Protein AF-0000000069868377 (afdb_homodimer)

Secondary structure (DSSP, 8-state):
-PEEEEEEEPPPPTT--PPPEEEEEE----EE-HHHHHHHHHTTSSS-HHHHHHHHHHHHHHHHHHHHTT-EEEETTTEEEEEEEEESS-EETT-TTGGGSEEEEEEEEEE-HHHHHHH-S--EEE-SS--SPP---HHHHHHHHHHHHTT-S-B-HHHHHHHHT--HHHHHHHHHHHHHTTSEEE-S-SSS--EEEPTTSTT--TTS----/-PEEEEEEEPPPPTT--PPPEEEEEE----EE-HHHHHHHHHTTSSS-HHHHHHHHHHHHHHHHHHHHTT-EEEETTTEEEEEEEEESS-EETT-TTGGGSEEEEEEEEEE-HHHHHHH-S--EEE-SS--SPP---HHHHHHHHHHHHTT-S-B-HHHHHHHHT--HHHHHHHHHHHHHTTSEEE-S-SSS--EEEPTTSTT--TTS----

Sequence (424 aa):
MAILFDWYENPVSPDQPKKKRFHPRIAYNGQVDTDEMRSKIQSRCTLNEVDVTAVLDALSQVMGEELGEGRQVHLDGIGYFYPTLTATEEIAADTPRRNMKIKLKAIRFRSDQKLKNSIGLIKVKQLKKNFHSSKLSEVEIDMLLKEYFSTHQMMQRRDFQSLCGMVRSTAMIHIRRICQEGKLQNLGLRNQPIYVPVPGFYGTSRDQPTLRMAILFDWYENPVSPDQPKKKRFHPRIAYNGQVDTDEMRSKIQSRCTLNEVDVTAVLDALSQVMGEELGEGRQVHLDGIGYFYPTLTATEEIAADTPRRNMKIKLKAIRFRSDQKLKNSIGLIKVKQLKKNFHSSKLSEVEIDMLLKEYFSTHQMMQRRDFQSLCGMVRSTAMIHIRRICQEGKLQNLGLRNQPIYVPVPGFYGTSRDQPTLR

pLDDT: mean 88.61, std 11.17, range [39.28, 98.19]

Nearest PDB structures (foldseek):
  5aj0-assembly1_BZ  TM=6.072E-01  e=3.349E-03  Homo sapiens
  4rs8-assembly1_B  TM=7.725E-01  e=2.741E-02  Sulfolobus sp. NOB8H2
  4v5o-assembly2_B8  TM=6.201E-01  e=6.886E-03  Tetrahymena thermophila
  5k5q-assembly1_B  TM=7.210E-01  e=3.702E-02  Sulfolobus sp. NOB8H2
  5k5o-assembly1_D  TM=6.885E-01  e=5.637E-02  Sulfolobus sp. NOB8H2

InterPro domains:
  IPR010992 Integration host factor (IHF)-like DNA-binding domain superfamily [G3DSA:4.10.520.10] (33-119)
  IPR010992 Integration host factor (IHF)-like DNA-binding domain superfamily [SSF47729] (33-119)
  IPR041607 HU domain fused to wHTH, Ig, or Glycine-rich motif [PF18291] (1-120)

Foldseek 3Di:
DAWEKAKDWDDDDPVDPDDTDIDIDTDDPDDDDPQNVLVVVVVVDVDDSVVSVVVVVVVVVVCVVQQVVQHWDADPLFWIKHWDKDFQDDDDPPDPPSVVRMDTDDIDTDGDPNNVCVCPDGHHDYDPDCQAFDDDDPVRLQVLLLVVCVPPFKDFLVRSCVSRVHDSVVSVVSVVVCVVVVQWDWPDDPVTTIIGGADPGSPHDVPPPPPD/DAWEKAKDWDDDDPVDPDDTDIDIDTDDPDDDDPQNVLVVVVVVDVDDSVVSVVVVVVVVVVVVVQQVVQHWDADPLFWIKHWDKDFQDDDDPPDPPSVVRMDTDDIDTDGDPNNVCVCPDGHHDYDPDCQAFDDDDLVRLQVLLLVVCVPPFKDFLVRSCVSRVHDSVVSVVSVVVCVVVVQWDWPDDPVGTIIGGADPGSPHDVPPPPPD

Structure (mmCIF, N/CA/C/O backbone):
data_AF-0000000069868377-model_v1
#
loop_
_entity.id
_entity.type
_entity.pdbx_description
1 polymer 'Histone-like bacterial DNA-binding protein'
#
loop_
_atom_site.group_PDB
_atom_site.id
_atom_site.type_symbol
_atom_site.label_atom_id
_atom_site.label_alt_id
_atom_site.label_comp_id
_atom_site.label_asym_id
_atom_site.label_entity_id
_atom_site.label_seq_id
_atom_site.pdbx_PDB_ins_code
_atom_site.Cartn_x
_atom_site.Cartn_y
_atom_site.Cartn_z
_atom_site.occupancy
_atom_site.B_iso_or_equiv
_atom_site.auth_seq_id
_atom_site.auth_comp_id
_atom_site.auth_asym_id
_atom_site.auth_atom_id
_atom_site.pdbx_PDB_model_num
ATOM 1 N N . MET A 1 1 ? 11.344 -5.781 -22.859 1 67.62 1 MET A N 1
ATOM 2 C CA . MET A 1 1 ? 10.508 -6.895 -22.406 1 67.62 1 MET A CA 1
ATOM 3 C C . MET A 1 1 ? 9.172 -6.387 -21.875 1 67.62 1 MET A C 1
ATOM 5 O O . MET A 1 1 ? 9.07 -5.242 -21.438 1 67.62 1 MET A O 1
ATOM 9 N N . ALA A 1 2 ? 8.102 -7.082 -22.203 1 82.06 2 ALA A N 1
ATOM 10 C CA . ALA A 1 2 ? 6.734 -6.656 -21.906 1 82.06 2 ALA A CA 1
ATOM 11 C C . ALA A 1 2 ? 6.293 -7.168 -20.531 1 82.06 2 ALA A C 1
ATOM 13 O O . ALA A 1 2 ? 6.754 -8.219 -20.078 1 82.06 2 ALA A O 1
ATOM 14 N N . ILE A 1 3 ? 5.625 -6.395 -19.828 1 87.44 3 ILE A N 1
ATOM 15 C CA . ILE A 1 3 ? 5.008 -6.809 -18.578 1 87.44 3 ILE A CA 1
ATOM 16 C C . ILE A 1 3 ? 3.811 -7.715 -18.859 1 87.44 3 ILE A C 1
ATOM 18 O O . ILE A 1 3 ? 2.932 -7.363 -19.641 1 87.44 3 ILE A O 1
ATOM 22 N N . LEU A 1 4 ? 3.846 -8.859 -18.281 1 88.62 4 LEU A N 1
ATOM 23 C CA . LEU A 1 4 ? 2.764 -9.82 -18.453 1 88.62 4 LEU A CA 1
ATOM 24 C C . LEU A 1 4 ? 1.606 -9.523 -17.516 1 88.62 4 LEU A C 1
ATOM 26 O O . LEU A 1 4 ? 1.824 -9.164 -16.344 1 88.62 4 LEU A O 1
ATOM 30 N N . PHE A 1 5 ? 0.422 -9.68 -18.094 1 90.69 5 PHE A N 1
ATOM 31 C CA . PHE A 1 5 ? -0.737 -9.398 -17.266 1 90.69 5 PHE A CA 1
ATOM 32 C C . PHE A 1 5 ? -1.946 -10.203 -17.734 1 90.69 5 PHE A C 1
ATOM 34 O O . PHE A 1 5 ? -1.924 -10.797 -18.812 1 90.69 5 PHE A O 1
ATOM 41 N N . ASP A 1 6 ? -2.992 -10.305 -16.828 1 89.88 6 ASP A N 1
ATOM 42 C CA . ASP A 1 6 ? -4.289 -10.852 -17.219 1 89.88 6 ASP A CA 1
ATOM 43 C C . ASP A 1 6 ? -5.43 -10.031 -16.625 1 89.88 6 ASP A C 1
ATOM 45 O O . ASP A 1 6 ? -5.23 -9.266 -15.672 1 89.88 6 ASP A O 1
ATOM 49 N N . TRP A 1 7 ? -6.59 -10.18 -17.312 1 88.75 7 TRP A N 1
ATOM 50 C CA . TRP A 1 7 ? -7.773 -9.461 -16.859 1 88.75 7 TRP A CA 1
ATOM 51 C C . TRP A 1 7 ? -8.523 -10.273 -15.797 1 88.75 7 TRP A C 1
ATOM 53 O O . TRP A 1 7 ? -8.703 -11.484 -15.945 1 88.75 7 TRP A O 1
ATOM 63 N N . TYR A 1 8 ? -8.945 -9.586 -14.734 1 89.38 8 TYR A N 1
ATOM 64 C CA . TYR A 1 8 ? -9.719 -10.203 -13.664 1 89.38 8 TYR A CA 1
ATOM 65 C C . TYR A 1 8 ? -11.016 -9.453 -13.422 1 89.38 8 TYR A C 1
ATOM 67 O O . TYR A 1 8 ? -11.055 -8.219 -13.516 1 89.38 8 TYR A O 1
ATOM 75 N N . GLU A 1 9 ? -12.031 -10.203 -13.148 1 86.5 9 GLU A N 1
ATOM 76 C CA . GLU A 1 9 ? -13.328 -9.594 -12.891 1 86.5 9 GLU A CA 1
ATOM 77 C C . GLU A 1 9 ? -13.344 -8.875 -11.547 1 86.5 9 GLU A C 1
ATOM 79 O O . GLU A 1 9 ? -12.836 -9.391 -10.547 1 86.5 9 GLU A O 1
ATOM 84 N N . ASN A 1 10 ? -13.977 -7.645 -11.547 1 87.44 10 ASN A N 1
ATOM 85 C CA . ASN A 1 10 ? -14.109 -6.906 -10.297 1 87.44 10 ASN A CA 1
ATOM 86 C C . ASN A 1 10 ? -15.141 -7.543 -9.375 1 87.44 10 ASN A C 1
ATOM 88 O O . ASN A 1 10 ? -16.141 -8.102 -9.844 1 87.44 10 ASN A O 1
ATOM 92 N N . PRO A 1 11 ? -14.844 -7.422 -8.078 1 81.75 11 PRO A N 1
ATOM 93 C CA . PRO A 1 11 ? -15.852 -7.941 -7.152 1 81.75 11 PRO A CA 1
ATOM 94 C C . PRO A 1 11 ? -17.156 -7.148 -7.203 1 81.75 11 PRO A C 1
ATOM 96 O O . PRO A 1 11 ? -17.141 -5.926 -7.359 1 81.75 11 PRO A O 1
ATOM 99 N N . VAL A 1 12 ? -18.281 -7.766 -7.41 1 72.06 12 VAL A N 1
ATOM 100 C CA . VAL A 1 12 ? -19.578 -7.121 -7.504 1 72.06 12 VAL A CA 1
ATOM 101 C C . VAL A 1 12 ? -20.25 -7.094 -6.129 1 72.06 12 VAL A C 1
ATOM 103 O O . VAL A 1 12 ? -20.156 -8.062 -5.367 1 72.06 12 VAL A O 1
ATOM 106 N N . SER A 1 13 ? -20.516 -5.836 -5.801 1 67.75 13 SER A N 1
ATOM 107 C CA . SER A 1 13 ? -21.312 -5.762 -4.582 1 67.75 13 SER A CA 1
ATOM 108 C C . SER A 1 13 ? -22.672 -6.426 -4.77 1 67.75 13 SER A C 1
ATOM 110 O O . SER A 1 13 ? -23.281 -6.328 -5.844 1 67.75 13 SER A O 1
ATOM 112 N N . PRO A 1 14 ? -23.062 -7.285 -3.83 1 63.31 14 PRO A N 1
ATOM 113 C CA . PRO A 1 14 ? -24.359 -7.977 -3.936 1 63.31 14 PRO A CA 1
ATOM 114 C C . PRO A 1 14 ? -25.516 -7.027 -4.254 1 63.31 14 PRO A C 1
ATOM 116 O O . PRO A 1 14 ? -26.484 -7.426 -4.895 1 63.31 14 PRO A O 1
ATOM 119 N N . ASP A 1 15 ? -25.422 -5.844 -3.871 1 62.06 15 ASP A N 1
ATOM 120 C CA . ASP A 1 15 ? -26.578 -4.945 -3.949 1 62.06 15 ASP A CA 1
ATOM 121 C C . ASP A 1 15 ? -26.641 -4.262 -5.312 1 62.06 15 ASP A C 1
ATOM 123 O O . ASP A 1 15 ? -27.656 -3.648 -5.652 1 62.06 15 ASP A O 1
ATOM 127 N N . GLN A 1 16 ? -25.594 -4.18 -6.062 1 61.12 16 GLN A N 1
ATOM 128 C CA . GLN A 1 16 ? -25.688 -3.539 -7.367 1 61.12 16 GLN A CA 1
ATOM 129 C C . GLN A 1 16 ? -25.141 -4.449 -8.469 1 61.12 16 GLN A C 1
ATOM 131 O O . GLN A 1 16 ? -23.938 -4.465 -8.727 1 61.12 16 GLN A O 1
ATOM 136 N N . PRO A 1 17 ? -26.016 -5.273 -8.859 1 59.5 17 PRO A N 1
ATOM 137 C CA . PRO A 1 17 ? -25.578 -6.152 -9.945 1 59.5 17 PRO A CA 1
ATOM 138 C C . PRO A 1 17 ? -25.062 -5.383 -11.164 1 59.5 17 PRO A C 1
ATOM 140 O O . PRO A 1 17 ? -25.859 -4.984 -12.023 1 59.5 17 PRO A O 1
ATOM 143 N N . LYS A 1 18 ? -24.234 -4.52 -11.031 1 62.25 18 LYS A N 1
ATOM 144 C CA . LYS A 1 18 ? -23.703 -3.844 -12.219 1 62.25 18 LYS A CA 1
ATOM 145 C C . LYS A 1 18 ? -23 -4.828 -13.148 1 62.25 18 LYS A C 1
ATOM 147 O O . LYS A 1 18 ? -22.703 -5.953 -12.75 1 62.25 18 LYS A O 1
ATOM 152 N N . LYS A 1 19 ? -22.938 -4.371 -14.445 1 71.38 19 LYS A N 1
ATOM 153 C CA . LYS A 1 19 ? -22.203 -5.066 -15.492 1 71.38 19 LYS A CA 1
ATOM 154 C C . LYS A 1 19 ? -20.781 -5.414 -15.031 1 71.38 19 LYS A C 1
ATOM 156 O O . LYS A 1 19 ? -20.188 -4.672 -14.25 1 71.38 19 LYS A O 1
ATOM 161 N N . LYS A 1 20 ? -20.438 -6.738 -15.344 1 84.25 20 LYS A N 1
ATOM 162 C CA . LYS A 1 20 ? -19.094 -7.23 -15.016 1 84.25 20 LYS A CA 1
ATOM 163 C C . LYS A 1 20 ? -18.016 -6.273 -15.516 1 84.25 20 LYS A C 1
ATOM 165 O O . LYS A 1 20 ? -18.062 -5.82 -16.656 1 84.25 20 LYS A O 1
ATOM 170 N N . ARG A 1 21 ? -17.234 -5.77 -14.594 1 90.69 21 ARG A N 1
ATOM 171 C CA . ARG A 1 21 ? -16.094 -4.945 -14.93 1 90.69 21 ARG A CA 1
ATOM 172 C C . ARG A 1 21 ? -14.781 -5.68 -14.641 1 90.69 21 ARG A C 1
ATOM 174 O O . ARG A 1 21 ? -14.766 -6.641 -13.859 1 90.69 21 ARG A O 1
ATOM 181 N N . PHE A 1 22 ? -13.742 -5.242 -15.375 1 91.12 22 PHE A N 1
ATOM 182 C CA . PHE A 1 22 ? -12.492 -5.992 -15.297 1 91.12 22 PHE A CA 1
ATOM 183 C C . PHE A 1 22 ? -11.336 -5.074 -14.938 1 91.12 22 PHE A C 1
ATOM 185 O O . PHE A 1 22 ? -11.344 -3.891 -15.289 1 91.12 22 PHE A O 1
ATOM 192 N N . HIS A 1 23 ? -10.367 -5.621 -14.219 1 93.75 23 HIS A N 1
ATOM 193 C CA . HIS A 1 23 ? -9.117 -4.926 -13.938 1 93.75 23 HIS A CA 1
ATOM 194 C C . HIS A 1 23 ? -7.91 -5.793 -14.297 1 93.75 23 HIS A C 1
ATOM 196 O O . HIS A 1 23 ? -7.98 -7.023 -14.219 1 93.75 23 HIS A O 1
ATOM 202 N N . PRO A 1 24 ? -6.82 -5.168 -14.773 1 92.12 24 PRO A N 1
ATOM 203 C CA . PRO A 1 24 ? -5.617 -5.934 -15.102 1 92.12 24 PRO A CA 1
ATOM 204 C C . PRO A 1 24 ? -4.777 -6.277 -13.875 1 92.12 24 PRO A C 1
ATOM 206 O O . PRO A 1 24 ? -4.645 -5.453 -12.969 1 92.12 24 PRO A O 1
ATOM 209 N N . ARG A 1 25 ? -4.336 -7.484 -13.875 1 91.12 25 ARG A N 1
ATOM 210 C CA . ARG A 1 25 ? -3.402 -7.918 -12.844 1 91.12 25 ARG A CA 1
ATOM 211 C C . ARG A 1 25 ? -2.1 -8.422 -13.453 1 91.12 25 ARG A C 1
ATOM 213 O O . ARG A 1 25 ? -2.117 -9.18 -14.43 1 91.12 25 ARG A O 1
ATOM 220 N N . ILE A 1 26 ? -1.05 -7.996 -12.828 1 88.12 26 ILE A N 1
ATOM 221 C CA . ILE A 1 26 ? 0.268 -8.344 -13.344 1 88.12 26 ILE A CA 1
ATOM 222 C C . ILE A 1 26 ? 0.569 -9.812 -13.047 1 88.12 26 ILE A C 1
ATOM 224 O O . ILE A 1 26 ? 0.249 -10.305 -11.961 1 88.12 26 ILE A O 1
ATOM 228 N N . ALA A 1 27 ? 1.048 -10.5 -14.016 1 86.19 27 ALA A N 1
ATOM 229 C CA . ALA A 1 27 ? 1.726 -11.789 -13.836 1 86.19 27 ALA A CA 1
ATOM 230 C C . ALA A 1 27 ? 3.24 -11.609 -13.828 1 86.19 27 ALA A C 1
ATOM 232 O O . ALA A 1 27 ? 3.871 -11.523 -14.883 1 86.19 27 ALA A O 1
ATOM 233 N N . TYR A 1 28 ? 3.855 -11.609 -12.664 1 82.31 28 TYR A N 1
ATOM 234 C CA . TYR A 1 28 ? 5.258 -11.242 -12.523 1 82.31 28 TYR A CA 1
ATOM 235 C C . TYR A 1 28 ? 6.148 -12.141 -13.375 1 82.31 28 TYR A C 1
ATOM 237 O O . TYR A 1 28 ? 5.914 -13.344 -13.461 1 82.31 28 TYR A O 1
ATOM 245 N N . ASN A 1 29 ? 7.039 -11.453 -14.102 1 80.56 29 ASN A N 1
ATOM 246 C CA . ASN A 1 29 ? 8.023 -12.109 -14.953 1 80.56 29 ASN A CA 1
ATOM 247 C C . ASN A 1 29 ? 9.188 -12.664 -14.141 1 80.56 29 ASN A C 1
ATOM 249 O O . ASN A 1 29 ? 10.344 -12.547 -14.547 1 80.56 29 ASN A O 1
ATOM 253 N N . GLY A 1 30 ? 8.93 -13.031 -12.945 1 87.25 30 GLY A N 1
ATOM 254 C CA . GLY A 1 30 ? 9.984 -13.539 -12.078 1 87.25 30 GLY A CA 1
ATOM 255 C C . GLY A 1 30 ? 10.352 -12.578 -10.961 1 87.25 30 GLY A C 1
ATOM 256 O O . GLY A 1 30 ? 9.602 -11.648 -10.664 1 87.25 30 GLY A O 1
ATOM 257 N N . GLN A 1 31 ? 11.414 -12.945 -10.312 1 92.81 31 GLN A N 1
ATOM 258 C CA . GLN A 1 31 ? 11.875 -12.172 -9.164 1 92.81 31 GLN A CA 1
ATOM 259 C C . GLN A 1 31 ? 13.398 -12.023 -9.18 1 92.81 31 GLN A C 1
ATOM 261 O O . GLN A 1 31 ? 14.109 -12.961 -9.539 1 92.81 31 GLN A O 1
ATOM 266 N N . VAL A 1 32 ? 13.836 -10.867 -8.898 1 95.12 32 VAL A N 1
ATOM 267 C CA . VAL A 1 32 ? 15.258 -10.625 -8.664 1 95.12 32 VAL A CA 1
ATOM 268 C C . VAL A 1 32 ? 15.516 -10.523 -7.16 1 95.12 32 VAL A C 1
ATOM 270 O O . VAL A 1 32 ? 14.883 -9.734 -6.465 1 95.12 32 VAL A O 1
ATOM 273 N N . ASP A 1 33 ? 16.484 -11.336 -6.738 1 95.94 33 ASP A N 1
ATOM 274 C CA . ASP A 1 33 ? 16.734 -11.367 -5.301 1 95.94 33 ASP A CA 1
ATOM 275 C C . ASP A 1 33 ? 17.906 -10.469 -4.93 1 95.94 33 ASP A C 1
ATOM 277 O O . ASP A 1 33 ? 18.516 -9.844 -5.801 1 95.94 33 ASP A O 1
ATOM 281 N N . THR A 1 34 ? 18.203 -10.43 -3.672 1 95.38 34 THR A N 1
ATOM 282 C CA . THR A 1 34 ? 19.203 -9.523 -3.135 1 95.38 34 THR A CA 1
ATOM 283 C C . THR A 1 34 ? 20.578 -9.812 -3.746 1 95.38 34 THR A C 1
ATOM 285 O O . THR A 1 34 ? 21.344 -8.891 -4.027 1 95.38 34 THR A O 1
ATOM 288 N N . ASP A 1 35 ? 20.922 -11.094 -3.91 1 94.75 35 ASP A N 1
ATOM 289 C CA . ASP A 1 35 ? 22.219 -11.453 -4.48 1 94.75 35 ASP A CA 1
ATOM 290 C C . ASP A 1 35 ? 22.359 -10.914 -5.902 1 94.75 35 ASP A C 1
ATOM 292 O O . ASP A 1 35 ? 23.391 -10.359 -6.262 1 94.75 35 ASP A O 1
ATOM 296 N N . GLU A 1 36 ? 21.328 -11.148 -6.648 1 95.69 36 GLU A N 1
ATOM 297 C CA . GLU A 1 36 ? 21.328 -10.625 -8.008 1 95.69 36 GLU A CA 1
ATOM 298 C C . GLU A 1 36 ? 21.375 -9.102 -8.016 1 95.69 36 GLU A C 1
ATOM 300 O O . GLU A 1 36 ? 22.094 -8.5 -8.836 1 95.69 36 GLU A O 1
ATOM 305 N N . MET A 1 37 ? 20.672 -8.523 -7.117 1 96.06 37 MET A N 1
ATOM 306 C CA . MET A 1 37 ? 20.656 -7.07 -7.004 1 96.06 37 MET A CA 1
ATOM 307 C C . MET A 1 37 ? 22.047 -6.539 -6.664 1 96.06 37 MET A C 1
ATOM 309 O O . MET A 1 37 ? 22.5 -5.551 -7.246 1 96.06 37 MET A O 1
ATOM 313 N N . ARG A 1 38 ? 22.641 -7.18 -5.77 1 95.5 38 ARG A N 1
ATOM 314 C CA . ARG A 1 38 ? 23.984 -6.773 -5.363 1 95.5 38 ARG A CA 1
ATOM 315 C C . ARG A 1 38 ? 24.938 -6.754 -6.555 1 95.5 38 ARG A C 1
ATOM 317 O O . ARG A 1 38 ? 25.734 -5.832 -6.707 1 95.5 38 ARG A O 1
ATOM 324 N N . SER A 1 39 ? 24.859 -7.828 -7.359 1 95.81 39 SER A N 1
ATOM 325 C CA . SER A 1 39 ? 25.703 -7.938 -8.539 1 95.81 39 SER A CA 1
ATOM 326 C C . SER A 1 39 ? 25.438 -6.809 -9.523 1 95.81 39 SER A C 1
ATOM 328 O O . SER A 1 39 ? 26.359 -6.211 -10.07 1 95.81 39 SER A O 1
ATOM 330 N N . LYS A 1 40 ? 24.25 -6.508 -9.711 1 96.38 40 LYS A N 1
ATOM 331 C CA . LYS A 1 40 ? 23.859 -5.461 -10.648 1 96.38 40 LYS A CA 1
ATOM 332 C C . LYS A 1 40 ? 24.266 -4.086 -10.141 1 96.38 40 LYS A C 1
ATOM 334 O O . LYS A 1 40 ? 24.703 -3.23 -10.914 1 96.38 40 LYS A O 1
ATOM 339 N N . ILE A 1 41 ? 24.094 -3.891 -8.867 1 96.25 41 ILE A N 1
ATOM 340 C CA . ILE A 1 41 ? 24.484 -2.625 -8.25 1 96.25 41 ILE A CA 1
ATOM 341 C C . ILE A 1 41 ? 26 -2.451 -8.359 1 96.25 41 ILE A C 1
ATOM 343 O O . ILE A 1 41 ? 26.484 -1.37 -8.703 1 96.25 41 ILE A O 1
ATOM 347 N N . GLN A 1 42 ? 26.734 -3.523 -8.047 1 94.56 42 GLN A N 1
ATOM 348 C CA . GLN A 1 42 ? 28.188 -3.5 -8.117 1 94.56 42 GLN A CA 1
ATOM 349 C C . GLN A 1 42 ? 28.656 -3.088 -9.508 1 94.56 42 GLN A C 1
ATOM 351 O O . GLN A 1 42 ? 29.656 -2.381 -9.641 1 94.56 42 GLN A O 1
ATOM 356 N N . SER A 1 43 ? 27.969 -3.508 -10.539 1 94 43 SER A N 1
ATOM 357 C CA . SER A 1 43 ? 28.344 -3.209 -11.922 1 94 43 SER A CA 1
ATOM 358 C C . SER A 1 43 ? 28.188 -1.724 -12.227 1 94 43 SER A C 1
ATOM 360 O O . SER A 1 43 ? 28.703 -1.229 -13.227 1 94 43 SER A O 1
ATOM 362 N N . ARG A 1 44 ? 27.547 -0.994 -11.336 1 93.12 44 ARG A N 1
ATOM 363 C CA . ARG A 1 44 ? 27.25 0.411 -11.594 1 93.12 44 ARG A CA 1
ATOM 364 C C . ARG A 1 44 ? 28.062 1.32 -10.672 1 93.12 44 ARG A C 1
ATOM 366 O O . ARG A 1 44 ? 27.891 2.541 -10.688 1 93.12 44 ARG A O 1
ATOM 373 N N . CYS A 1 45 ? 28.766 0.763 -9.852 1 90.56 45 CYS A N 1
ATOM 374 C CA . CYS A 1 45 ? 29.641 1.557 -8.984 1 90.56 45 CYS A CA 1
ATOM 375 C C . CYS A 1 45 ? 30.984 0.884 -8.805 1 90.56 45 CYS A C 1
ATOM 377 O O . CYS A 1 45 ? 31.25 -0.157 -9.406 1 90.56 45 CYS A O 1
ATOM 379 N N . THR A 1 46 ? 31.922 1.53 -7.988 1 90.75 46 THR A N 1
ATOM 380 C CA . THR A 1 46 ? 33.281 1.062 -7.883 1 90.75 46 THR A CA 1
ATOM 381 C C . THR A 1 46 ? 33.469 0.169 -6.656 1 90.75 46 THR A C 1
ATOM 383 O O . THR A 1 46 ? 34.562 -0.305 -6.383 1 90.75 46 THR A O 1
ATOM 386 N N . LEU A 1 47 ? 32.438 -0.141 -6.023 1 93.12 47 LEU A N 1
ATOM 387 C CA . LEU A 1 47 ? 32.5 -0.919 -4.793 1 93.12 47 LEU A CA 1
ATOM 388 C C . LEU A 1 47 ? 32.375 -2.41 -5.082 1 93.12 47 LEU A C 1
ATOM 390 O O . LEU A 1 47 ? 31.812 -2.801 -6.113 1 93.12 47 LEU A O 1
ATOM 394 N N . ASN A 1 48 ? 32.938 -3.232 -4.227 1 92.69 48 ASN A N 1
ATOM 395 C CA . ASN A 1 48 ? 32.781 -4.672 -4.387 1 92.69 48 ASN A CA 1
ATOM 396 C C . ASN A 1 48 ? 31.453 -5.156 -3.793 1 92.69 48 ASN A C 1
ATOM 398 O O . ASN A 1 48 ? 30.719 -4.379 -3.184 1 92.69 48 ASN A O 1
ATOM 402 N N . GLU A 1 49 ? 31.141 -6.406 -3.977 1 92.94 49 GLU A N 1
ATOM 403 C CA . GLU A 1 49 ? 29.859 -6.965 -3.572 1 92.94 49 GLU A CA 1
ATOM 404 C C . GLU A 1 49 ? 29.703 -6.953 -2.055 1 92.94 49 GLU A C 1
ATOM 406 O O . GLU A 1 49 ? 28.594 -6.766 -1.54 1 92.94 49 GLU A O 1
ATOM 411 N N . VAL A 1 50 ? 30.797 -7.176 -1.358 1 92.94 50 VAL A N 1
ATOM 412 C CA . VAL A 1 50 ? 30.781 -7.188 0.101 1 92.94 50 VAL A CA 1
ATOM 413 C C . VAL A 1 50 ? 30.406 -5.801 0.624 1 92.94 50 VAL A C 1
ATOM 415 O O . VAL A 1 50 ? 29.609 -5.68 1.564 1 92.94 50 VAL A O 1
ATOM 418 N N . ASP A 1 51 ? 30.953 -4.789 -0.011 1 94.56 51 ASP A N 1
ATOM 419 C CA . ASP A 1 51 ? 30.641 -3.412 0.366 1 94.56 51 ASP A CA 1
ATOM 420 C C . ASP A 1 51 ? 29.172 -3.084 0.118 1 94.56 51 ASP A C 1
ATOM 422 O O . ASP A 1 51 ? 28.531 -2.459 0.957 1 94.56 51 ASP A O 1
ATOM 426 N N . VAL A 1 52 ? 28.672 -3.482 -1.056 1 96 52 VAL A N 1
ATOM 427 C CA . VAL A 1 52 ? 27.266 -3.246 -1.4 1 96 52 VAL A CA 1
ATOM 428 C C . VAL A 1 52 ? 26.359 -3.924 -0.374 1 96 52 VAL A C 1
ATOM 430 O O . VAL A 1 52 ? 25.406 -3.32 0.106 1 96 52 VAL A O 1
ATOM 433 N N . THR A 1 53 ? 26.719 -5.078 0.03 1 94.88 53 THR A N 1
ATOM 434 C CA . THR A 1 53 ? 25.953 -5.828 1.015 1 94.88 53 THR A CA 1
ATOM 435 C C . THR A 1 53 ? 25.938 -5.105 2.357 1 94.88 53 THR A C 1
ATOM 437 O O . THR A 1 53 ? 24.891 -5.031 3.018 1 94.88 53 THR A O 1
ATOM 440 N N . ALA A 1 54 ? 27.031 -4.648 2.734 1 95.56 54 ALA A N 1
ATOM 441 C CA . ALA A 1 54 ? 27.141 -3.932 4.004 1 95.56 54 ALA A CA 1
ATOM 442 C C . ALA A 1 54 ? 26.219 -2.715 4.027 1 95.56 54 ALA A C 1
ATOM 444 O O . ALA A 1 54 ? 25.578 -2.432 5.043 1 95.56 54 ALA A O 1
ATOM 445 N N . VAL A 1 55 ? 26.188 -2.027 2.924 1 96.31 55 VAL A N 1
ATOM 446 C CA . VAL A 1 55 ? 25.359 -0.834 2.83 1 96.31 55 VAL A CA 1
ATOM 447 C C . VAL A 1 55 ? 23.875 -1.228 2.906 1 96.31 55 VAL A C 1
ATOM 449 O O . VAL A 1 55 ? 23.109 -0.603 3.631 1 96.31 55 VAL A O 1
ATOM 452 N N . LEU A 1 56 ? 23.438 -2.24 2.186 1 96.25 56 LEU A N 1
ATOM 453 C CA . LEU A 1 56 ? 22.047 -2.678 2.162 1 96.25 56 LEU A CA 1
ATOM 454 C C . LEU A 1 56 ? 21.609 -3.193 3.531 1 96.25 56 LEU A C 1
ATOM 456 O O . LEU A 1 56 ? 20.484 -2.943 3.967 1 96.25 56 LEU A O 1
ATOM 460 N N . ASP A 1 57 ? 22.5 -3.895 4.195 1 95.31 57 ASP A N 1
ATOM 461 C CA . ASP A 1 57 ? 22.219 -4.371 5.547 1 95.31 57 ASP A CA 1
ATOM 462 C C . ASP A 1 57 ? 22.047 -3.205 6.516 1 95.31 57 ASP A C 1
ATOM 464 O O . ASP A 1 57 ? 21.125 -3.199 7.332 1 95.31 57 ASP A O 1
ATOM 468 N N . ALA A 1 58 ? 22.984 -2.275 6.453 1 96.62 58 ALA A N 1
ATOM 469 C CA . ALA A 1 58 ? 22.891 -1.087 7.297 1 96.62 58 ALA A CA 1
ATOM 470 C C . ALA A 1 58 ? 21.625 -0.306 7.016 1 96.62 58 ALA A C 1
ATOM 472 O O . ALA A 1 58 ? 20.984 0.224 7.934 1 96.62 58 ALA A O 1
ATOM 473 N N . LEU A 1 59 ? 21.297 -0.195 5.75 1 96.75 59 LEU A N 1
ATOM 474 C CA . LEU A 1 59 ? 20.047 0.471 5.359 1 96.75 59 LEU A CA 1
ATOM 475 C C . LEU A 1 59 ? 18.859 -0.164 6.055 1 96.75 59 LEU A C 1
ATOM 477 O O . LEU A 1 59 ? 18.016 0.541 6.613 1 96.75 59 LEU A O 1
ATOM 481 N N . SER A 1 60 ? 18.75 -1.46 5.988 1 96.56 60 SER A N 1
ATOM 482 C CA . SER A 1 60 ? 17.656 -2.191 6.621 1 96.56 60 SER A CA 1
ATOM 483 C C . SER A 1 60 ? 17.578 -1.87 8.109 1 96.56 60 SER A C 1
ATOM 485 O O . SER A 1 60 ? 16.484 -1.618 8.633 1 96.56 60 SER A O 1
ATOM 487 N N . GLN A 1 61 ? 18.688 -1.873 8.773 1 95.44 61 GLN A N 1
ATOM 488 C CA . GLN A 1 61 ? 18.75 -1.614 10.211 1 95.44 61 GLN A CA 1
ATOM 489 C C . GLN A 1 61 ? 18.281 -0.195 10.531 1 95.44 61 GLN A C 1
ATOM 491 O O . GLN A 1 61 ? 17.453 0.007 11.406 1 95.44 61 GLN A O 1
ATOM 496 N N . VAL A 1 62 ? 18.828 0.752 9.82 1 96.25 62 VAL A N 1
ATOM 497 C CA . VAL A 1 62 ? 18.5 2.152 10.062 1 96.25 62 VAL A CA 1
ATOM 498 C C . VAL A 1 62 ? 17.031 2.396 9.781 1 96.25 62 VAL A C 1
ATOM 500 O O . VAL A 1 62 ? 16.359 3.119 10.523 1 96.25 62 VAL A O 1
ATOM 503 N N . MET A 1 63 ? 16.5 1.825 8.711 1 96.19 63 MET A N 1
ATOM 504 C CA . MET A 1 63 ? 15.07 1.945 8.391 1 96.19 63 MET A CA 1
ATOM 505 C C . MET A 1 63 ? 14.219 1.437 9.547 1 96.19 63 MET A C 1
ATOM 507 O O . MET A 1 63 ? 13.25 2.094 9.945 1 96.19 63 MET A O 1
ATOM 511 N N . GLY A 1 64 ? 14.586 0.279 10.039 1 94.25 64 GLY A N 1
ATOM 512 C CA . GLY A 1 64 ? 13.844 -0.279 11.164 1 94.25 64 GLY A CA 1
ATOM 513 C C . GLY A 1 64 ? 13.805 0.638 12.367 1 94.25 64 GLY A C 1
ATOM 514 O O . GLY A 1 64 ? 12.75 0.807 12.992 1 94.25 64 GLY A O 1
ATOM 515 N N . GLU A 1 65 ? 14.93 1.197 12.648 1 93.06 65 GLU A N 1
ATOM 516 C CA . GLU A 1 65 ? 15.047 2.088 13.797 1 93.06 65 GLU A CA 1
ATOM 517 C C . GLU A 1 65 ? 14.18 3.332 13.625 1 93.06 65 GLU A C 1
ATOM 519 O O . GLU A 1 65 ? 13.43 3.707 14.531 1 93.06 65 GLU A O 1
ATOM 524 N N . GLU A 1 66 ? 14.305 3.965 12.453 1 93.94 66 GLU A N 1
ATOM 525 C CA . GLU A 1 66 ? 13.594 5.219 12.211 1 93.94 66 GLU A CA 1
ATOM 526 C C . GLU A 1 66 ? 12.086 4.988 12.125 1 93.94 66 GLU A C 1
ATOM 528 O O . GLU A 1 66 ? 11.305 5.746 12.703 1 93.94 66 GLU A O 1
ATOM 533 N N . LEU A 1 67 ? 11.672 3.98 11.414 1 94.44 67 LEU A N 1
ATOM 534 C CA . LEU A 1 67 ? 10.258 3.66 11.289 1 94.44 67 LEU A CA 1
ATOM 535 C C . LEU A 1 67 ? 9.664 3.281 12.641 1 94.44 67 LEU A C 1
ATOM 537 O O . LEU A 1 67 ? 8.508 3.596 12.93 1 94.44 67 LEU A O 1
ATOM 541 N N . GLY A 1 68 ? 10.445 2.629 13.453 1 91 68 GLY A N 1
ATOM 542 C CA . GLY A 1 68 ? 10.008 2.258 14.789 1 91 68 GLY A CA 1
ATOM 543 C C . GLY A 1 68 ? 9.727 3.453 15.68 1 91 68 GLY A C 1
ATOM 544 O O . GLY A 1 68 ? 8.969 3.348 16.641 1 91 68 GLY A O 1
ATOM 545 N N . GLU A 1 69 ? 10.359 4.531 15.336 1 89.5 69 GLU A N 1
ATOM 546 C CA . GLU A 1 69 ? 10.164 5.762 16.094 1 89.5 69 GLU A CA 1
ATOM 547 C C . GLU A 1 69 ? 9.016 6.586 15.523 1 89.5 69 GLU A C 1
ATOM 549 O O . GLU A 1 69 ? 8.805 7.734 15.922 1 89.5 69 GLU A O 1
ATOM 554 N N . GLY A 1 70 ? 8.367 6.012 14.523 1 91.12 70 GLY A N 1
ATOM 555 C CA . GLY A 1 70 ? 7.211 6.688 13.961 1 91.12 70 GLY A CA 1
ATOM 556 C C . GLY A 1 70 ? 7.578 7.723 12.914 1 91.12 70 GLY A C 1
ATOM 557 O O . GLY A 1 70 ? 6.758 8.57 12.562 1 91.12 70 GLY A O 1
ATOM 558 N N . ARG A 1 71 ? 8.844 7.68 12.461 1 93.19 71 ARG A N 1
ATOM 559 C CA . ARG A 1 71 ? 9.289 8.633 11.445 1 93.19 71 ARG A CA 1
ATOM 560 C C . ARG A 1 71 ? 9.102 8.062 10.039 1 93.19 71 ARG A C 1
ATOM 562 O O . ARG A 1 71 ? 9.109 6.844 9.852 1 93.19 71 ARG A O 1
ATOM 569 N N . GLN A 1 72 ? 8.938 8.961 9.109 1 96.56 72 GLN A N 1
ATOM 570 C CA . GLN A 1 72 ? 8.984 8.586 7.699 1 96.56 72 GLN A CA 1
ATOM 571 C C . GLN A 1 72 ? 10.414 8.586 7.176 1 96.56 72 GLN A C 1
ATOM 573 O O . GLN A 1 72 ? 11.219 9.438 7.562 1 96.56 72 GLN A O 1
ATOM 578 N N . VAL A 1 73 ? 10.688 7.652 6.309 1 97.56 73 VAL A N 1
ATOM 579 C CA . VAL A 1 73 ? 12.016 7.559 5.703 1 97.56 73 VAL A CA 1
ATOM 580 C C . VAL A 1 73 ? 11.914 7.848 4.207 1 97.56 73 VAL A C 1
ATOM 582 O O . VAL A 1 73 ? 11.078 7.266 3.508 1 97.56 73 VAL A O 1
ATOM 585 N N . HIS A 1 74 ? 12.711 8.75 3.803 1 98.06 74 HIS A N 1
ATOM 586 C CA . HIS A 1 74 ? 12.734 9.062 2.377 1 98.06 74 HIS A CA 1
ATOM 587 C C . HIS A 1 74 ? 14.086 8.719 1.758 1 98.06 74 HIS A C 1
ATOM 589 O O . HIS A 1 74 ? 15.125 9.148 2.254 1 98.06 74 HIS A O 1
ATOM 595 N N . LEU A 1 75 ? 14.086 7.961 0.746 1 97.62 75 LEU A N 1
ATOM 596 C CA . LEU A 1 75 ? 15.25 7.688 -0.091 1 97.62 75 LEU A CA 1
ATOM 597 C C . LEU A 1 75 ? 15.078 8.305 -1.476 1 97.62 75 LEU A C 1
ATOM 599 O O . LEU A 1 75 ? 14.234 7.859 -2.26 1 97.62 75 LEU A O 1
ATOM 603 N N . ASP A 1 76 ? 15.922 9.211 -1.719 1 96.31 76 ASP A N 1
ATOM 604 C CA . ASP A 1 76 ? 15.805 9.945 -2.973 1 96.31 76 ASP A CA 1
ATOM 605 C C . ASP A 1 76 ? 15.938 9.016 -4.176 1 96.31 76 ASP A C 1
ATOM 607 O O . ASP A 1 76 ? 16.875 8.219 -4.254 1 96.31 76 ASP A O 1
ATOM 611 N N . GLY A 1 77 ? 14.969 9.164 -5.051 1 96.19 77 GLY A N 1
ATOM 612 C CA . GLY A 1 77 ? 14.969 8.344 -6.25 1 96.19 77 GLY A CA 1
ATOM 613 C C . GLY A 1 77 ? 14.219 7.035 -6.082 1 96.19 77 GLY A C 1
ATOM 614 O O . GLY A 1 77 ? 13.969 6.324 -7.055 1 96.19 77 GLY A O 1
ATOM 615 N N . ILE A 1 78 ? 13.938 6.699 -4.902 1 97.31 78 ILE A N 1
ATOM 616 C CA . ILE A 1 78 ? 13.234 5.453 -4.609 1 97.31 78 ILE A CA 1
ATOM 617 C C . ILE A 1 78 ? 11.844 5.766 -4.078 1 97.31 78 ILE A C 1
ATOM 619 O O . ILE A 1 78 ? 10.844 5.523 -4.758 1 97.31 78 ILE A O 1
ATOM 623 N N . GLY A 1 79 ? 11.828 6.422 -2.869 1 98.06 79 GLY A N 1
ATOM 624 C CA . GLY A 1 79 ? 10.508 6.762 -2.377 1 98.06 79 GLY A CA 1
ATOM 625 C C . GLY A 1 79 ? 10.445 6.914 -0.868 1 98.06 79 GLY A C 1
ATOM 626 O O . GLY A 1 79 ? 11.477 7.105 -0.22 1 98.06 79 GLY A O 1
ATOM 627 N N . TYR A 1 80 ? 9.227 6.918 -0.383 1 98 80 TYR A N 1
ATOM 628 C CA . TYR A 1 80 ? 8.945 7.125 1.033 1 98 80 TYR A CA 1
ATOM 629 C C . TYR A 1 80 ? 8.477 5.832 1.689 1 98 80 TYR A C 1
ATOM 631 O O . TYR A 1 80 ? 7.652 5.105 1.127 1 98 80 TYR A O 1
ATOM 639 N N . PHE A 1 81 ? 9.008 5.578 2.867 1 98 81 PHE A N 1
ATOM 640 C CA . PHE A 1 81 ? 8.57 4.488 3.73 1 98 81 PHE A CA 1
ATOM 641 C C . PHE A 1 81 ? 7.977 5.027 5.023 1 98 81 PHE A C 1
ATOM 643 O O . PHE A 1 81 ? 8.531 5.949 5.629 1 98 81 PHE A O 1
ATOM 650 N N . TYR A 1 82 ? 6.914 4.445 5.418 1 96.25 82 TYR A N 1
ATOM 651 C CA . TYR A 1 82 ? 6.297 4.914 6.652 1 96.25 82 TYR A CA 1
ATOM 652 C C . TYR A 1 82 ? 5.426 3.828 7.273 1 96.25 82 TYR A C 1
ATOM 654 O O . TYR A 1 82 ? 4.848 3.004 6.562 1 96.25 82 TYR A O 1
ATOM 662 N N . PRO A 1 83 ? 5.375 3.777 8.57 1 94 83 PRO A N 1
ATOM 663 C CA . PRO A 1 83 ? 4.547 2.775 9.25 1 94 83 PRO A CA 1
ATOM 664 C C . PRO A 1 83 ? 3.072 3.168 9.305 1 94 83 PRO A C 1
ATOM 666 O O . PRO A 1 83 ? 2.742 4.355 9.227 1 94 83 PRO A O 1
ATOM 669 N N . THR A 1 84 ? 2.215 2.197 9.352 1 94.81 84 THR A N 1
ATOM 670 C CA . THR A 1 84 ? 0.785 2.406 9.562 1 94.81 84 THR A CA 1
ATOM 671 C C . THR A 1 84 ? 0.284 1.581 10.742 1 94.81 84 THR A C 1
ATOM 673 O O . THR A 1 84 ? 0.853 0.535 11.062 1 94.81 84 THR A O 1
ATOM 676 N N . LEU A 1 85 ? -0.773 2.045 11.367 1 93.12 85 LEU A N 1
ATOM 677 C CA . LEU A 1 85 ? -1.308 1.416 12.57 1 93.12 85 LEU A CA 1
ATOM 678 C C . LEU A 1 85 ? -2.691 0.834 12.312 1 93.12 85 LEU A C 1
ATOM 680 O O . LEU A 1 85 ? -3.357 1.211 11.344 1 93.12 85 LEU A O 1
ATOM 684 N N . THR A 1 86 ? -2.984 -0.066 13.102 1 93.94 86 THR A N 1
ATOM 685 C CA . THR A 1 86 ? -4.332 -0.628 13.094 1 93.94 86 THR A CA 1
ATOM 686 C C . THR A 1 86 ? -4.766 -1.016 14.5 1 93.94 86 THR A C 1
ATOM 688 O O . THR A 1 86 ? -3.928 -1.175 15.391 1 93.94 86 THR A O 1
ATOM 691 N N . ALA A 1 87 ? -6.094 -1.005 14.672 1 94.19 87 ALA A N 1
ATOM 692 C CA . ALA A 1 87 ? -6.633 -1.451 15.953 1 94.19 87 ALA A CA 1
ATOM 693 C C . ALA A 1 87 ? -6.727 -2.973 16.016 1 94.19 87 ALA A C 1
ATOM 695 O O . ALA A 1 87 ? -7.004 -3.621 15 1 94.19 87 ALA A O 1
ATOM 696 N N . THR A 1 88 ? -6.48 -3.576 17.094 1 92.06 88 THR A N 1
ATOM 697 C CA . THR A 1 88 ? -6.52 -5.023 17.266 1 92.06 88 THR A CA 1
ATOM 698 C C . THR A 1 88 ? -7.957 -5.531 17.266 1 92.06 88 THR A C 1
ATOM 700 O O . THR A 1 88 ? -8.195 -6.73 17.109 1 92.06 88 THR A O 1
ATOM 703 N N . GLU A 1 89 ? -8.914 -4.676 17.469 1 93 89 GLU A N 1
ATOM 704 C CA . GLU A 1 89 ? -10.344 -4.961 17.453 1 93 89 GLU A CA 1
ATOM 705 C C . GLU A 1 89 ? -11.141 -3.75 16.953 1 93 89 GLU A C 1
ATOM 707 O O . GLU A 1 89 ? -10.57 -2.684 16.719 1 93 89 GLU A O 1
ATOM 712 N N . GLU A 1 90 ? -12.359 -4.023 16.781 1 92.12 90 GLU A N 1
ATOM 713 C CA . GLU A 1 90 ? -13.219 -2.896 16.406 1 92.12 90 GLU A CA 1
ATOM 714 C C . GLU A 1 90 ? -13.352 -1.913 17.562 1 92.12 90 GLU A C 1
ATOM 716 O O . GLU A 1 90 ? -13.602 -2.316 18.703 1 92.12 90 GLU A O 1
ATOM 721 N N . ILE A 1 91 ? -13.172 -0.704 17.312 1 92.88 91 ILE A N 1
ATOM 722 C CA . ILE A 1 91 ? -13.164 0.317 18.344 1 92.88 91 ILE A CA 1
ATOM 723 C C . ILE A 1 91 ? -14.414 1.193 18.219 1 92.88 91 ILE A C 1
ATOM 725 O O . ILE A 1 91 ? -14.664 1.768 17.156 1 92.88 91 ILE A O 1
ATOM 729 N N . ALA A 1 92 ? -15.133 1.243 19.203 1 89.81 92 ALA A N 1
ATOM 730 C CA . ALA A 1 92 ? -16.266 2.154 19.312 1 89.81 92 ALA A CA 1
ATOM 731 C C . ALA A 1 92 ? -15.93 3.357 20.188 1 89.81 92 ALA A C 1
ATOM 733 O O . ALA A 1 92 ? -14.836 3.424 20.766 1 89.81 92 ALA A O 1
ATOM 734 N N . ALA A 1 93 ? -16.828 4.336 20.219 1 85.5 93 ALA A N 1
ATOM 735 C CA . ALA A 1 93 ? -16.609 5.559 20.984 1 85.5 93 ALA A CA 1
ATOM 736 C C . ALA A 1 93 ? -16.422 5.242 22.469 1 85.5 93 ALA A C 1
ATOM 738 O O . ALA A 1 93 ? -15.688 5.934 23.172 1 85.5 93 ALA A O 1
ATOM 739 N N . ASP A 1 94 ? -16.984 4.137 22.891 1 87.5 94 ASP A N 1
ATOM 740 C CA . ASP A 1 94 ? -17 3.83 24.328 1 87.5 94 ASP A CA 1
ATOM 741 C C . ASP A 1 94 ? -16.047 2.676 24.641 1 87.5 94 ASP A C 1
ATOM 743 O O . ASP A 1 94 ? -16.094 2.119 25.734 1 87.5 94 ASP A O 1
ATOM 747 N N . THR A 1 95 ? -15.242 2.303 23.734 1 90.69 95 THR A N 1
ATOM 748 C CA . THR A 1 95 ? -14.289 1.233 24.016 1 90.69 95 THR A CA 1
ATOM 749 C C . THR A 1 95 ? -13.273 1.673 25.062 1 90.69 95 THR A C 1
ATOM 751 O O . THR A 1 95 ? -12.617 2.701 24.906 1 90.69 95 THR A O 1
ATOM 754 N N . PRO A 1 96 ? -13.18 0.935 26.156 1 90 96 PRO A N 1
ATOM 755 C CA . PRO A 1 96 ? -12.219 1.314 27.188 1 90 96 PRO A CA 1
ATOM 756 C C . PRO A 1 96 ? -10.773 1.039 26.781 1 90 96 PRO A C 1
ATOM 758 O O . PRO A 1 96 ? -10.5 0.06 26.094 1 90 96 PRO A O 1
ATOM 761 N N . ARG A 1 97 ? -9.82 1.751 27.297 1 90.06 97 ARG A N 1
ATOM 762 C CA . ARG A 1 97 ? -8.391 1.601 27.078 1 90.06 97 ARG A CA 1
ATOM 763 C C . ARG A 1 97 ? -8.078 1.346 25.609 1 90.06 97 ARG A C 1
ATOM 765 O O . ARG A 1 97 ? -7.332 0.424 25.281 1 90.06 97 ARG A O 1
ATOM 772 N N . ARG A 1 98 ? -8.727 2.127 24.703 1 90.12 98 ARG A N 1
ATOM 773 C CA . ARG A 1 98 ? -8.586 1.921 23.266 1 90.12 98 ARG A CA 1
ATOM 774 C C . ARG A 1 98 ? -7.148 2.16 22.812 1 90.12 98 ARG A C 1
ATOM 776 O O . ARG A 1 98 ? -6.688 1.562 21.844 1 90.12 98 ARG A O 1
ATOM 783 N N . ASN A 1 99 ? -6.41 2.912 23.625 1 88.56 99 ASN A N 1
ATOM 784 C CA . ASN A 1 99 ? -5.039 3.238 23.25 1 88.56 99 ASN A CA 1
ATOM 785 C C . ASN A 1 99 ? -4.113 2.037 23.406 1 88.56 99 ASN A C 1
ATOM 787 O O . ASN A 1 99 ? -2.996 2.037 22.891 1 88.56 99 ASN A O 1
ATOM 791 N N . MET A 1 100 ? -4.52 1.026 24.125 1 88.75 100 MET A N 1
ATOM 792 C CA . MET A 1 100 ? -3.732 -0.189 24.312 1 88.75 100 MET A CA 1
ATOM 793 C C . MET A 1 100 ? -4.059 -1.221 23.234 1 88.75 100 MET A C 1
ATOM 795 O O . MET A 1 100 ? -3.443 -2.287 23.188 1 88.75 100 MET A O 1
ATOM 799 N N . LYS A 1 101 ? -4.945 -0.868 22.422 1 92.38 101 LYS A N 1
ATOM 800 C CA . LYS A 1 101 ? -5.43 -1.816 21.422 1 92.38 101 LYS A CA 1
ATOM 801 C C . LYS A 1 101 ? -4.965 -1.425 20.016 1 92.38 101 LYS A C 1
ATOM 803 O O . LYS A 1 101 ? -5.738 -1.495 19.062 1 92.38 101 LYS A O 1
ATOM 808 N N . ILE A 1 102 ? -3.83 -0.917 19.984 1 92.19 102 ILE A N 1
ATOM 809 C CA . ILE A 1 102 ? -3.242 -0.488 18.719 1 92.19 102 ILE A CA 1
ATOM 810 C C . ILE A 1 102 ? -1.997 -1.319 18.422 1 92.19 102 ILE A C 1
ATOM 812 O O . ILE A 1 102 ? -1.203 -1.604 19.328 1 92.19 102 ILE A O 1
ATOM 816 N N . LYS A 1 103 ? -1.812 -1.706 17.203 1 91.31 103 LYS A N 1
ATOM 817 C CA . LYS A 1 103 ? -0.625 -2.432 16.766 1 91.31 103 LYS A CA 1
ATOM 818 C C . LYS A 1 103 ? -0.156 -1.945 15.398 1 91.31 103 LYS A C 1
ATOM 820 O O . LYS A 1 103 ? -0.868 -1.198 14.719 1 91.31 103 LYS A O 1
ATOM 825 N N . LEU A 1 104 ? 1.01 -2.303 15.109 1 91.88 104 LEU A N 1
ATOM 826 C CA . LEU A 1 104 ? 1.54 -1.994 13.781 1 91.88 104 LEU A CA 1
ATOM 827 C C . LEU A 1 104 ? 0.804 -2.783 12.703 1 91.88 104 LEU A C 1
ATOM 829 O O . LEU A 1 104 ? 0.704 -4.008 12.789 1 91.88 104 LEU A O 1
ATOM 833 N N . LYS A 1 105 ? 0.248 -2.078 11.789 1 93.19 105 LYS A N 1
ATOM 834 C CA . LYS A 1 105 ? -0.43 -2.746 10.68 1 93.19 105 LYS A CA 1
ATOM 835 C C . LYS A 1 105 ? 0.564 -3.178 9.609 1 93.19 105 LYS A C 1
ATOM 837 O O . LYS A 1 105 ? 0.609 -4.352 9.234 1 93.19 105 LYS A O 1
ATOM 842 N N . ALA A 1 106 ? 1.272 -2.254 9.125 1 95.38 106 ALA A N 1
ATOM 843 C CA . ALA A 1 106 ? 2.176 -2.498 8 1 95.38 106 ALA A CA 1
ATOM 844 C C . ALA A 1 106 ? 3.154 -1.341 7.824 1 95.38 106 ALA A C 1
ATOM 846 O O . ALA A 1 106 ? 3.002 -0.289 8.453 1 95.38 106 ALA A O 1
ATOM 847 N N . ILE A 1 107 ? 4.215 -1.626 7.094 1 96 107 ILE A N 1
ATOM 848 C CA . ILE A 1 107 ? 5.066 -0.578 6.539 1 96 107 ILE A CA 1
ATOM 849 C C . ILE A 1 107 ? 4.656 -0.281 5.102 1 96 107 ILE A C 1
ATOM 851 O O . ILE A 1 107 ? 4.602 -1.187 4.266 1 96 107 ILE A O 1
ATOM 855 N N . ARG A 1 108 ? 4.34 0.944 4.895 1 97.12 108 ARG A N 1
ATOM 856 C CA . ARG A 1 108 ? 3.877 1.334 3.568 1 97.12 108 ARG A CA 1
ATOM 857 C C . ARG A 1 108 ? 4.98 2.045 2.791 1 97.12 108 ARG A C 1
ATOM 859 O O . ARG A 1 108 ? 5.949 2.527 3.381 1 97.12 108 ARG A O 1
ATOM 866 N N . PHE A 1 109 ? 4.773 2.047 1.538 1 98.19 109 PHE A N 1
ATOM 867 C CA . PHE A 1 109 ? 5.746 2.623 0.617 1 98.19 109 PHE A CA 1
ATOM 868 C C . PHE A 1 109 ? 5.047 3.449 -0.458 1 98.19 109 PHE A C 1
ATOM 870 O O . PHE A 1 109 ? 4.02 3.037 -0.996 1 98.19 109 PHE A O 1
ATOM 877 N N . ARG A 1 110 ? 5.621 4.605 -0.674 1 97.75 110 ARG A N 1
ATOM 878 C CA . ARG A 1 110 ? 5.23 5.453 -1.799 1 97.75 110 ARG A CA 1
ATOM 879 C C . ARG A 1 110 ? 6.441 5.812 -2.656 1 97.75 110 ARG A C 1
ATOM 881 O O . ARG A 1 110 ? 7.359 6.488 -2.189 1 97.75 110 ARG A O 1
ATOM 888 N N . SER A 1 111 ? 6.406 5.477 -3.912 1 97.38 111 SER A N 1
ATOM 889 C CA . SER A 1 111 ? 7.547 5.684 -4.797 1 97.38 111 SER A CA 1
ATOM 890 C C . SER A 1 111 ? 7.707 7.156 -5.16 1 97.38 111 SER A C 1
ATOM 892 O O . SER A 1 111 ? 6.723 7.887 -5.262 1 97.38 111 SER A O 1
ATOM 894 N N . ASP A 1 112 ? 8.93 7.512 -5.371 1 96.69 112 ASP A N 1
ATOM 895 C CA . ASP A 1 112 ? 9.195 8.805 -5.988 1 96.69 112 ASP A CA 1
ATOM 896 C C . ASP A 1 112 ? 8.727 8.836 -7.441 1 96.69 112 ASP A C 1
ATOM 898 O O . ASP A 1 112 ? 8.656 7.793 -8.094 1 96.69 112 ASP A O 1
ATOM 902 N N . GLN A 1 113 ? 8.484 10.023 -7.875 1 94.88 113 GLN A N 1
ATOM 903 C CA . GLN A 1 113 ? 8.133 10.18 -9.281 1 94.88 113 GLN A CA 1
ATOM 904 C C . GLN A 1 113 ? 9.266 9.727 -10.195 1 94.88 113 GLN A C 1
ATOM 906 O O . GLN A 1 113 ? 9.023 9.18 -11.273 1 94.88 113 GLN A O 1
ATOM 911 N N . LYS A 1 114 ? 10.445 9.969 -9.742 1 92.62 114 LYS A N 1
ATOM 912 C CA . LYS A 1 114 ? 11.617 9.586 -10.516 1 92.62 114 LYS A CA 1
ATOM 913 C C . LYS A 1 114 ? 11.633 8.086 -10.789 1 92.62 114 LYS A C 1
ATOM 915 O O . LYS A 1 114 ? 11.883 7.656 -11.922 1 92.62 114 LYS A O 1
ATOM 920 N N . LEU A 1 115 ? 11.406 7.293 -9.812 1 94.19 115 LEU A N 1
ATOM 921 C CA . LEU A 1 115 ? 11.375 5.844 -9.969 1 94.19 115 LEU A CA 1
ATOM 922 C C . LEU A 1 115 ? 10.227 5.418 -10.883 1 94.19 115 LEU A C 1
ATOM 924 O O . LEU A 1 115 ? 10.414 4.582 -11.766 1 94.19 115 LEU A O 1
ATOM 928 N N . LYS A 1 116 ? 9.078 5.992 -10.648 1 92.88 116 LYS A N 1
ATOM 929 C CA . LYS A 1 116 ? 7.922 5.688 -11.484 1 92.88 116 LYS A CA 1
ATOM 930 C C . LYS A 1 116 ? 8.195 6.02 -12.945 1 92.88 116 LYS A C 1
ATOM 932 O O . LYS A 1 116 ? 7.855 5.238 -13.844 1 92.88 116 LYS A O 1
ATOM 937 N N . ASN A 1 117 ? 8.836 7.141 -13.164 1 90.25 117 ASN A N 1
ATOM 938 C CA . ASN A 1 117 ? 9.148 7.582 -14.523 1 90.25 117 ASN A CA 1
ATOM 939 C C . ASN A 1 117 ? 10.18 6.672 -15.188 1 90.25 117 ASN A C 1
ATOM 941 O O . ASN A 1 117 ? 10.188 6.527 -16.406 1 90.25 117 ASN A O 1
ATOM 945 N N . SER A 1 118 ? 11.031 6.188 -14.398 1 87.88 118 SER A N 1
ATOM 946 C CA . SER A 1 118 ? 12.055 5.297 -14.945 1 87.88 118 SER A CA 1
ATOM 947 C C . SER A 1 118 ? 11.422 4.047 -15.547 1 87.88 118 SER A C 1
ATOM 949 O O . SER A 1 118 ? 12 3.424 -16.438 1 87.88 118 SER A O 1
ATOM 951 N N . ILE A 1 119 ? 10.375 3.621 -15.016 1 85.5 119 ILE A N 1
ATOM 952 C CA . ILE A 1 119 ? 9.648 2.492 -15.586 1 85.5 119 ILE A CA 1
ATOM 953 C C . ILE A 1 119 ? 8.961 2.922 -16.875 1 85.5 119 ILE A C 1
ATOM 955 O O . ILE A 1 119 ? 8.953 2.176 -17.859 1 85.5 119 ILE A O 1
ATOM 959 N N . GLY A 1 120 ? 8.609 4.262 -16.969 1 73.12 120 GLY A N 1
ATOM 960 C CA . GLY A 1 120 ? 8.062 4.859 -18.188 1 73.12 120 GLY A CA 1
ATOM 961 C C . GLY A 1 120 ? 6.785 4.188 -18.656 1 73.12 120 GLY A C 1
ATOM 962 O O . GLY A 1 120 ? 6 3.695 -17.844 1 73.12 120 GLY A O 1
ATOM 963 N N . LEU A 1 121 ? 6.645 4.32 -20.016 1 71.56 121 LEU A N 1
ATOM 964 C CA . LEU A 1 121 ? 5.516 3.664 -20.672 1 71.56 121 LEU A CA 1
ATOM 965 C C . LEU A 1 121 ? 5.707 2.15 -20.703 1 71.56 121 LEU A C 1
ATOM 967 O O . LEU A 1 121 ? 6.734 1.66 -21.172 1 71.56 121 LEU A O 1
ATOM 971 N N . ILE A 1 122 ? 4.844 1.59 -19.969 1 77.5 122 ILE A N 1
ATOM 972 C CA . ILE A 1 122 ? 5.004 0.145 -19.844 1 77.5 122 ILE A CA 1
ATOM 973 C C . ILE A 1 122 ? 4.445 -0.547 -21.078 1 77.5 122 ILE A C 1
ATOM 975 O O . ILE A 1 122 ? 3.479 -0.071 -21.688 1 77.5 122 ILE A O 1
ATOM 979 N N . LYS A 1 123 ? 5.207 -1.497 -21.594 1 82.62 123 LYS A N 1
ATOM 980 C CA . LYS A 1 123 ? 4.688 -2.432 -22.594 1 82.62 123 LYS A CA 1
ATOM 981 C C . LYS A 1 123 ? 4.086 -3.664 -21.938 1 82.62 123 LYS A C 1
ATOM 983 O O . LYS A 1 123 ? 4.695 -4.258 -21.031 1 82.62 123 LYS A O 1
ATOM 988 N N . VAL A 1 124 ? 2.865 -3.906 -22.359 1 85.06 124 VAL A N 1
ATOM 989 C CA . VAL A 1 124 ? 2.182 -5.004 -21.672 1 85.06 124 VAL A CA 1
ATOM 990 C C . VAL A 1 124 ? 1.818 -6.086 -22.688 1 85.06 124 VAL A C 1
ATOM 992 O O . VAL A 1 124 ? 1.592 -5.793 -23.875 1 85.06 124 VAL A O 1
ATOM 995 N N . LYS A 1 125 ? 1.858 -7.301 -22.281 1 86.5 125 LYS A N 1
ATOM 996 C CA . LYS A 1 125 ? 1.438 -8.469 -23.047 1 86.5 125 LYS A CA 1
ATOM 997 C C . LYS A 1 125 ? 0.531 -9.375 -22.219 1 86.5 125 LYS A C 1
ATOM 999 O O . LYS A 1 125 ? 0.893 -9.781 -21.125 1 86.5 125 LYS A O 1
ATOM 1004 N N . GLN A 1 126 ? -0.685 -9.617 -22.781 1 86.25 126 GLN A N 1
ATOM 1005 C CA . GLN A 1 126 ? -1.626 -10.469 -22.047 1 86.25 126 GLN A CA 1
ATOM 1006 C C . GLN A 1 126 ? -1.19 -11.93 -22.094 1 86.25 126 GLN A C 1
ATOM 1008 O O . GLN A 1 126 ? -0.747 -12.422 -23.125 1 86.25 126 GLN A O 1
ATOM 1013 N N . LEU A 1 127 ? -1.325 -12.547 -20.938 1 80.5 127 LEU A N 1
ATOM 1014 C CA . LEU A 1 127 ? -0.978 -13.961 -20.844 1 80.5 127 LEU A CA 1
ATOM 1015 C C . LEU A 1 127 ? -1.952 -14.812 -21.656 1 80.5 127 LEU A C 1
ATOM 1017 O O . LEU A 1 127 ? -3.15 -14.523 -21.688 1 80.5 127 LEU A O 1
ATOM 1021 N N . LYS A 1 128 ? -1.464 -15.438 -22.766 1 61.69 128 LYS A N 1
ATOM 1022 C CA . LYS A 1 128 ? -2.301 -16.312 -23.578 1 61.69 128 LYS A CA 1
ATOM 1023 C C . LYS A 1 128 ? -2.982 -17.375 -22.719 1 61.69 128 LYS A C 1
ATOM 1025 O O . LYS A 1 128 ? -4.137 -17.734 -22.969 1 61.69 128 LYS A O 1
ATOM 1030 N N . LYS A 1 129 ? -2.34 -18.266 -22 1 57 129 LYS A N 1
ATOM 1031 C CA . LYS A 1 129 ? -2.9 -19.453 -21.391 1 57 129 LYS A CA 1
ATOM 1032 C C . LYS A 1 129 ? -3.582 -19.125 -20.062 1 57 129 LYS A C 1
ATOM 1034 O O . LYS A 1 129 ? -3.062 -18.344 -19.266 1 57 129 LYS A O 1
ATOM 1039 N N . ASN A 1 130 ? -4.91 -19.25 -20.016 1 53.88 130 ASN A N 1
ATOM 1040 C CA . ASN A 1 130 ? -5.887 -19.031 -18.953 1 53.88 130 ASN A CA 1
ATOM 1041 C C . ASN A 1 130 ? -5.414 -19.641 -17.625 1 53.88 130 ASN A C 1
ATOM 1043 O O . ASN A 1 130 ? -5.434 -20.859 -17.453 1 53.88 130 ASN A O 1
ATOM 1047 N N . PHE A 1 131 ? -4.461 -19.031 -17.047 1 61.81 131 PHE A N 1
ATOM 1048 C CA . PHE A 1 131 ? -4.031 -19.578 -15.758 1 61.81 131 PHE A CA 1
ATOM 1049 C C . PHE A 1 131 ? -5.125 -19.422 -14.711 1 61.81 131 PHE A C 1
ATOM 1051 O O . PHE A 1 131 ? -4.852 -19.453 -13.508 1 61.81 131 PHE A O 1
ATOM 1058 N N . HIS A 1 132 ? -6.352 -19.172 -15.242 1 72 132 HIS A N 1
ATOM 1059 C CA . HIS A 1 132 ? -7.383 -18.969 -14.227 1 72 132 HIS A CA 1
ATOM 1060 C C . HIS A 1 132 ? -8.25 -20.203 -14.062 1 72 132 HIS A C 1
ATOM 1062 O O . HIS A 1 132 ? -8.484 -20.938 -15.031 1 72 132 HIS A O 1
ATOM 1068 N N . SER A 1 133 ? -8.484 -20.422 -12.883 1 80.62 133 SER A N 1
ATOM 1069 C CA . SER A 1 133 ? -9.406 -21.516 -12.594 1 80.62 133 SER A CA 1
ATOM 1070 C C . SER A 1 133 ? -10.812 -21.188 -13.094 1 80.62 133 SER A C 1
ATOM 1072 O O . SER A 1 133 ? -11.258 -20.047 -13.016 1 80.62 133 SER A O 1
ATOM 1074 N N . SER A 1 134 ? -11.477 -22.219 -13.688 1 78.94 134 SER A N 1
ATOM 1075 C CA . SER A 1 134 ? -12.883 -22.094 -14.055 1 78.94 134 SER A CA 1
ATOM 1076 C C . SER A 1 134 ? -13.758 -21.812 -12.836 1 78.94 134 SER A C 1
ATOM 1078 O O . SER A 1 134 ? -13.477 -22.297 -11.742 1 78.94 134 SER A O 1
ATOM 1080 N N . LYS A 1 135 ? -14.688 -21.031 -13.047 1 81.81 135 LYS A N 1
ATOM 1081 C CA . LYS A 1 135 ? -15.633 -20.734 -11.969 1 81.81 135 LYS A CA 1
ATOM 1082 C C . LYS A 1 135 ? -16.812 -21.703 -11.984 1 81.81 135 LYS A C 1
ATOM 1084 O O . LYS A 1 135 ? -17.891 -21.359 -12.484 1 81.81 135 LYS A O 1
ATOM 1089 N N . LEU A 1 136 ? -16.625 -22.859 -11.445 1 90.62 136 LEU A N 1
ATOM 1090 C CA . LEU A 1 136 ? -17.672 -23.859 -11.414 1 90.62 136 LEU A CA 1
ATOM 1091 C C . LEU A 1 136 ? -18.375 -23.875 -10.062 1 90.62 136 LEU A C 1
ATOM 1093 O O . LEU A 1 136 ? -17.75 -23.688 -9.023 1 90.62 136 LEU A O 1
ATOM 1097 N N . SER A 1 137 ? -19.672 -24.031 -10.125 1 91.94 137 SER A N 1
ATOM 1098 C CA . SER A 1 137 ? -20.422 -24.203 -8.883 1 91.94 137 SER A CA 1
ATOM 1099 C C . SER A 1 137 ? -20.172 -25.578 -8.273 1 91.94 137 SER A C 1
ATOM 1101 O O . SER A 1 137 ? -19.672 -26.484 -8.938 1 91.94 137 SER A O 1
ATOM 1103 N N . GLU A 1 138 ? -20.562 -25.672 -6.992 1 93.5 138 GLU A N 1
ATOM 1104 C CA . GLU A 1 138 ? -20.391 -26.953 -6.305 1 93.5 138 GLU A CA 1
ATOM 1105 C C . GLU A 1 138 ? -21.188 -28.062 -6.988 1 93.5 138 GLU A C 1
ATOM 1107 O O . GLU A 1 138 ? -20.719 -29.188 -7.086 1 93.5 138 GLU A O 1
ATOM 1112 N N . VAL A 1 139 ? -22.344 -27.656 -7.473 1 94 139 VAL A N 1
ATOM 1113 C CA . VAL A 1 139 ? -23.203 -28.625 -8.133 1 94 139 VAL A CA 1
ATOM 1114 C C . VAL A 1 139 ? -22.562 -29.078 -9.445 1 94 139 VAL A C 1
ATOM 1116 O O . VAL A 1 139 ? -22.594 -30.266 -9.781 1 94 139 VAL A O 1
ATOM 1119 N N . GLU A 1 140 ? -22.016 -28.156 -10.148 1 95.12 140 GLU A N 1
ATOM 1120 C CA . GLU A 1 140 ? -21.359 -28.469 -11.414 1 95.12 140 GLU A CA 1
ATOM 1121 C C . GLU A 1 140 ? -20.172 -29.391 -11.188 1 95.12 140 GLU A C 1
ATOM 1123 O O . GLU A 1 140 ? -19.953 -30.328 -11.969 1 95.12 140 GLU A O 1
ATOM 1128 N N . ILE A 1 141 ? -19.422 -29.125 -10.195 1 96.19 141 ILE A N 1
ATOM 1129 C CA . ILE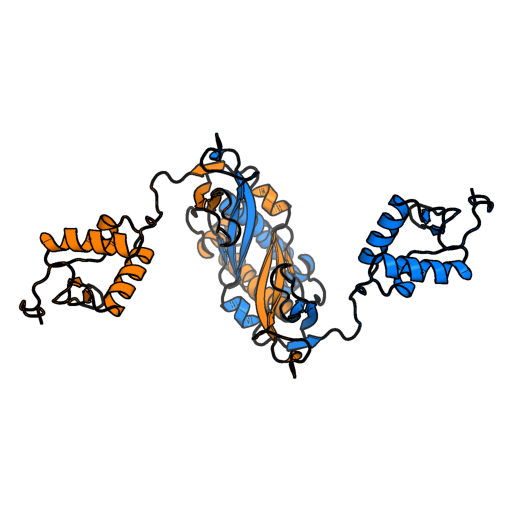 A 1 141 ? -18.266 -29.953 -9.867 1 96.19 141 ILE A CA 1
ATOM 1130 C C . ILE A 1 141 ? -18.719 -31.375 -9.547 1 96.19 141 ILE A C 1
ATOM 1132 O O . ILE A 1 141 ? -18.125 -32.344 -10.023 1 96.19 141 ILE A O 1
ATOM 1136 N N . ASP A 1 142 ? -19.781 -31.484 -8.805 1 94.94 142 ASP A N 1
ATOM 1137 C CA . ASP A 1 142 ? -20.312 -32.781 -8.438 1 94.94 142 ASP A CA 1
ATOM 1138 C C . ASP A 1 142 ? -20.75 -33.562 -9.68 1 94.94 142 ASP A C 1
ATOM 1140 O O . ASP A 1 142 ? -20.531 -34.781 -9.758 1 94.94 142 ASP A O 1
ATOM 1144 N N . MET A 1 143 ? -21.344 -32.875 -10.578 1 94.69 143 MET A N 1
ATOM 1145 C CA . MET A 1 143 ? -21.797 -33.531 -11.805 1 94.69 143 MET A CA 1
ATOM 1146 C C . MET A 1 143 ? -20.609 -34.031 -12.609 1 94.69 143 MET A C 1
ATOM 1148 O O . MET A 1 143 ? -20.672 -35.156 -13.156 1 94.69 143 MET A O 1
ATOM 1152 N N . LEU A 1 144 ? -19.594 -33.25 -12.648 1 95.69 144 LEU A N 1
ATOM 1153 C CA . LEU A 1 144 ? -18.391 -33.656 -13.359 1 95.69 144 LEU A CA 1
ATOM 1154 C C . LEU A 1 144 ? -17.75 -34.875 -12.703 1 95.69 144 LEU A C 1
ATOM 1156 O O . LEU A 1 144 ? -17.312 -35.781 -13.391 1 95.69 144 LEU A O 1
ATOM 1160 N N . LEU A 1 145 ? -17.719 -34.875 -11.461 1 96 145 LEU A N 1
ATOM 1161 C CA . LEU A 1 145 ? -17.141 -36 -10.727 1 96 145 LEU A CA 1
ATOM 1162 C C . LEU A 1 145 ? -17.953 -37.281 -10.93 1 96 145 LEU A C 1
ATOM 1164 O O . LEU A 1 145 ? -17.375 -38.375 -11.078 1 96 145 LEU A O 1
ATOM 1168 N N . LYS A 1 146 ? -19.234 -37.062 -10.914 1 94.69 146 LYS A N 1
ATOM 1169 C CA . LYS A 1 146 ? -20.109 -38.219 -11.148 1 94.69 146 LYS A CA 1
ATOM 1170 C C . LYS A 1 146 ? -19.812 -38.875 -12.508 1 94.69 146 LYS A C 1
ATOM 1172 O O . LYS A 1 146 ? -19.734 -40.094 -12.617 1 94.69 146 LYS A O 1
ATOM 1177 N N . GLU A 1 147 ? -19.656 -38 -13.453 1 93.94 147 GLU A N 1
ATOM 1178 C CA . GLU A 1 147 ? -19.328 -38.5 -14.789 1 93.94 147 GLU A CA 1
ATOM 1179 C C . GLU A 1 147 ? -17.938 -39.125 -14.805 1 93.94 147 GLU A C 1
ATOM 1181 O O . GLU A 1 147 ? -17.75 -40.188 -15.391 1 93.94 147 GLU A O 1
ATOM 1186 N N . TYR A 1 148 ? -17 -38.594 -14.188 1 95.56 148 TYR A N 1
ATOM 1187 C CA . TYR A 1 148 ? -15.617 -39.062 -14.172 1 95.56 148 TYR A CA 1
ATOM 1188 C C . TYR A 1 148 ? -15.539 -40.438 -13.516 1 95.56 148 TYR A C 1
ATOM 1190 O O . TYR A 1 148 ? -14.906 -41.375 -14.047 1 95.56 148 TYR A O 1
ATOM 1198 N N . PHE A 1 149 ? -16.203 -40.562 -12.414 1 94.31 149 PHE A N 1
ATOM 1199 C CA . PHE A 1 149 ? -16.078 -41.812 -11.633 1 94.31 149 PHE A CA 1
ATOM 1200 C C . PHE A 1 149 ? -16.938 -42.906 -12.219 1 94.31 149 PHE A C 1
ATOM 1202 O O . PHE A 1 149 ? -16.875 -44.062 -11.766 1 94.31 149 PHE A O 1
ATOM 1209 N N . SER A 1 150 ? -17.719 -42.625 -13.18 1 92.12 150 SER A N 1
ATOM 1210 C CA . SER A 1 150 ? -18.438 -43.656 -13.906 1 92.12 150 SER A CA 1
ATOM 1211 C C . SER A 1 150 ? -17.5 -44.531 -14.734 1 92.12 150 SER A C 1
ATOM 1213 O O . SER A 1 150 ? -17.797 -45.688 -15.047 1 92.12 150 SER A O 1
ATOM 1215 N N . THR A 1 151 ? -16.297 -43.938 -15.047 1 93 151 THR A N 1
ATOM 1216 C CA . THR A 1 151 ? -15.359 -44.656 -15.883 1 93 151 THR A CA 1
ATOM 1217 C C . THR A 1 151 ? -14.008 -44.812 -15.18 1 93 151 THR A C 1
ATOM 1219 O O . THR A 1 151 ? -13.125 -45.531 -15.656 1 93 151 THR A O 1
ATOM 1222 N N . HIS A 1 152 ? -13.852 -44.156 -14.07 1 93 152 HIS A N 1
ATOM 1223 C CA . HIS A 1 152 ? -12.594 -44.188 -13.336 1 93 152 HIS A CA 1
ATOM 1224 C C . HIS A 1 152 ? -12.82 -44.594 -11.883 1 93 152 HIS A C 1
ATOM 1226 O O . HIS A 1 152 ? -13.82 -44.25 -11.273 1 93 152 HIS A O 1
ATOM 1232 N N . GLN A 1 153 ? -11.945 -45.281 -11.297 1 89.94 153 GLN A N 1
ATOM 1233 C CA . GLN A 1 153 ? -12.086 -45.781 -9.93 1 89.94 153 GLN A CA 1
ATOM 1234 C C . GLN A 1 153 ? -11.398 -44.844 -8.938 1 89.94 153 GLN A C 1
ATOM 1236 O O . GLN A 1 153 ? -11.719 -44.844 -7.746 1 89.94 153 GLN A O 1
ATOM 1241 N N . MET A 1 154 ? -10.406 -44.188 -9.453 1 93.94 154 MET A N 1
ATOM 1242 C CA . MET A 1 154 ? -9.633 -43.312 -8.578 1 93.94 154 MET A CA 1
ATOM 1243 C C . MET A 1 154 ? -9.289 -42 -9.289 1 93.94 154 MET A C 1
ATOM 1245 O O . MET A 1 154 ? -9.367 -41.906 -10.516 1 93.94 154 MET A O 1
ATOM 1249 N N . MET A 1 155 ? -8.945 -40.969 -8.477 1 95.38 155 MET A N 1
ATOM 1250 C CA . MET A 1 155 ? -8.664 -39.625 -9.008 1 95.38 155 MET A CA 1
ATOM 1251 C C . MET A 1 155 ? -7.484 -39 -8.289 1 95.38 155 MET A C 1
ATOM 1253 O O . MET A 1 155 ? -7.359 -39.094 -7.066 1 95.38 155 MET A O 1
ATOM 1257 N N . GLN A 1 156 ? -6.621 -38.469 -9.031 1 95 156 GLN A N 1
ATOM 1258 C CA . GLN A 1 156 ? -5.562 -37.656 -8.453 1 95 156 GLN A CA 1
ATOM 1259 C C . GLN A 1 156 ? -5.848 -36.156 -8.648 1 95 156 GLN A C 1
ATOM 1261 O O . GLN A 1 156 ? -6.754 -35.781 -9.398 1 95 156 GLN A O 1
ATOM 1266 N N . ARG A 1 157 ? -5.074 -35.375 -7.945 1 94.19 157 ARG A N 1
ATOM 1267 C CA . ARG A 1 157 ? -5.27 -33.938 -8.031 1 94.19 157 ARG A CA 1
ATOM 1268 C C . ARG A 1 157 ? -5.211 -33.469 -9.477 1 94.19 157 ARG A C 1
ATOM 1270 O O . ARG A 1 157 ? -6.02 -32.625 -9.898 1 94.19 157 ARG A O 1
ATOM 1277 N N . ARG A 1 158 ? -4.238 -34 -10.242 1 93 158 ARG A N 1
ATOM 1278 C CA . ARG A 1 158 ? -4.066 -33.594 -11.633 1 93 158 ARG A CA 1
ATOM 1279 C C . ARG A 1 158 ? -5.316 -33.906 -12.445 1 93 158 ARG A C 1
ATOM 1281 O O . ARG A 1 158 ? -5.68 -33.156 -13.352 1 93 158 ARG A O 1
ATOM 1288 N N . ASP A 1 159 ? -5.906 -35 -12.133 1 94.44 159 ASP A N 1
ATOM 1289 C CA . ASP A 1 159 ? -7.141 -35.375 -12.805 1 94.44 159 ASP A CA 1
ATOM 1290 C C . ASP A 1 159 ? -8.242 -34.344 -12.539 1 94.44 159 ASP A C 1
ATOM 1292 O O . ASP A 1 159 ? -8.953 -33.938 -13.461 1 94.44 159 ASP A O 1
ATOM 1296 N N . PHE A 1 160 ? -8.352 -34 -11.32 1 95.81 160 PHE A N 1
ATOM 1297 C CA . PHE A 1 160 ? -9.344 -33 -10.93 1 95.81 160 PHE A CA 1
ATOM 1298 C C . PHE A 1 160 ? -9.102 -31.688 -11.664 1 95.81 160 PHE A C 1
ATOM 1300 O O . PHE A 1 160 ? -10.039 -31.078 -12.156 1 95.81 160 PHE A O 1
ATOM 1307 N N . GLN A 1 161 ? -7.863 -31.281 -11.672 1 93.88 161 GLN A N 1
ATOM 1308 C CA . GLN A 1 161 ? -7.48 -30.047 -12.352 1 93.88 161 GLN A CA 1
ATOM 1309 C C . GLN A 1 161 ? -7.926 -30.062 -13.812 1 93.88 161 GLN A C 1
ATOM 1311 O O . GLN A 1 161 ? -8.5 -29.094 -14.305 1 93.88 161 GLN A O 1
ATOM 1316 N N . SER A 1 162 ? -7.641 -31.125 -14.461 1 93.06 162 SER A N 1
ATOM 1317 C CA . SER A 1 162 ? -8.008 -31.281 -15.867 1 93.06 162 SER A CA 1
ATOM 1318 C C . SER A 1 162 ? -9.523 -31.328 -16.047 1 93.06 162 SER A C 1
ATOM 1320 O O . SER A 1 162 ? -10.07 -30.719 -16.953 1 93.06 162 SER A O 1
ATOM 1322 N N . LEU A 1 163 ? -10.141 -31.984 -15.156 1 93.38 163 LEU A N 1
ATOM 1323 C CA . LEU A 1 163 ? -11.578 -32.219 -15.219 1 93.38 163 LEU A CA 1
ATOM 1324 C C . LEU A 1 163 ? -12.344 -30.906 -15.047 1 93.38 163 LEU A C 1
ATOM 1326 O O . LEU A 1 163 ? -13.289 -30.625 -15.789 1 93.38 163 LEU A O 1
ATOM 1330 N N . CYS A 1 164 ? -11.922 -30.156 -14.102 1 93.56 164 CYS A N 1
ATOM 1331 C CA . CYS A 1 164 ? -12.656 -28.953 -13.719 1 93.56 164 CYS A CA 1
ATOM 1332 C C . CYS A 1 164 ? -12.008 -27.703 -14.305 1 93.56 164 CYS A C 1
ATOM 1334 O O . CYS A 1 164 ? -12.539 -26.594 -14.172 1 93.56 164 CYS A O 1
ATOM 1336 N N . GLY A 1 165 ? -10.828 -27.844 -14.922 1 89.69 165 GLY A N 1
ATOM 1337 C CA . GLY A 1 165 ? -10.125 -26.703 -15.477 1 89.69 165 GLY A CA 1
ATOM 1338 C C . GLY A 1 165 ? -9.641 -25.734 -14.414 1 89.69 165 GLY A C 1
ATOM 1339 O O . GLY A 1 165 ? -9.867 -24.531 -14.508 1 89.69 165 GLY A O 1
ATOM 1340 N N . MET A 1 166 ? -9.016 -26.297 -13.414 1 90.12 166 MET A N 1
ATOM 1341 C CA . MET A 1 166 ? -8.609 -25.469 -12.281 1 90.12 166 MET A CA 1
ATOM 1342 C C . MET A 1 166 ? -7.105 -25.578 -12.039 1 90.12 166 MET A C 1
ATOM 1344 O O . MET A 1 166 ? -6.5 -26.609 -12.367 1 90.12 166 MET A O 1
ATOM 1348 N N . VAL A 1 167 ? -6.578 -24.453 -11.531 1 86.31 167 VAL A N 1
ATOM 1349 C CA . VAL A 1 167 ? -5.18 -24.5 -11.109 1 86.31 167 VAL A CA 1
ATOM 1350 C C . VAL A 1 167 ? -5.043 -25.328 -9.836 1 86.31 167 VAL A C 1
ATOM 1352 O O . VAL A 1 167 ? -6.047 -25.688 -9.211 1 86.31 167 VAL A O 1
ATOM 1355 N N . ARG A 1 168 ? -3.803 -25.625 -9.461 1 88.25 168 ARG A N 1
ATOM 1356 C CA . ARG A 1 168 ? -3.49 -26.547 -8.367 1 88.25 168 ARG A CA 1
ATOM 1357 C C . ARG A 1 168 ? -4.125 -26.078 -7.062 1 88.25 168 ARG A C 1
ATOM 1359 O O . ARG A 1 168 ? -4.781 -26.859 -6.371 1 88.25 168 ARG A O 1
ATOM 1366 N N . SER A 1 169 ? -3.98 -24.891 -6.707 1 90.25 169 SER A N 1
ATOM 1367 C CA . SER A 1 169 ? -4.441 -24.391 -5.418 1 90.25 169 SER A CA 1
ATOM 1368 C C . SER A 1 169 ? -5.965 -24.422 -5.32 1 90.25 169 SER A C 1
ATOM 1370 O O . SER A 1 169 ? -6.512 -24.844 -4.297 1 90.25 169 SER A O 1
ATOM 1372 N N . THR A 1 170 ? -6.613 -24.016 -6.402 1 91.94 170 THR A N 1
ATOM 1373 C CA . THR A 1 170 ? -8.07 -24.031 -6.406 1 91.94 170 THR A CA 1
ATOM 1374 C C . THR A 1 170 ? -8.609 -25.453 -6.344 1 91.94 170 THR A C 1
ATOM 1376 O O . THR A 1 170 ? -9.586 -25.734 -5.648 1 91.94 170 THR A O 1
ATOM 1379 N N . ALA A 1 171 ? -8.008 -26.328 -7.125 1 94.5 171 ALA A N 1
ATOM 1380 C CA . ALA A 1 171 ? -8.391 -27.734 -7.105 1 94.5 171 ALA A CA 1
ATOM 1381 C C . ALA A 1 171 ? -8.32 -28.312 -5.695 1 94.5 171 ALA A C 1
ATOM 1383 O O . ALA A 1 171 ? -9.242 -28.984 -5.242 1 94.5 171 ALA A O 1
ATOM 1384 N N . MET A 1 172 ? -7.266 -27.969 -5.031 1 94 172 MET A N 1
ATOM 1385 C CA . MET A 1 172 ? -7.051 -28.516 -3.695 1 94 172 MET A CA 1
ATOM 1386 C C . MET A 1 172 ? -8.102 -27.984 -2.719 1 94 172 MET A C 1
ATOM 1388 O O . MET A 1 172 ? -8.539 -28.719 -1.828 1 94 172 MET A O 1
ATOM 1392 N N . ILE A 1 173 ? -8.477 -26.797 -2.896 1 95 173 ILE A N 1
ATOM 1393 C CA . ILE A 1 173 ? -9.516 -26.234 -2.051 1 95 173 ILE A CA 1
ATOM 1394 C C . ILE A 1 173 ? -10.812 -27.031 -2.215 1 95 173 ILE A C 1
ATOM 1396 O O . ILE A 1 173 ? -11.445 -27.406 -1.229 1 95 173 ILE A O 1
ATOM 1400 N N . HIS A 1 174 ? -11.164 -27.297 -3.4 1 96.12 174 HIS A N 1
ATOM 1401 C CA . HIS A 1 174 ? -12.383 -28.031 -3.68 1 96.12 174 HIS A CA 1
ATOM 1402 C C . HIS A 1 174 ? -12.273 -29.484 -3.221 1 96.12 174 HIS A C 1
ATOM 1404 O O . HIS A 1 174 ? -13.211 -30.031 -2.641 1 96.12 174 HIS A O 1
ATOM 1410 N N . ILE A 1 175 ? -11.164 -30.109 -3.475 1 96.12 175 ILE A N 1
ATOM 1411 C CA . ILE A 1 175 ? -10.969 -31.484 -3.07 1 96.12 175 ILE A CA 1
ATOM 1412 C C . ILE A 1 175 ? -11.094 -31.609 -1.554 1 96.12 175 ILE A C 1
ATOM 1414 O O . ILE A 1 175 ? -11.773 -32.5 -1.05 1 96.12 175 ILE A O 1
ATOM 1418 N N . ARG A 1 176 ? -10.445 -30.75 -0.867 1 95.19 176 ARG A N 1
ATOM 1419 C CA . ARG A 1 176 ? -10.523 -30.766 0.591 1 95.19 176 ARG A CA 1
ATOM 1420 C C . ARG A 1 176 ? -11.961 -30.578 1.068 1 95.19 176 ARG A C 1
ATOM 1422 O O . ARG A 1 176 ? -12.398 -31.266 2 1 95.19 176 ARG A O 1
ATOM 1429 N N . ARG A 1 177 ? -12.594 -29.641 0.494 1 95.88 177 ARG A N 1
ATOM 1430 C CA . ARG A 1 177 ? -13.992 -29.422 0.837 1 95.88 177 ARG A CA 1
ATOM 1431 C C . ARG A 1 177 ? -14.82 -30.688 0.649 1 95.88 177 ARG A C 1
ATOM 1433 O O . ARG A 1 177 ? -15.578 -31.078 1.535 1 95.88 177 ARG A O 1
ATOM 1440 N N . ILE A 1 178 ? -14.75 -31.359 -0.5 1 96 178 ILE A N 1
ATOM 1441 C CA . ILE A 1 178 ? -15.508 -32.562 -0.849 1 96 178 ILE A CA 1
ATOM 1442 C C . ILE A 1 178 ? -15.156 -33.688 0.106 1 96 178 ILE A C 1
ATOM 1444 O O . ILE A 1 178 ? -16.031 -34.469 0.507 1 96 178 ILE A O 1
ATOM 1448 N N . CYS A 1 179 ? -13.922 -33.719 0.504 1 94.69 179 CYS A N 1
ATOM 1449 C CA . CYS A 1 179 ? -13.492 -34.719 1.488 1 94.69 179 CYS A CA 1
ATOM 1450 C C . CYS A 1 179 ? -14.117 -34.438 2.85 1 94.69 179 CYS A C 1
ATOM 1452 O O . CYS A 1 179 ? -14.57 -35.344 3.533 1 94.69 179 CYS A O 1
ATOM 1454 N N . GLN A 1 180 ? -14.117 -33.219 3.205 1 95 180 GLN A N 1
ATOM 1455 C CA . GLN A 1 180 ? -14.711 -32.812 4.477 1 95 180 GLN A CA 1
ATOM 1456 C C . GLN A 1 180 ? -16.203 -33.125 4.504 1 95 180 GLN A C 1
ATOM 1458 O O . GLN A 1 180 ? -16.766 -33.469 5.547 1 95 180 GLN A O 1
ATOM 1463 N N . GLU A 1 181 ? -16.859 -32.969 3.346 1 94.31 181 GLU A N 1
ATOM 1464 C CA . GLU A 1 181 ? -18.281 -33.281 3.207 1 94.31 181 GLU A CA 1
ATOM 1465 C C . GLU A 1 181 ? -18.531 -34.781 3.195 1 94.31 181 GLU A C 1
ATOM 1467 O O . GLU A 1 181 ? -19.688 -35.219 3.225 1 94.31 181 GLU A O 1
ATOM 1472 N N . GLY A 1 182 ? -17.516 -35.594 3.1 1 93.19 182 GLY A N 1
ATOM 1473 C CA . GLY A 1 182 ? -17.609 -37.031 3.166 1 93.19 182 GLY A CA 1
ATOM 1474 C C . GLY A 1 182 ? -17.938 -37.688 1.829 1 93.19 182 GLY A C 1
ATOM 1475 O O . GLY A 1 182 ? -18.375 -38.812 1.774 1 93.19 182 GLY A O 1
ATOM 1476 N N . LYS A 1 183 ? -17.766 -37 0.761 1 94.38 183 LYS A N 1
ATOM 1477 C CA . LYS A 1 183 ? -18.094 -37.5 -0.562 1 94.38 183 LYS A CA 1
ATOM 1478 C C . LYS A 1 183 ? -16.906 -38.188 -1.207 1 94.38 183 LYS A C 1
ATOM 1480 O O . LYS A 1 183 ? -17.062 -39.062 -2.055 1 94.38 183 LYS A O 1
ATOM 1485 N N . LEU A 1 184 ? -15.695 -37.719 -0.865 1 94.25 184 LEU A N 1
ATOM 1486 C CA . LEU A 1 184 ? -14.43 -38.281 -1.337 1 94.25 184 LEU A CA 1
ATOM 1487 C C . LEU A 1 184 ? -13.539 -38.656 -0.164 1 94.25 184 LEU A C 1
ATOM 1489 O O . LEU A 1 184 ? -13.648 -38.094 0.922 1 94.25 184 LEU A O 1
ATOM 1493 N N . GLN A 1 185 ? -12.797 -39.656 -0.322 1 93.81 185 GLN A N 1
ATOM 1494 C CA . GLN A 1 185 ? -11.828 -40.062 0.691 1 93.81 185 GLN A CA 1
ATOM 1495 C C . GLN A 1 185 ? -10.453 -40.281 0.08 1 93.81 185 GLN A C 1
ATOM 1497 O O . GLN A 1 185 ? -10.328 -40.812 -1.026 1 93.81 185 GLN A O 1
ATOM 1502 N N . ASN A 1 186 ? -9.422 -39.875 0.752 1 93.06 186 ASN A N 1
ATOM 1503 C CA . ASN A 1 186 ? -8.047 -40.062 0.313 1 93.06 186 ASN A CA 1
ATOM 1504 C C . ASN A 1 186 ? -7.5 -41.406 0.745 1 93.06 186 ASN A C 1
ATOM 1506 O O . ASN A 1 186 ? -7.422 -41.688 1.94 1 93.06 186 ASN A O 1
ATOM 1510 N N . LEU A 1 187 ? -7.105 -42.25 -0.177 1 90.25 187 LEU A N 1
ATOM 1511 C CA . LEU A 1 187 ? -6.559 -43.562 0.132 1 90.25 187 LEU A CA 1
ATOM 1512 C C . LEU A 1 187 ? -5.051 -43.594 -0.074 1 90.25 187 LEU A C 1
ATOM 1514 O O . LEU A 1 187 ? -4.395 -44.594 0.217 1 90.25 187 LEU A O 1
ATOM 1518 N N . GLY A 1 188 ? -4.555 -42.5 -0.575 1 87.31 188 GLY A N 1
ATOM 1519 C CA . GLY A 1 188 ? -3.133 -42.438 -0.873 1 87.31 188 GLY A CA 1
ATOM 1520 C C . GLY A 1 188 ? -2.305 -41.906 0.273 1 87.31 188 GLY A C 1
ATOM 1521 O O . GLY A 1 188 ? -2.789 -41.781 1.402 1 87.31 188 GLY A O 1
ATOM 1522 N N . LEU A 1 189 ? -1.054 -41.781 -0.001 1 86.75 189 LEU A N 1
ATOM 1523 C CA . LEU A 1 189 ? -0.11 -41.219 0.958 1 86.75 189 LEU A CA 1
ATOM 1524 C C . LEU A 1 189 ? -0.235 -39.688 1.015 1 86.75 189 LEU A C 1
ATOM 1526 O O . LEU A 1 189 ? -0.861 -39.094 0.144 1 86.75 189 LEU A O 1
ATOM 1530 N N . ARG A 1 190 ? 0.289 -39.125 2.068 1 84.19 190 ARG A N 1
ATOM 1531 C CA . ARG A 1 190 ? 0.23 -37.688 2.268 1 84.19 190 ARG A CA 1
ATOM 1532 C C . ARG A 1 190 ? 0.834 -36.938 1.08 1 84.19 190 ARG A C 1
ATOM 1534 O O . ARG A 1 190 ? 0.292 -35.938 0.631 1 84.19 190 ARG A O 1
ATOM 1541 N N . ASN A 1 191 ? 1.922 -37.5 0.525 1 85 191 ASN A N 1
ATOM 1542 C CA . ASN A 1 191 ? 2.627 -36.844 -0.566 1 85 191 ASN A CA 1
ATOM 1543 C C . ASN A 1 191 ? 2.141 -37.344 -1.927 1 85 191 ASN A C 1
ATOM 1545 O O . ASN A 1 191 ? 2.568 -36.844 -2.965 1 85 191 ASN A O 1
ATOM 1549 N N . GLN A 1 192 ? 1.35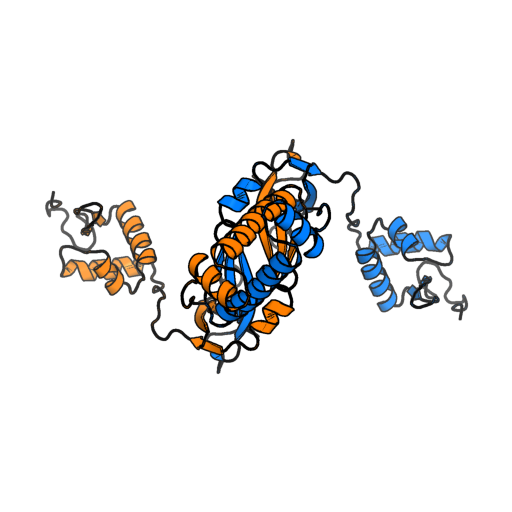4 -38.406 -1.902 1 87.38 192 GLN A N 1
ATOM 1550 C CA . GLN A 1 192 ? 0.763 -38.938 -3.127 1 87.38 192 GLN A CA 1
ATOM 1551 C C . GLN A 1 192 ? -0.708 -39.281 -2.92 1 87.38 192 GLN A C 1
ATOM 1553 O O . GLN A 1 192 ? -1.075 -40.469 -2.908 1 87.38 192 GLN A O 1
ATOM 1558 N N . PRO A 1 193 ? -1.515 -38.25 -2.756 1 92.44 193 PRO A N 1
ATOM 1559 C CA . PRO A 1 193 ? -2.924 -38.531 -2.455 1 92.44 193 PRO A CA 1
ATOM 1560 C C . PRO A 1 193 ? -3.66 -39.188 -3.617 1 92.44 193 PRO A C 1
ATOM 1562 O O . PRO A 1 193 ? -3.379 -38.875 -4.781 1 92.44 193 PRO A O 1
ATOM 1565 N N . ILE A 1 194 ? -4.465 -40.156 -3.332 1 93.69 194 ILE A N 1
ATOM 1566 C CA . ILE A 1 194 ? -5.363 -40.844 -4.262 1 93.69 194 ILE A CA 1
ATOM 1567 C C . ILE A 1 194 ? -6.793 -40.781 -3.73 1 93.69 194 ILE A C 1
ATOM 1569 O O . ILE A 1 194 ? -7.074 -41.281 -2.637 1 93.69 194 ILE A O 1
ATOM 1573 N N . TYR A 1 195 ? -7.652 -40.188 -4.555 1 95.19 195 TYR A N 1
ATOM 1574 C CA . TYR A 1 195 ? -9.008 -39.969 -4.07 1 95.19 195 TYR A CA 1
ATOM 1575 C C . TYR A 1 195 ? -9.984 -40.938 -4.688 1 95.19 195 TYR A C 1
ATOM 1577 O O . TYR A 1 195 ? -9.922 -41.219 -5.887 1 95.19 195 TYR A O 1
ATOM 1585 N N . VAL A 1 196 ? -10.859 -41.469 -3.836 1 94 196 VAL A N 1
ATOM 1586 C CA . VAL A 1 196 ? -11.891 -42.406 -4.262 1 94 196 VAL A CA 1
ATOM 1587 C C . VAL A 1 196 ? -13.242 -41.969 -3.693 1 94 196 VAL A C 1
ATOM 1589 O O . VAL A 1 196 ? -13.312 -41.406 -2.592 1 94 196 VAL A O 1
ATOM 1592 N N . PRO A 1 197 ? -14.328 -42.156 -4.547 1 94.38 197 PRO A N 1
ATOM 1593 C CA . PRO A 1 197 ? -15.641 -41.812 -4.016 1 94.38 197 PRO A CA 1
ATOM 1594 C C . PRO A 1 197 ? -16.047 -42.688 -2.812 1 94.38 197 PRO A C 1
ATOM 1596 O O . PRO A 1 197 ? -15.727 -43.875 -2.768 1 94.38 197 PRO A O 1
ATOM 1599 N N . VAL A 1 198 ? -16.688 -42.031 -1.822 1 93 198 VAL A N 1
ATOM 1600 C CA . VAL A 1 198 ? -17.297 -42.781 -0.712 1 93 198 VAL A CA 1
ATOM 1601 C C . VAL A 1 198 ? -18.547 -43.5 -1.192 1 93 198 VAL A C 1
ATOM 1603 O O . VAL A 1 198 ? -19.297 -42.969 -2.023 1 93 198 VAL A O 1
ATOM 1606 N N . PRO A 1 199 ? -18.688 -44.75 -0.619 1 88.38 199 PRO A N 1
ATOM 1607 C CA . PRO A 1 199 ? -19.891 -45.469 -1.048 1 88.38 199 PRO A CA 1
ATOM 1608 C C . PRO A 1 199 ? -21.172 -44.688 -0.885 1 88.38 199 PRO A C 1
ATOM 1610 O O . PRO A 1 199 ? -21.391 -44.062 0.163 1 88.38 199 PRO A O 1
ATOM 1613 N N . GLY A 1 200 ? -21.969 -44.594 -2.01 1 87.75 200 GLY A N 1
ATOM 1614 C CA . GLY A 1 200 ? -23.219 -43.844 -1.989 1 87.75 200 GLY A CA 1
ATOM 1615 C C . GLY A 1 200 ? -23.109 -42.531 -2.744 1 87.75 200 GLY A C 1
ATOM 1616 O O . GLY A 1 200 ? -24.125 -41.875 -2.994 1 87.75 200 GLY A O 1
ATOM 1617 N N . PHE A 1 201 ? -21.844 -42.25 -3.016 1 91.19 201 PHE A N 1
ATOM 1618 C CA . PHE A 1 201 ? -21.641 -40.969 -3.723 1 91.19 201 PHE A CA 1
ATOM 1619 C C . PHE A 1 201 ? -21.031 -41.219 -5.094 1 91.19 201 PHE A C 1
ATOM 1621 O O . PHE A 1 201 ? -20.297 -42.188 -5.285 1 91.19 201 PHE A O 1
ATOM 1628 N N . TYR A 1 202 ? -21.328 -40.375 -6.02 1 91.38 202 TYR A N 1
ATOM 1629 C CA . TYR A 1 202 ? -20.781 -40.344 -7.371 1 91.38 202 TYR A CA 1
ATOM 1630 C C . TYR A 1 202 ? -20.922 -41.688 -8.062 1 91.38 202 TYR A C 1
ATOM 1632 O O . TYR A 1 202 ? -20 -42.125 -8.766 1 91.38 202 TYR A O 1
ATOM 1640 N N . GLY A 1 203 ? -22.016 -42.406 -7.879 1 79.5 203 GLY A N 1
ATOM 1641 C CA . GLY A 1 203 ? -22.391 -43.594 -8.602 1 79.5 203 GLY A CA 1
ATOM 1642 C C . GLY A 1 203 ? -21.797 -44.875 -8.008 1 79.5 203 GLY A C 1
ATOM 1643 O O . GLY A 1 203 ? -21.906 -45.938 -8.602 1 79.5 203 GLY A O 1
ATOM 1644 N N . THR A 1 204 ? -21 -44.719 -6.93 1 74.81 204 THR A N 1
ATOM 1645 C CA . THR A 1 204 ? -20.422 -45.906 -6.324 1 74.81 204 THR A CA 1
ATOM 1646 C C . THR A 1 204 ? -21.406 -46.594 -5.391 1 74.81 204 THR A C 1
ATOM 1648 O O . THR A 1 204 ? -22.094 -45.938 -4.609 1 74.81 204 THR A O 1
ATOM 1651 N N . SER A 1 205 ? -21.625 -47.938 -5.691 1 73.38 205 SER A N 1
ATOM 1652 C CA . SER A 1 205 ? -22.594 -48.75 -4.941 1 73.38 205 SER A CA 1
ATOM 1653 C C . SER A 1 205 ? -22.25 -48.781 -3.457 1 73.38 205 SER A C 1
ATOM 1655 O O . SER A 1 205 ? -21.078 -48.75 -3.086 1 73.38 205 SER A O 1
ATOM 1657 N N . ARG A 1 206 ? -23.234 -48.469 -2.566 1 65.38 206 ARG A N 1
ATOM 1658 C CA . ARG A 1 206 ? -23.078 -48.531 -1.117 1 65.38 206 ARG A CA 1
ATOM 1659 C C . ARG A 1 206 ? -22.469 -49.875 -0.693 1 65.38 206 ARG A C 1
ATOM 1661 O O . ARG A 1 206 ? -21.828 -49.969 0.36 1 65.38 206 ARG A O 1
ATOM 1668 N N . ASP A 1 207 ? -22.688 -50.906 -1.411 1 58.84 207 ASP A N 1
ATOM 1669 C CA . ASP A 1 207 ? -22.219 -52.25 -1.08 1 58.84 207 ASP A CA 1
ATOM 1670 C C . ASP A 1 207 ? -20.766 -52.438 -1.482 1 58.84 207 ASP A C 1
ATOM 1672 O O . ASP A 1 207 ? -20.203 -53.531 -1.284 1 58.84 207 ASP A O 1
ATOM 1676 N N . GLN A 1 208 ? -20.172 -51.562 -2.219 1 52.69 208 GLN A N 1
ATOM 1677 C CA . GLN A 1 208 ? -18.781 -51.75 -2.66 1 52.69 208 GLN A CA 1
ATOM 1678 C C . GLN A 1 208 ? -17.812 -51.5 -1.515 1 52.69 208 GLN A C 1
ATOM 1680 O O . GLN A 1 208 ? -17.906 -50.5 -0.804 1 52.69 208 GLN A O 1
ATOM 1685 N N . PRO A 1 209 ? -16.984 -52.438 -1.055 1 46.38 209 PRO A N 1
ATOM 1686 C CA . PRO A 1 209 ? -16.078 -52.375 0.094 1 46.38 209 PRO A CA 1
ATOM 1687 C C . PRO A 1 209 ? -15.117 -51.188 -0.003 1 46.38 209 PRO A C 1
ATOM 1689 O O . PRO A 1 209 ? -14.711 -50.812 -1.104 1 46.38 209 PRO A O 1
ATOM 1692 N N . THR A 1 210 ? -15.242 -50.156 0.782 1 47.25 210 THR A N 1
ATOM 1693 C CA . THR A 1 210 ? -14.227 -49.125 0.94 1 47.25 210 THR A CA 1
ATOM 1694 C C . THR A 1 210 ? -12.828 -49.688 0.766 1 47.25 210 THR A C 1
ATOM 1696 O O . THR A 1 210 ? -12.484 -50.688 1.398 1 47.25 210 THR A O 1
ATOM 1699 N N . LEU A 1 211 ? -12.312 -49.688 -0.409 1 43.12 211 LEU A N 1
ATOM 1700 C CA . LEU A 1 211 ? -10.945 -50.156 -0.52 1 43.12 211 LEU A CA 1
ATOM 1701 C C . LEU A 1 211 ? -10.109 -49.719 0.685 1 43.12 211 LEU A C 1
ATOM 1703 O O . LEU A 1 211 ? -10.008 -48.531 0.977 1 43.12 211 LEU A O 1
ATOM 1707 N N . ARG A 1 212 ? -10.141 -50.562 1.802 1 39.28 212 ARG A N 1
ATOM 1708 C CA . ARG A 1 212 ? -9.133 -50.438 2.852 1 39.28 212 ARG A CA 1
ATOM 1709 C C . ARG A 1 212 ? -7.738 -50.719 2.312 1 39.28 212 ARG A C 1
ATOM 1711 O O . ARG A 1 212 ? -7.559 -51.656 1.514 1 39.28 212 ARG A O 1
ATOM 1718 N N . MET B 1 1 ? 11.109 6.215 21.969 1 67.56 1 MET B N 1
ATOM 1719 C CA . MET B 1 1 ? 10.156 7.254 21.578 1 67.56 1 MET B CA 1
ATOM 1720 C C . MET B 1 1 ? 8.859 6.645 21.078 1 67.56 1 MET B C 1
ATOM 1722 O O . MET B 1 1 ? 8.844 5.5 20.609 1 67.56 1 MET B O 1
ATOM 1726 N N . ALA B 1 2 ? 7.746 7.234 21.438 1 82.19 2 ALA B N 1
ATOM 1727 C CA . ALA B 1 2 ? 6.418 6.691 21.156 1 82.19 2 ALA B CA 1
ATOM 1728 C C . ALA B 1 2 ? 5.914 7.164 19.797 1 82.19 2 ALA B C 1
ATOM 1730 O O . ALA B 1 2 ? 6.273 8.25 19.344 1 82.19 2 ALA B O 1
ATOM 1731 N N . ILE B 1 3 ? 5.312 6.324 19.094 1 87.5 3 ILE B N 1
ATOM 1732 C CA . ILE B 1 3 ? 4.645 6.676 17.844 1 87.5 3 ILE B CA 1
ATOM 1733 C C . ILE B 1 3 ? 3.379 7.477 18.156 1 87.5 3 ILE B C 1
ATOM 1735 O O . ILE B 1 3 ? 2.543 7.051 18.953 1 87.5 3 ILE B O 1
ATOM 1739 N N . LEU B 1 4 ? 3.299 8.633 17.578 1 88.81 4 LEU B N 1
ATOM 1740 C CA . LEU B 1 4 ? 2.141 9.492 17.781 1 88.81 4 LEU B CA 1
ATOM 1741 C C . LEU B 1 4 ? 1.002 9.094 16.844 1 88.81 4 LEU B C 1
ATOM 1743 O O . LEU B 1 4 ? 1.237 8.75 15.68 1 88.81 4 LEU B O 1
ATOM 1747 N N . PHE B 1 5 ? -0.179 9.148 17.438 1 90.81 5 PHE B N 1
ATOM 1748 C CA . PHE B 1 5 ? -1.32 8.773 16.609 1 90.81 5 PHE B CA 1
ATOM 1749 C C . PHE B 1 5 ? -2.59 9.461 17.109 1 90.81 5 PHE B C 1
ATOM 1751 O O . PHE B 1 5 ? -2.604 10.062 18.172 1 90.81 5 PHE B O 1
ATOM 1758 N N . ASP B 1 6 ? -3.654 9.469 16.219 1 89.94 6 ASP B N 1
ATOM 1759 C CA . ASP B 1 6 ? -4.988 9.898 16.625 1 89.94 6 ASP B CA 1
ATOM 1760 C C . ASP B 1 6 ? -6.062 8.977 16.047 1 89.94 6 ASP B C 1
ATOM 1762 O O . ASP B 1 6 ? -5.809 8.234 15.102 1 89.94 6 ASP B O 1
ATOM 1766 N N . TRP B 1 7 ? -7.215 9.023 16.75 1 88.94 7 TRP B N 1
ATOM 1767 C CA . TRP B 1 7 ? -8.336 8.203 16.297 1 88.94 7 TRP B CA 1
ATOM 1768 C C . TRP B 1 7 ? -9.172 8.945 15.258 1 88.94 7 TRP B C 1
ATOM 1770 O O . TRP B 1 7 ? -9.453 10.141 15.414 1 88.94 7 TRP B O 1
ATOM 1780 N N . TYR B 1 8 ? -9.547 8.219 14.203 1 89.56 8 TYR B N 1
ATOM 1781 C CA . TYR B 1 8 ? -10.383 8.766 13.141 1 89.56 8 TYR B CA 1
ATOM 1782 C C . TYR B 1 8 ? -11.617 7.898 12.914 1 89.56 8 TYR B C 1
ATOM 1784 O O . TYR B 1 8 ? -11.547 6.672 13.023 1 89.56 8 TYR B O 1
ATOM 1792 N N . GLU B 1 9 ? -12.695 8.562 12.656 1 86.62 9 GLU B N 1
ATOM 1793 C CA . GLU B 1 9 ? -13.938 7.844 12.414 1 86.62 9 GLU B CA 1
ATOM 1794 C C . GLU B 1 9 ? -13.898 7.117 11.07 1 86.62 9 GLU B C 1
ATOM 1796 O O . GLU B 1 9 ? -13.445 7.672 10.07 1 86.62 9 GLU B O 1
ATOM 1801 N N . ASN B 1 10 ? -14.445 5.84 11.086 1 87.62 10 ASN B N 1
ATOM 1802 C CA . ASN B 1 10 ? -14.523 5.086 9.844 1 87.62 10 ASN B CA 1
ATOM 1803 C C . ASN B 1 10 ? -15.625 5.629 8.93 1 87.62 10 ASN B C 1
ATOM 1805 O O . ASN B 1 10 ? -16.656 6.098 9.406 1 87.62 10 ASN B O 1
ATOM 1809 N N . PRO B 1 11 ? -15.344 5.52 7.629 1 81.75 11 PRO B N 1
ATOM 1810 C CA . PRO B 1 11 ? -16.406 5.949 6.715 1 81.75 11 PRO B CA 1
ATOM 1811 C C . PRO B 1 11 ? -17.641 5.055 6.781 1 81.75 11 PRO B C 1
A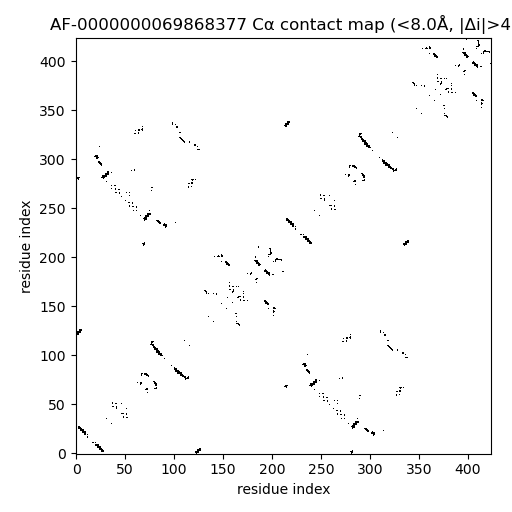TOM 1813 O O . PRO B 1 11 ? -17.516 3.84 6.949 1 81.75 11 PRO B O 1
ATOM 1816 N N . VAL B 1 12 ? -18.797 5.594 6.992 1 72 12 VAL B N 1
ATOM 1817 C CA . VAL B 1 12 ? -20.047 4.848 7.102 1 72 12 VAL B CA 1
ATOM 1818 C C . VAL B 1 12 ? -20.719 4.754 5.734 1 72 12 VAL B C 1
ATOM 1820 O O . VAL B 1 12 ? -20.688 5.711 4.957 1 72 12 VAL B O 1
ATOM 1823 N N . SER B 1 13 ? -20.875 3.477 5.418 1 67.88 13 SER B N 1
ATOM 1824 C CA . SER B 1 13 ? -21.672 3.324 4.207 1 67.88 13 SER B CA 1
ATOM 1825 C C . SER B 1 13 ? -23.094 3.85 4.414 1 67.88 13 SER B C 1
ATOM 1827 O O . SER B 1 13 ? -23.672 3.695 5.492 1 67.88 13 SER B O 1
ATOM 1829 N N . PRO B 1 14 ? -23.594 4.668 3.469 1 63.03 14 PRO B N 1
ATOM 1830 C CA . PRO B 1 14 ? -24.938 5.227 3.59 1 63.03 14 PRO B CA 1
ATOM 1831 C C . PRO B 1 14 ? -25.984 4.172 3.926 1 63.03 14 PRO B C 1
ATOM 1833 O O . PRO B 1 14 ? -26.984 4.477 4.582 1 63.03 14 PRO B O 1
ATOM 1836 N N . ASP B 1 15 ? -25.797 3.012 3.539 1 61.53 15 ASP B N 1
ATOM 1837 C CA . ASP B 1 15 ? -26.859 2.016 3.629 1 61.53 15 ASP B CA 1
ATOM 1838 C C . ASP B 1 15 ? -26.859 1.342 5 1 61.53 15 ASP B C 1
ATOM 1840 O O . ASP B 1 15 ? -27.828 0.655 5.355 1 61.53 15 ASP B O 1
ATOM 1844 N N . GLN B 1 16 ? -25.812 1.357 5.738 1 61 16 GLN B N 1
ATOM 1845 C CA . GLN B 1 16 ? -25.844 0.725 7.051 1 61 16 GLN B CA 1
ATOM 1846 C C . GLN B 1 16 ? -25.359 1.68 8.141 1 61 16 GLN B C 1
ATOM 1848 O O . GLN B 1 16 ? -24.156 1.807 8.359 1 61 16 GLN B O 1
ATOM 1853 N N . PRO B 1 17 ? -26.281 2.418 8.562 1 59.69 17 PRO B N 1
ATOM 1854 C CA . PRO B 1 17 ? -25.906 3.33 9.641 1 59.69 17 PRO B CA 1
ATOM 1855 C C . PRO B 1 17 ? -25.312 2.604 10.844 1 59.69 17 PRO B C 1
ATOM 1857 O O . PRO B 1 17 ? -26.047 2.125 11.703 1 59.69 17 PRO B O 1
ATOM 1860 N N . LYS B 1 18 ? -24.406 1.83 10.703 1 62.53 18 LYS B N 1
ATOM 1861 C CA . LYS B 1 18 ? -23.797 1.207 11.883 1 62.53 18 LYS B CA 1
ATOM 1862 C C . LYS B 1 18 ? -23.188 2.254 12.805 1 62.53 18 LYS B C 1
ATOM 1864 O O . LYS B 1 18 ? -22.984 3.404 12.406 1 62.53 18 LYS B O 1
ATOM 1869 N N . LYS B 1 19 ? -23.062 1.806 14.086 1 70.94 19 LYS B N 1
ATOM 1870 C CA . LYS B 1 19 ? -22.375 2.576 15.125 1 70.94 19 LYS B CA 1
ATOM 1871 C C . LYS B 1 19 ? -21 3.039 14.648 1 70.94 19 LYS B C 1
ATOM 1873 O O . LYS B 1 19 ? -20.344 2.342 13.875 1 70.94 19 LYS B O 1
ATOM 1878 N N . LYS B 1 20 ? -20.734 4.391 14.953 1 84.44 20 LYS B N 1
ATOM 1879 C CA . LYS B 1 20 ? -19.453 5 14.609 1 84.44 20 LYS B CA 1
ATOM 1880 C C . LYS B 1 20 ? -18.281 4.141 15.094 1 84.44 20 LYS B C 1
ATOM 1882 O O . LYS B 1 20 ? -18.281 3.689 16.25 1 84.44 20 LYS B O 1
ATOM 1887 N N . ARG B 1 21 ? -17.484 3.703 14.18 1 90.75 21 ARG B N 1
ATOM 1888 C CA . ARG B 1 21 ? -16.25 2.984 14.508 1 90.75 21 ARG B CA 1
ATOM 1889 C C . ARG B 1 21 ? -15.023 3.83 14.195 1 90.75 21 ARG B C 1
ATOM 1891 O O . ARG B 1 21 ? -15.102 4.785 13.414 1 90.75 21 ARG B O 1
ATOM 1898 N N . PHE B 1 22 ? -13.938 3.484 14.914 1 91.25 22 PHE B N 1
ATOM 1899 C CA . PHE B 1 22 ? -12.766 4.34 14.812 1 91.25 22 PHE B CA 1
ATOM 1900 C C . PHE B 1 22 ? -11.531 3.523 14.445 1 91.25 22 PHE B C 1
ATOM 1902 O O . PHE B 1 22 ? -11.43 2.346 14.789 1 91.25 22 PHE B O 1
ATOM 1909 N N . HIS B 1 23 ? -10.617 4.148 13.711 1 93.88 23 HIS B N 1
ATOM 1910 C CA . HIS B 1 23 ? -9.312 3.562 13.422 1 93.88 23 HIS B CA 1
ATOM 1911 C C . HIS B 1 23 ? -8.18 4.531 13.758 1 93.88 23 HIS B C 1
ATOM 1913 O O . HIS B 1 23 ? -8.359 5.75 13.672 1 93.88 23 HIS B O 1
ATOM 1919 N N . PRO B 1 24 ? -7.039 4.012 14.211 1 92.25 24 PRO B N 1
ATOM 1920 C CA . PRO B 1 24 ? -5.902 4.875 14.523 1 92.25 24 PRO B CA 1
ATOM 1921 C C . PRO B 1 24 ? -5.113 5.289 13.281 1 92.25 24 PRO B C 1
ATOM 1923 O O . PRO B 1 24 ? -4.918 4.477 12.375 1 92.25 24 PRO B O 1
ATOM 1926 N N . ARG B 1 25 ? -4.773 6.527 13.281 1 91.19 25 ARG B N 1
ATOM 1927 C CA . ARG B 1 25 ? -3.898 7.043 12.234 1 91.19 25 ARG B CA 1
ATOM 1928 C C . ARG B 1 25 ? -2.637 7.66 12.828 1 91.19 25 ARG B C 1
ATOM 1930 O O . ARG B 1 25 ? -2.709 8.414 13.805 1 91.19 25 ARG B O 1
ATOM 1937 N N . ILE B 1 26 ? -1.571 7.344 12.18 1 88.25 26 ILE B N 1
ATOM 1938 C CA . ILE B 1 26 ? -0.283 7.805 12.688 1 88.25 26 ILE B CA 1
ATOM 1939 C C . ILE B 1 26 ? -0.115 9.289 12.375 1 88.25 26 ILE B C 1
ATOM 1941 O O . ILE B 1 26 ? -0.49 9.758 11.297 1 88.25 26 ILE B O 1
ATOM 1945 N N . ALA B 1 27 ? 0.314 10.016 13.352 1 86.31 27 ALA B N 1
ATOM 1946 C CA . ALA B 1 27 ? 0.877 11.352 13.164 1 86.31 27 ALA B CA 1
ATOM 1947 C C . ALA B 1 27 ? 2.402 11.305 13.133 1 86.31 27 ALA B C 1
ATOM 1949 O O . ALA B 1 27 ? 3.051 11.258 14.18 1 86.31 27 ALA B O 1
ATOM 1950 N N . TYR B 1 28 ? 2.998 11.375 11.961 1 82.38 28 TYR B N 1
ATOM 1951 C CA . TYR B 1 28 ? 4.426 11.125 11.805 1 82.38 28 TYR B CA 1
ATOM 1952 C C . TYR B 1 28 ? 5.246 12.102 12.641 1 82.38 28 TYR B C 1
ATOM 1954 O O . TYR B 1 28 ? 4.914 13.281 12.727 1 82.38 28 TYR B O 1
ATOM 1962 N N . ASN B 1 29 ? 6.203 11.5 13.352 1 80.69 29 ASN B N 1
ATOM 1963 C CA . ASN B 1 29 ? 7.137 12.25 14.188 1 80.69 29 ASN B CA 1
ATOM 1964 C C . ASN B 1 29 ? 8.242 12.898 13.359 1 80.69 29 ASN B C 1
ATOM 1966 O O . ASN B 1 29 ? 9.406 12.883 13.75 1 80.69 29 ASN B O 1
ATOM 1970 N N . GLY B 1 30 ? 7.941 13.219 12.172 1 87.62 30 GLY B N 1
ATOM 1971 C CA . GLY B 1 30 ? 8.938 13.82 11.289 1 87.62 30 GLY B CA 1
ATOM 1972 C C . GLY B 1 30 ? 9.375 12.891 10.172 1 87.62 30 GLY B C 1
ATOM 1973 O O . GLY B 1 30 ? 8.703 11.898 9.883 1 87.62 30 GLY B O 1
ATOM 1974 N N . GLN B 1 31 ? 10.406 13.344 9.516 1 92.94 31 GLN B N 1
ATOM 1975 C CA . GLN B 1 31 ? 10.922 12.609 8.367 1 92.94 31 GLN B CA 1
ATOM 1976 C C . GLN B 1 31 ? 12.445 12.594 8.359 1 92.94 31 GLN B C 1
ATOM 1978 O O . GLN B 1 31 ? 13.086 13.586 8.719 1 92.94 31 GLN B O 1
ATOM 1983 N N . VAL B 1 32 ? 12.984 11.469 8.062 1 95.25 32 VAL B N 1
ATOM 1984 C CA . VAL B 1 32 ? 14.414 11.344 7.809 1 95.25 32 VAL B CA 1
ATOM 1985 C C . VAL B 1 32 ? 14.664 11.266 6.305 1 95.25 32 VAL B C 1
ATOM 1987 O O . VAL B 1 32 ? 14.102 10.414 5.617 1 95.25 32 VAL B O 1
ATOM 1990 N N . ASP B 1 33 ? 15.547 12.156 5.867 1 96 33 ASP B N 1
ATOM 1991 C CA . ASP B 1 33 ? 15.781 12.195 4.426 1 96 33 ASP B CA 1
ATOM 1992 C C . ASP B 1 33 ? 17.031 11.406 4.047 1 96 33 ASP B C 1
ATOM 1994 O O . ASP B 1 33 ? 17.688 10.836 4.91 1 96 33 ASP B O 1
ATOM 1998 N N . THR B 1 34 ? 17.297 11.383 2.783 1 95.38 34 THR B N 1
ATOM 1999 C CA . THR B 1 34 ? 18.375 10.562 2.236 1 95.38 34 THR B CA 1
ATOM 2000 C C . THR B 1 34 ? 19.719 10.969 2.836 1 95.38 34 THR B C 1
ATOM 2002 O O . THR B 1 34 ? 20.562 10.117 3.113 1 95.38 34 THR B O 1
ATOM 2005 N N . ASP B 1 35 ? 19.969 12.273 2.996 1 94.88 35 ASP B N 1
ATOM 2006 C CA . ASP B 1 35 ? 21.234 12.75 3.555 1 94.88 35 ASP B CA 1
ATOM 2007 C C . ASP B 1 35 ? 21.438 12.227 4.977 1 94.88 35 ASP B C 1
ATOM 2009 O O . ASP B 1 35 ? 22.516 11.758 5.32 1 94.88 35 ASP B O 1
ATOM 2013 N N . GLU B 1 36 ? 20.406 12.367 5.73 1 95.81 36 GLU B N 1
ATOM 2014 C CA . GLU B 1 36 ? 20.469 11.852 7.094 1 95.81 36 GLU B CA 1
ATOM 2015 C C . GLU B 1 36 ? 20.641 10.336 7.102 1 95.81 36 GLU B C 1
ATOM 2017 O O . GLU B 1 36 ? 21.406 9.797 7.91 1 95.81 36 GLU B O 1
ATOM 2022 N N . MET B 1 37 ? 19.969 9.695 6.211 1 96.12 37 MET B N 1
ATOM 2023 C CA . MET B 1 37 ? 20.078 8.242 6.105 1 96.12 37 MET B CA 1
ATOM 2024 C C . MET B 1 37 ? 21.516 7.832 5.75 1 96.12 37 MET B C 1
ATOM 2026 O O . MET B 1 37 ? 22.047 6.891 6.332 1 96.12 37 MET B O 1
ATOM 2030 N N . ARG B 1 38 ? 22.031 8.523 4.836 1 95.56 38 ARG B N 1
ATOM 2031 C CA . ARG B 1 38 ? 23.406 8.234 4.418 1 95.56 38 ARG B CA 1
ATOM 2032 C C . ARG B 1 38 ? 24.359 8.297 5.602 1 95.56 38 ARG B C 1
ATOM 2034 O O . ARG B 1 38 ? 25.25 7.445 5.738 1 95.56 38 ARG B O 1
ATOM 2041 N N . SER B 1 39 ? 24.203 9.359 6.41 1 95.94 39 SER B N 1
ATOM 2042 C CA . SER B 1 39 ? 25.062 9.547 7.578 1 95.94 39 SER B CA 1
ATOM 2043 C C . SER B 1 39 ? 24.891 8.398 8.57 1 95.94 39 SER B C 1
ATOM 2045 O O . SER B 1 39 ? 25.875 7.883 9.102 1 95.94 39 SER B O 1
ATOM 2047 N N . LYS B 1 40 ? 23.734 8 8.766 1 96.38 40 LYS B N 1
ATOM 2048 C CA . LYS B 1 40 ? 23.453 6.922 9.711 1 96.38 40 LYS B CA 1
ATOM 2049 C C . LYS B 1 40 ? 23.969 5.586 9.195 1 96.38 40 LYS B C 1
ATOM 2051 O O . LYS B 1 40 ? 24.484 4.77 9.969 1 96.38 40 LYS B O 1
ATOM 2056 N N . ILE B 1 41 ? 23.797 5.375 7.93 1 96.25 41 ILE B N 1
ATOM 2057 C CA . ILE B 1 41 ? 24.281 4.145 7.316 1 96.25 41 ILE B CA 1
ATOM 2058 C C . ILE B 1 41 ? 25.812 4.098 7.406 1 96.25 41 ILE B C 1
ATOM 2060 O O . ILE B 1 41 ? 26.391 3.064 7.746 1 96.25 41 ILE B O 1
ATOM 2064 N N . GLN B 1 42 ? 26.438 5.234 7.07 1 94.56 42 GLN B N 1
ATOM 2065 C CA . GLN B 1 42 ? 27.891 5.336 7.129 1 94.56 42 GLN B CA 1
ATOM 2066 C C . GLN B 1 42 ? 28.406 4.965 8.508 1 94.56 42 GLN B C 1
ATOM 2068 O O . GLN B 1 42 ? 29.469 4.34 8.633 1 94.56 42 GLN B O 1
ATOM 2073 N N . SER B 1 43 ? 27.703 5.32 9.555 1 94.06 43 SER B N 1
ATOM 2074 C CA . SER B 1 43 ? 28.125 5.055 10.93 1 94.06 43 SER B CA 1
ATOM 2075 C C . SER B 1 43 ? 28.078 3.561 11.234 1 94.06 43 SER B C 1
ATOM 2077 O O . SER B 1 43 ? 28.656 3.113 12.227 1 94.06 43 SER B O 1
ATOM 2079 N N . ARG B 1 44 ? 27.5 2.787 10.352 1 93.19 44 ARG B N 1
ATOM 2080 C CA . ARG B 1 44 ? 27.328 1.361 10.609 1 93.19 44 ARG B CA 1
ATOM 2081 C C . ARG B 1 44 ? 28.203 0.523 9.68 1 93.19 44 ARG B C 1
ATOM 2083 O O . ARG B 1 44 ? 28.141 -0.707 9.703 1 93.19 44 ARG B O 1
ATOM 2090 N N . CYS B 1 45 ? 28.859 1.133 8.852 1 90.38 45 CYS B N 1
ATOM 2091 C CA . CYS B 1 45 ? 29.781 0.414 7.977 1 90.38 45 CYS B CA 1
ATOM 2092 C C . CYS B 1 45 ? 31.062 1.197 7.781 1 90.38 45 CYS B C 1
ATOM 2094 O O . CYS B 1 45 ? 31.25 2.258 8.383 1 90.38 45 CYS B O 1
ATOM 2096 N N . THR B 1 46 ? 32.031 0.632 6.953 1 90.69 46 THR B N 1
ATOM 2097 C CA . THR B 1 46 ? 33.375 1.213 6.836 1 90.69 46 THR B CA 1
ATOM 2098 C C . THR B 1 46 ? 33.469 2.117 5.609 1 90.69 46 THR B C 1
ATOM 2100 O O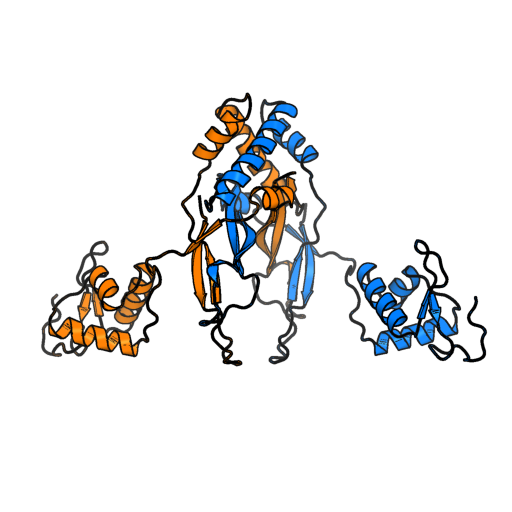 . THR B 1 46 ? 34.5 2.68 5.32 1 90.69 46 THR B O 1
ATOM 2103 N N . LEU B 1 47 ? 32.375 2.328 4.984 1 93.06 47 LEU B N 1
ATOM 2104 C CA . LEU B 1 47 ? 32.375 3.111 3.754 1 93.06 47 LEU B CA 1
ATOM 2105 C C . LEU B 1 47 ? 32.125 4.586 4.051 1 93.06 47 LEU B C 1
ATOM 2107 O O . LEU B 1 47 ? 31.547 4.93 5.086 1 93.06 47 LEU B O 1
ATOM 2111 N N . ASN B 1 48 ? 32.625 5.457 3.186 1 92.75 48 ASN B N 1
ATOM 2112 C CA . ASN B 1 48 ? 32.344 6.879 3.348 1 92.75 48 ASN B CA 1
ATOM 2113 C C . ASN B 1 48 ? 30.969 7.25 2.77 1 92.75 48 ASN B C 1
ATOM 2115 O O . ASN B 1 48 ? 30.297 6.414 2.166 1 92.75 48 ASN B O 1
ATOM 2119 N N . GLU B 1 49 ? 30.562 8.453 2.959 1 93 49 GLU B N 1
ATOM 2120 C CA . GLU B 1 49 ? 29.234 8.906 2.57 1 93 49 GLU B CA 1
ATOM 2121 C C . GLU B 1 49 ? 29.062 8.883 1.055 1 93 49 GLU B C 1
ATOM 2123 O O . GLU B 1 49 ? 27.969 8.602 0.553 1 93 49 GLU B O 1
ATOM 2128 N N . VAL B 1 50 ? 30.125 9.188 0.35 1 93 50 VAL B N 1
ATOM 2129 C CA . VAL B 1 50 ? 30.094 9.203 -1.108 1 93 50 VAL B CA 1
ATOM 2130 C C . VAL B 1 50 ? 29.828 7.789 -1.628 1 93 50 VAL B C 1
ATOM 2132 O O . VAL B 1 50 ? 29.047 7.598 -2.561 1 93 50 VAL B O 1
ATOM 2135 N N . ASP B 1 51 ? 30.469 6.82 -1.004 1 94.56 51 ASP B N 1
ATOM 2136 C CA . ASP B 1 51 ? 30.281 5.422 -1.378 1 94.56 51 ASP B CA 1
ATOM 2137 C C . ASP B 1 51 ? 28.844 4.969 -1.109 1 94.56 51 ASP B C 1
ATOM 2139 O O . ASP B 1 51 ? 28.234 4.289 -1.938 1 94.56 51 ASP B O 1
ATOM 2143 N N . VAL B 1 52 ? 28.312 5.328 0.074 1 96.06 52 VAL B N 1
ATOM 2144 C CA . VAL B 1 52 ? 26.938 4.973 0.435 1 96.06 52 VAL B CA 1
ATOM 2145 C C . VAL B 1 52 ? 25.969 5.57 -0.579 1 96.06 52 VAL B C 1
ATOM 2147 O O . VAL B 1 52 ? 25.062 4.891 -1.047 1 96.06 52 VAL B O 1
ATOM 2150 N N . THR B 1 53 ? 26.219 6.758 -0.988 1 94.81 53 THR B N 1
ATOM 2151 C CA . THR B 1 53 ? 25.375 7.441 -1.963 1 94.81 53 THR B CA 1
ATOM 2152 C C . THR B 1 53 ? 25.406 6.719 -3.307 1 94.81 53 THR B C 1
ATOM 2154 O O . THR B 1 53 ? 24.375 6.559 -3.955 1 94.81 53 THR B O 1
ATOM 2157 N N . ALA B 1 54 ? 26.531 6.359 -3.693 1 95.56 54 ALA B N 1
ATOM 2158 C CA . ALA B 1 54 ? 26.688 5.656 -4.965 1 95.56 54 ALA B CA 1
ATOM 2159 C C . ALA B 1 54 ? 25.875 4.363 -4.98 1 95.56 54 ALA B C 1
ATOM 2161 O O . ALA B 1 54 ? 25.25 4.027 -5.988 1 95.56 54 ALA B O 1
ATOM 2162 N N . VAL B 1 55 ? 25.922 3.676 -3.879 1 96.31 55 VAL B N 1
ATOM 2163 C CA . VAL B 1 55 ? 25.188 2.418 -3.775 1 96.31 55 VAL B CA 1
ATOM 2164 C C . VAL B 1 55 ? 23.688 2.688 -3.836 1 96.31 55 VAL B C 1
ATOM 2166 O O . VAL B 1 55 ? 22.953 2.002 -4.551 1 96.31 55 VAL B O 1
ATOM 2169 N N . LEU B 1 56 ? 23.156 3.666 -3.105 1 96.19 56 LEU B N 1
ATOM 2170 C CA . LEU B 1 56 ? 21.734 3.988 -3.066 1 96.19 56 LEU B CA 1
ATOM 2171 C C . LEU B 1 56 ? 21.25 4.465 -4.43 1 96.19 56 LEU B C 1
ATOM 2173 O O . LEU B 1 56 ? 20.141 4.125 -4.855 1 96.19 56 LEU B O 1
ATOM 2177 N N . ASP B 1 57 ? 22.078 5.238 -5.109 1 95.31 57 ASP B N 1
ATOM 2178 C CA . ASP B 1 57 ? 21.75 5.691 -6.453 1 95.31 57 ASP B CA 1
ATOM 2179 C C . ASP B 1 57 ? 21.656 4.516 -7.426 1 95.31 57 ASP B C 1
ATOM 2181 O O . ASP B 1 57 ? 20.734 4.434 -8.234 1 95.31 57 ASP B O 1
ATOM 2185 N N . ALA B 1 58 ? 22.672 3.662 -7.371 1 96.62 58 ALA B N 1
ATOM 2186 C CA . ALA B 1 58 ? 22.672 2.471 -8.219 1 96.62 58 ALA B CA 1
ATOM 2187 C C . ALA B 1 58 ? 21.469 1.586 -7.918 1 96.62 58 ALA B C 1
ATOM 2189 O O . ALA B 1 58 ? 20.875 1.003 -8.828 1 96.62 58 ALA B O 1
ATOM 2190 N N . LEU B 1 59 ? 21.156 1.457 -6.645 1 96.75 59 LEU B N 1
ATOM 2191 C CA . LEU B 1 59 ? 19.984 0.689 -6.242 1 96.75 59 LEU B CA 1
ATOM 2192 C C . LEU B 1 59 ? 18.719 1.221 -6.922 1 96.75 59 LEU B C 1
ATOM 2194 O O . LEU B 1 59 ? 17.938 0.447 -7.473 1 96.75 59 LEU B O 1
ATOM 2198 N N . SER B 1 60 ? 18.516 2.504 -6.855 1 96.5 60 SER B N 1
ATOM 2199 C CA . SER B 1 60 ? 17.359 3.139 -7.477 1 96.5 60 SER B CA 1
ATOM 2200 C C . SER B 1 60 ? 17.281 2.812 -8.969 1 96.5 60 SER B C 1
ATOM 2202 O O . SER B 1 60 ? 16.219 2.471 -9.477 1 96.5 60 SER B O 1
ATOM 2204 N N . GLN B 1 61 ? 18.406 2.906 -9.641 1 95.5 61 GLN B N 1
ATOM 2205 C CA . GLN B 1 61 ? 18.453 2.652 -11.078 1 95.5 61 GLN B CA 1
ATOM 2206 C C . GLN B 1 61 ? 18.109 1.2 -11.398 1 95.5 61 GLN B C 1
ATOM 2208 O O . GLN B 1 61 ? 17.281 0.929 -12.266 1 95.5 61 GLN B O 1
ATOM 2213 N N . VAL B 1 62 ? 18.75 0.299 -10.695 1 96.31 62 VAL B N 1
ATOM 2214 C CA . VAL B 1 62 ? 18.547 -1.124 -10.938 1 96.31 62 VAL B CA 1
ATOM 2215 C C . VAL B 1 62 ? 17.094 -1.49 -10.641 1 96.31 62 VAL B C 1
ATOM 2217 O O . VAL B 1 62 ? 16.484 -2.266 -11.375 1 96.31 62 VAL B O 1
ATOM 2220 N N . MET B 1 63 ? 16.516 -0.973 -9.57 1 96.19 63 MET B N 1
ATOM 2221 C CA . MET B 1 63 ? 15.117 -1.212 -9.242 1 96.19 63 MET B CA 1
ATOM 2222 C C . MET B 1 63 ? 14.211 -0.774 -10.383 1 96.19 63 MET B C 1
ATOM 2224 O O . MET B 1 63 ? 13.297 -1.509 -10.773 1 96.19 63 MET B O 1
ATOM 2228 N N . GLY B 1 64 ? 14.469 0.41 -10.867 1 94.25 64 GLY B N 1
ATOM 2229 C CA . GLY B 1 64 ? 13.672 0.906 -11.977 1 94.25 64 GLY B CA 1
ATOM 2230 C C . GLY B 1 64 ? 13.695 -0.009 -13.188 1 94.25 64 GLY B C 1
ATOM 2231 O O . GLY B 1 64 ? 12.656 -0.264 -13.805 1 94.25 64 GLY B O 1
ATOM 2232 N N . GLU B 1 65 ? 14.867 -0.468 -13.477 1 93 65 GLU B N 1
ATOM 2233 C CA . GLU B 1 65 ? 15.039 -1.344 -14.633 1 93 65 GLU B CA 1
ATOM 2234 C C . GLU B 1 65 ? 14.281 -2.656 -14.445 1 93 65 GLU B C 1
ATOM 2236 O O . GLU B 1 65 ? 13.555 -3.094 -15.344 1 93 65 GLU B O 1
ATOM 2241 N N . GLU B 1 66 ? 14.477 -3.279 -13.281 1 93.94 66 GLU B N 1
ATOM 2242 C CA . GLU B 1 66 ? 13.875 -4.586 -13.031 1 93.94 66 GLU B CA 1
ATOM 2243 C C . GLU B 1 66 ? 12.359 -4.488 -12.93 1 93.94 66 GLU B C 1
ATOM 2245 O O . GLU B 1 66 ? 11.633 -5.309 -13.5 1 93.94 66 GLU B O 1
ATOM 2250 N N . LEU B 1 67 ? 11.867 -3.525 -12.211 1 94.44 67 LEU B N 1
ATOM 2251 C CA . LEU B 1 67 ? 10.43 -3.326 -12.07 1 94.44 67 LEU B CA 1
ATOM 2252 C C . LEU B 1 67 ? 9.797 -2.998 -13.414 1 94.44 67 LEU B C 1
ATOM 2254 O O . LEU B 1 67 ? 8.664 -3.408 -13.695 1 94.44 67 LEU B O 1
ATOM 2258 N N . GLY B 1 68 ? 10.5 -2.268 -14.242 1 90.94 68 GLY B N 1
ATOM 2259 C CA . GLY B 1 68 ? 10.016 -1.934 -15.57 1 90.94 68 GLY B CA 1
ATOM 2260 C C . GLY B 1 68 ? 9.828 -3.148 -16.453 1 90.94 68 GLY B C 1
ATOM 2261 O O . GLY B 1 68 ? 9.055 -3.105 -17.422 1 90.94 68 GLY B O 1
ATOM 2262 N N . GLU B 1 69 ? 10.555 -4.168 -16.125 1 89.25 69 GLU B N 1
ATOM 2263 C CA . GLU B 1 69 ? 10.453 -5.41 -16.891 1 89.25 69 GLU B CA 1
ATOM 2264 C C . GLU B 1 69 ? 9.383 -6.328 -16.297 1 89.25 69 GLU B C 1
ATOM 2266 O O . GLU B 1 69 ? 9.266 -7.484 -16.703 1 89.25 69 GLU B O 1
ATOM 2271 N N . GLY B 1 70 ? 8.711 -5.816 -15.297 1 91 70 GLY B N 1
ATOM 2272 C CA . GLY B 1 70 ? 7.621 -6.582 -14.719 1 91 70 GLY B CA 1
ATOM 2273 C C . GLY B 1 70 ? 8.086 -7.586 -13.68 1 91 70 GLY B C 1
ATOM 2274 O O . GLY B 1 70 ? 7.336 -8.492 -13.312 1 91 70 GLY B O 1
ATOM 2275 N N . ARG B 1 71 ? 9.344 -7.441 -13.234 1 93.12 71 ARG B N 1
ATOM 2276 C CA . ARG B 1 71 ? 9.883 -8.352 -12.227 1 93.12 71 ARG B CA 1
ATOM 2277 C C . ARG B 1 71 ? 9.656 -7.801 -10.82 1 93.12 71 ARG B C 1
ATOM 2279 O O . ARG B 1 71 ? 9.555 -6.586 -10.633 1 93.12 71 ARG B O 1
ATOM 2286 N N . GLN B 1 72 ? 9.578 -8.719 -9.891 1 96.5 72 GLN B N 1
ATOM 2287 C CA . GLN B 1 72 ? 9.609 -8.344 -8.484 1 96.5 72 GLN B CA 1
ATOM 2288 C C . GLN B 1 72 ? 11.047 -8.219 -7.977 1 96.5 72 GLN B C 1
ATOM 2290 O O . GLN B 1 72 ? 11.922 -9 -8.375 1 96.5 72 GLN B O 1
ATOM 2295 N N . VAL B 1 73 ? 11.25 -7.266 -7.113 1 97.5 73 VAL B N 1
ATOM 2296 C CA . VAL B 1 73 ? 12.57 -7.062 -6.52 1 97.5 73 VAL B CA 1
ATOM 2297 C C . VAL B 1 73 ? 12.516 -7.355 -5.023 1 97.5 73 VAL B C 1
ATOM 2299 O O . VAL B 1 73 ? 11.641 -6.848 -4.316 1 97.5 73 VAL B O 1
ATOM 2302 N N . HIS B 1 74 ? 13.375 -8.195 -4.629 1 98.06 74 HIS B N 1
ATOM 2303 C CA . HIS B 1 74 ? 13.438 -8.508 -3.205 1 98.06 74 HIS B CA 1
ATOM 2304 C C . HIS B 1 74 ? 14.758 -8.047 -2.6 1 98.06 74 HIS B C 1
ATOM 2306 O O . HIS B 1 74 ? 15.828 -8.391 -3.111 1 98.06 74 HIS B O 1
ATOM 2312 N N . LEU B 1 75 ? 14.719 -7.297 -1.579 1 97.69 75 LEU B N 1
ATOM 2313 C CA . LEU B 1 75 ? 15.867 -6.93 -0.757 1 97.69 75 LEU B CA 1
ATOM 2314 C C . LEU B 1 75 ? 15.766 -7.559 0.629 1 97.69 75 LEU B C 1
ATOM 2316 O O . LEU B 1 75 ? 14.898 -7.18 1.424 1 97.69 75 LEU B O 1
ATOM 2320 N N . ASP B 1 76 ? 16.672 -8.391 0.866 1 96.38 76 ASP B N 1
ATOM 2321 C CA . ASP B 1 76 ? 16.625 -9.133 2.121 1 96.38 76 ASP B CA 1
ATOM 2322 C C . ASP B 1 76 ? 16.703 -8.195 3.32 1 96.38 76 ASP B C 1
ATOM 2324 O O . ASP B 1 76 ? 17.562 -7.324 3.389 1 96.38 76 ASP B O 1
ATOM 2328 N N . GLY B 1 77 ? 15.758 -8.422 4.203 1 96.31 77 GLY B N 1
ATOM 2329 C CA . GLY B 1 77 ? 15.711 -7.602 5.402 1 96.31 77 GLY B CA 1
ATOM 2330 C C . GLY B 1 77 ? 14.859 -6.355 5.242 1 96.31 77 GLY B C 1
ATOM 2331 O O . GLY B 1 77 ? 14.57 -5.664 6.219 1 96.31 77 GLY B O 1
ATOM 2332 N N . ILE B 1 78 ? 14.531 -6.051 4.062 1 97.31 78 ILE B N 1
ATOM 2333 C CA . ILE B 1 78 ? 13.719 -4.871 3.781 1 97.31 78 ILE B CA 1
ATOM 2334 C C . ILE B 1 78 ? 12.352 -5.293 3.264 1 97.31 78 ILE B C 1
ATOM 2336 O O . ILE B 1 78 ? 11.344 -5.133 3.957 1 97.31 78 ILE B O 1
ATOM 2340 N N . GLY B 1 79 ? 12.375 -5.945 2.061 1 98.06 79 GLY B N 1
ATOM 2341 C CA . GLY B 1 79 ? 11.078 -6.395 1.583 1 98.06 79 GLY B CA 1
ATOM 2342 C C . GLY B 1 79 ? 11.023 -6.555 0.076 1 98.06 79 GLY B C 1
ATOM 2343 O O . GLY B 1 79 ? 12.062 -6.645 -0.585 1 98.06 79 GLY B O 1
ATOM 2344 N N . TYR B 1 80 ? 9.797 -6.664 -0.401 1 98 80 TYR B N 1
ATOM 2345 C CA . TYR B 1 80 ? 9.516 -6.887 -1.814 1 98 80 TYR B CA 1
ATOM 2346 C C . TYR B 1 80 ? 8.938 -5.633 -2.461 1 98 80 TYR B C 1
ATOM 2348 O O . TYR B 1 80 ? 8.062 -4.977 -1.888 1 98 80 TYR B O 1
ATOM 2356 N N . PHE B 1 81 ? 9.438 -5.34 -3.639 1 97.94 81 PHE B N 1
ATOM 2357 C CA . PHE B 1 81 ? 8.906 -4.289 -4.496 1 97.94 81 PHE B CA 1
ATOM 2358 C C . PHE B 1 81 ? 8.336 -4.875 -5.785 1 97.94 81 PHE B C 1
ATOM 2360 O O . PHE B 1 81 ? 8.961 -5.75 -6.398 1 97.94 81 PHE B O 1
ATOM 2367 N N . TYR B 1 82 ? 7.223 -4.379 -6.164 1 96.19 82 TYR B N 1
ATOM 2368 C CA . TYR B 1 82 ? 6.633 -4.898 -7.391 1 96.19 82 TYR B CA 1
ATOM 2369 C C . TYR B 1 82 ? 5.668 -3.893 -8 1 96.19 82 TYR B C 1
ATOM 2371 O O . TYR B 1 82 ? 5.035 -3.117 -7.281 1 96.19 82 TYR B O 1
ATOM 2379 N N . PRO B 1 83 ? 5.59 -3.85 -9.297 1 94 83 PRO B N 1
ATOM 2380 C CA . PRO B 1 83 ? 4.672 -2.926 -9.961 1 94 83 PRO B CA 1
ATOM 2381 C C . PRO B 1 83 ? 3.234 -3.445 -10 1 94 83 PRO B C 1
ATOM 2383 O O . PRO B 1 83 ? 3.01 -4.656 -9.922 1 94 83 PRO B O 1
ATOM 2386 N N . THR B 1 84 ? 2.297 -2.545 -10.039 1 94.75 84 THR B N 1
ATOM 2387 C CA . THR B 1 84 ? 0.888 -2.877 -10.227 1 94.75 84 THR B CA 1
ATOM 2388 C C . THR B 1 84 ? 0.302 -2.1 -11.406 1 94.75 84 THR B C 1
ATOM 2390 O O . THR B 1 84 ? 0.769 -1.006 -11.727 1 94.75 84 THR B O 1
ATOM 2393 N N . LEU B 1 85 ? -0.712 -2.664 -12.023 1 93.06 85 LEU B N 1
ATOM 2394 C CA . LEU B 1 85 ? -1.315 -2.086 -13.219 1 93.06 85 LEU B CA 1
ATOM 2395 C C . LEU B 1 85 ? -2.742 -1.627 -12.938 1 93.06 85 LEU B C 1
ATOM 2397 O O . LEU B 1 85 ? -3.359 -2.061 -11.961 1 93.06 85 LEU B O 1
ATOM 2401 N N . THR B 1 86 ? -3.121 -0.753 -13.719 1 93.88 86 THR B N 1
ATOM 2402 C CA . THR B 1 86 ? -4.512 -0.31 -13.695 1 93.88 86 THR B CA 1
ATOM 2403 C C . THR B 1 86 ? -4.992 0.038 -15.102 1 93.88 86 THR B C 1
ATOM 2405 O O . THR B 1 86 ? -4.184 0.258 -16 1 93.88 86 THR B O 1
ATOM 2408 N N . ALA B 1 87 ? -6.32 -0.078 -15.25 1 94.06 87 ALA B N 1
ATOM 2409 C CA . ALA B 1 87 ? -6.91 0.32 -16.531 1 94.06 87 ALA B CA 1
ATOM 2410 C C . ALA B 1 87 ? -7.141 1.827 -16.578 1 94.06 87 ALA B C 1
ATOM 2412 O O . ALA B 1 87 ? -7.465 2.447 -15.562 1 94.06 87 ALA B O 1
ATOM 2413 N N . THR B 1 88 ? -6.965 2.453 -17.672 1 92 88 THR B N 1
ATOM 2414 C CA . THR B 1 88 ? -7.129 3.893 -17.844 1 92 88 THR B CA 1
ATOM 2415 C C . THR B 1 88 ? -8.602 4.273 -17.812 1 92 88 THR B C 1
ATOM 2417 O O . THR B 1 88 ? -8.945 5.449 -17.656 1 92 88 THR B O 1
ATOM 2420 N N . GLU B 1 89 ? -9.484 3.346 -18 1 93 89 GLU B N 1
ATOM 2421 C CA . GLU B 1 89 ? -10.938 3.506 -17.953 1 93 89 GLU B CA 1
ATOM 2422 C C . GLU B 1 89 ? -11.617 2.23 -17.453 1 93 89 GLU B C 1
ATOM 2424 O O . GLU B 1 89 ? -10.953 1.216 -17.219 1 93 89 GLU B O 1
ATOM 2429 N N . GLU B 1 90 ? -12.859 2.395 -17.234 1 92.12 90 GLU B N 1
ATOM 2430 C CA . GLU B 1 90 ? -13.602 1.197 -16.859 1 92.12 90 GLU B CA 1
ATOM 2431 C C . GLU B 1 90 ? -13.672 0.206 -18.031 1 92.12 90 GLU B C 1
ATOM 2433 O O . GLU B 1 90 ? -13.977 0.587 -19.156 1 92.12 90 GLU B O 1
ATOM 2438 N N . ILE B 1 91 ? -13.375 -0.992 -17.766 1 92.81 91 ILE B N 1
ATOM 2439 C CA . ILE B 1 91 ? -13.297 -2.01 -18.812 1 92.81 91 ILE B CA 1
ATOM 2440 C C . ILE B 1 91 ? -14.461 -2.99 -18.656 1 92.81 91 ILE B C 1
ATOM 2442 O O . ILE B 1 91 ? -14.641 -3.584 -17.594 1 92.81 91 ILE B O 1
ATOM 2446 N N . ALA B 1 92 ? -15.195 -3.105 -19.641 1 89.88 92 ALA B N 1
ATOM 2447 C CA . ALA B 1 92 ? -16.25 -4.113 -19.734 1 89.88 92 ALA B CA 1
ATOM 2448 C C . ALA B 1 92 ? -15.82 -5.281 -20.609 1 89.88 92 ALA B C 1
ATOM 2450 O O . ALA B 1 92 ? -14.742 -5.254 -21.203 1 89.88 92 ALA B O 1
ATOM 2451 N N . ALA B 1 93 ? -16.625 -6.332 -20.625 1 85.44 93 ALA B N 1
ATOM 2452 C CA . ALA B 1 93 ? -16.312 -7.531 -21.391 1 85.44 93 ALA B CA 1
ATOM 2453 C C . ALA B 1 93 ? -16.188 -7.203 -22.875 1 85.44 93 ALA B C 1
ATOM 2455 O O . ALA B 1 93 ? -15.391 -7.824 -23.594 1 85.44 93 ALA B O 1
ATOM 2456 N N . ASP B 1 94 ? -16.844 -6.156 -23.312 1 87.5 94 ASP B N 1
ATOM 2457 C CA . ASP B 1 94 ? -16.906 -5.859 -24.734 1 87.5 94 ASP B CA 1
ATOM 2458 C C . ASP B 1 94 ? -16.062 -4.629 -25.078 1 87.5 94 ASP B C 1
ATOM 2460 O O . ASP B 1 94 ? -16.156 -4.098 -26.188 1 87.5 94 ASP B O 1
ATOM 2464 N N . THR B 1 95 ? -15.281 -4.172 -24.172 1 90.62 95 THR B N 1
ATOM 2465 C CA . THR B 1 95 ? -14.438 -3.025 -24.469 1 90.62 95 THR B CA 1
ATOM 2466 C C . THR B 1 95 ? -13.398 -3.375 -25.531 1 90.62 95 THR B C 1
ATOM 2468 O O . THR B 1 95 ? -12.648 -4.34 -25.391 1 90.62 95 THR B O 1
ATOM 2471 N N . PRO B 1 96 ? -13.391 -2.621 -26.625 1 90.12 96 PRO B N 1
ATOM 2472 C CA . PRO B 1 96 ? -12.422 -2.918 -27.688 1 90.12 96 PRO B CA 1
ATOM 2473 C C . PRO B 1 96 ? -10.992 -2.52 -27.297 1 90.12 96 PRO B C 1
ATOM 2475 O O . PRO B 1 96 ? -10.797 -1.52 -26.609 1 90.12 96 PRO B O 1
ATOM 2478 N N . ARG B 1 97 ? -10 -3.15 -27.828 1 89.88 97 ARG B N 1
ATOM 2479 C CA . ARG B 1 97 ? -8.578 -2.875 -27.641 1 89.88 97 ARG B CA 1
ATOM 2480 C C . ARG B 1 97 ? -8.266 -2.594 -26.172 1 89.88 97 ARG B C 1
ATOM 2482 O O . ARG B 1 97 ? -7.594 -1.61 -25.844 1 89.88 97 ARG B O 1
ATOM 2489 N N . ARG B 1 98 ? -8.82 -3.436 -25.234 1 90.06 98 ARG B N 1
ATOM 2490 C CA . ARG B 1 98 ? -8.672 -3.215 -23.797 1 90.06 98 ARG B CA 1
ATOM 2491 C C . ARG B 1 98 ? -7.215 -3.326 -23.375 1 90.06 98 ARG B C 1
ATOM 2493 O O . ARG B 1 98 ? -6.793 -2.689 -22.406 1 90.06 98 ARG B O 1
ATOM 2500 N N . ASN B 1 99 ? -6.426 -4.016 -24.203 1 88.44 99 ASN B N 1
ATOM 2501 C CA . ASN B 1 99 ? -5.027 -4.215 -23.844 1 88.44 99 ASN B CA 1
ATOM 2502 C C . ASN B 1 99 ? -4.211 -2.938 -24.016 1 88.44 99 ASN B C 1
ATOM 2504 O O . ASN B 1 99 ? -3.092 -2.836 -23.516 1 88.44 99 ASN B O 1
ATOM 2508 N N . MET B 1 100 ? -4.711 -1.957 -24.719 1 88.75 100 MET B N 1
ATOM 2509 C CA . MET B 1 100 ? -4.035 -0.677 -24.922 1 88.75 100 MET B CA 1
ATOM 2510 C C . MET B 1 100 ? -4.43 0.321 -23.844 1 88.75 100 MET B C 1
ATOM 2512 O O . MET B 1 100 ? -3.908 1.437 -23.797 1 88.75 100 MET B O 1
ATOM 2516 N N . LYS B 1 101 ? -5.281 -0.113 -23 1 92.38 101 LYS B N 1
ATOM 2517 C CA . LYS B 1 101 ? -5.828 0.791 -22 1 92.38 101 LYS B CA 1
ATOM 2518 C C . LYS B 1 101 ? -5.309 0.441 -20.609 1 92.38 101 LYS B C 1
ATOM 2520 O O . LYS B 1 101 ? -6.066 0.451 -19.625 1 92.38 101 LYS B O 1
ATOM 2525 N N . ILE B 1 102 ? -4.133 0.023 -20.594 1 92.12 102 ILE B N 1
ATOM 2526 C CA . ILE B 1 102 ? -3.49 -0.355 -19.344 1 92.12 102 ILE B CA 1
ATOM 2527 C C . ILE B 1 102 ? -2.316 0.58 -19.062 1 92.12 102 ILE B C 1
ATOM 2529 O O . ILE B 1 102 ? -1.562 0.931 -19.969 1 92.12 102 ILE B O 1
ATOM 2533 N N . LYS B 1 103 ? -2.152 0.987 -17.844 1 91.31 103 LYS B N 1
ATOM 2534 C CA . LYS B 1 103 ? -1.027 1.815 -17.422 1 91.31 103 LYS B CA 1
ATOM 2535 C C . LYS B 1 103 ? -0.499 1.371 -16.047 1 91.31 103 LYS B C 1
ATOM 2537 O O . LYS B 1 103 ? -1.137 0.572 -15.367 1 91.31 103 LYS B O 1
ATOM 2542 N N . LEU B 1 104 ? 0.642 1.831 -15.773 1 91.88 104 LEU B N 1
ATOM 2543 C CA . LEU B 1 104 ? 1.216 1.569 -14.461 1 91.88 104 LEU B CA 1
ATOM 2544 C C . LEU B 1 104 ? 0.429 2.291 -13.367 1 91.88 104 LEU B C 1
ATOM 2546 O O . LEU B 1 104 ? 0.225 3.506 -13.445 1 91.88 104 LEU B O 1
ATOM 2550 N N . LYS B 1 105 ? -0.057 1.539 -12.453 1 93.19 105 LYS B N 1
ATOM 2551 C CA . LYS B 1 105 ? -0.777 2.146 -11.344 1 93.19 105 LYS B CA 1
ATOM 2552 C C . LYS B 1 105 ? 0.189 2.664 -10.281 1 93.19 105 LYS B C 1
ATOM 2554 O O . LYS B 1 105 ? 0.134 3.836 -9.898 1 93.19 105 LYS B O 1
ATOM 2559 N N . ALA B 1 106 ? 0.982 1.805 -9.805 1 95.31 106 ALA B N 1
ATOM 2560 C CA . ALA B 1 106 ? 1.872 2.127 -8.688 1 95.31 106 ALA B CA 1
ATOM 2561 C C . ALA B 1 106 ? 2.951 1.06 -8.523 1 95.31 106 ALA B C 1
ATOM 2563 O O . ALA B 1 106 ? 2.883 -0.002 -9.148 1 95.31 106 ALA B O 1
ATOM 2564 N N . ILE B 1 107 ? 3.994 1.439 -7.809 1 96 107 ILE B N 1
ATOM 2565 C CA . ILE B 1 107 ? 4.941 0.471 -7.266 1 96 107 ILE B CA 1
ATOM 2566 C C . ILE B 1 107 ? 4.574 0.144 -5.82 1 96 107 ILE B C 1
ATOM 2568 O O . ILE B 1 107 ? 4.449 1.043 -4.984 1 96 107 ILE B O 1
ATOM 2572 N N . ARG B 1 108 ? 4.371 -1.119 -5.613 1 97.12 108 ARG B N 1
ATOM 2573 C CA . ARG B 1 108 ? 3.961 -1.545 -4.277 1 97.12 108 ARG B CA 1
ATOM 2574 C C . ARG B 1 108 ? 5.129 -2.16 -3.516 1 97.12 108 ARG B C 1
ATOM 2576 O O . ARG B 1 108 ? 6.129 -2.555 -4.113 1 97.12 108 ARG B O 1
ATOM 2583 N N . PHE B 1 109 ? 4.934 -2.176 -2.26 1 98.19 109 PHE B N 1
ATOM 2584 C CA . PHE B 1 109 ? 5.961 -2.666 -1.351 1 98.19 109 PHE B CA 1
ATOM 2585 C C . PHE B 1 109 ? 5.348 -3.549 -0.269 1 98.19 109 PHE B C 1
ATOM 2587 O O . PHE B 1 109 ? 4.297 -3.225 0.285 1 98.19 109 PHE B O 1
ATOM 2594 N N . ARG B 1 110 ? 6.012 -4.66 -0.065 1 97.75 110 ARG B N 1
ATOM 2595 C CA . ARG B 1 110 ? 5.707 -5.535 1.062 1 97.75 110 ARG B CA 1
ATOM 2596 C C . ARG B 1 110 ? 6.953 -5.793 1.904 1 97.75 110 ARG B C 1
ATOM 2598 O O . ARG B 1 110 ? 7.918 -6.395 1.426 1 97.75 110 ARG B O 1
ATOM 2605 N N . SER B 1 111 ? 6.902 -5.457 3.164 1 97.44 111 SER B N 1
ATOM 2606 C CA . SER B 1 111 ? 8.07 -5.566 4.035 1 97.44 111 SER B CA 1
ATOM 2607 C C . SER B 1 111 ? 8.359 -7.02 4.395 1 97.44 111 SER B C 1
ATOM 2609 O O . SER B 1 111 ? 7.438 -7.832 4.508 1 97.44 111 SER B O 1
ATOM 2611 N N . ASP B 1 112 ? 9.609 -7.273 4.598 1 96.75 112 ASP B N 1
ATOM 2612 C CA . ASP B 1 112 ? 10 -8.539 5.207 1 96.75 112 ASP B CA 1
ATOM 2613 C C . ASP B 1 112 ? 9.547 -8.609 6.664 1 96.75 112 ASP B C 1
ATOM 2615 O O . ASP B 1 112 ? 9.398 -7.578 7.324 1 96.75 112 ASP B O 1
ATOM 2619 N N . GLN B 1 113 ? 9.406 -9.812 7.098 1 94.94 113 GLN B N 1
ATOM 2620 C CA . GLN B 1 113 ? 9.078 -10 8.508 1 94.94 113 GLN B CA 1
ATOM 2621 C C . GLN B 1 113 ? 10.188 -9.461 9.406 1 94.94 113 GLN B C 1
ATOM 2623 O O . GLN B 1 113 ? 9.914 -8.93 10.484 1 94.94 113 GLN B O 1
ATOM 2628 N N . LYS B 1 114 ? 11.375 -9.594 8.945 1 92.69 114 LYS B N 1
ATOM 2629 C CA . LYS B 1 114 ? 12.523 -9.109 9.703 1 92.69 114 LYS B CA 1
ATOM 2630 C C . LYS B 1 114 ? 12.406 -7.613 9.984 1 92.69 114 LYS B C 1
ATOM 2632 O O . LYS B 1 114 ? 12.641 -7.168 11.109 1 92.69 114 LYS B O 1
ATOM 2637 N N . LEU B 1 115 ? 12.109 -6.852 9.008 1 94.31 115 LEU B N 1
ATOM 2638 C CA . LEU B 1 115 ? 11.961 -5.41 9.164 1 94.31 115 LEU B CA 1
ATOM 2639 C C . LEU B 1 115 ? 10.797 -5.078 10.086 1 94.31 115 LEU B C 1
ATOM 2641 O O . LEU B 1 115 ? 10.922 -4.234 10.977 1 94.31 115 LEU B O 1
ATOM 2645 N N . LYS B 1 116 ? 9.695 -5.742 9.875 1 92.88 116 LYS B N 1
ATOM 2646 C CA . LYS B 1 116 ? 8.523 -5.535 10.719 1 92.88 116 LYS B CA 1
ATOM 2647 C C . LYS B 1 116 ? 8.844 -5.844 12.18 1 92.88 116 LYS B C 1
ATOM 2649 O O . LYS B 1 116 ? 8.453 -5.09 13.078 1 92.88 116 LYS B O 1
ATOM 2654 N N . ASN B 1 117 ? 9.578 -6.906 12.391 1 90.31 117 ASN B N 1
ATOM 2655 C CA . ASN B 1 117 ? 9.945 -7.32 13.742 1 90.31 117 ASN B CA 1
ATOM 2656 C C . ASN B 1 117 ? 10.906 -6.328 14.398 1 90.31 117 ASN B C 1
ATOM 2658 O O . ASN B 1 117 ? 10.922 -6.18 15.617 1 90.31 117 ASN B O 1
ATOM 2662 N N . SER B 1 118 ? 11.703 -5.777 13.602 1 88.06 118 SER B N 1
ATOM 2663 C CA . SER B 1 118 ? 12.648 -4.809 14.141 1 88.06 118 SER B CA 1
ATOM 2664 C C . SER B 1 118 ? 11.93 -3.613 14.75 1 88.06 118 SER B C 1
ATOM 2666 O O . SER B 1 118 ? 12.461 -2.949 15.641 1 88.06 118 SER B O 1
ATOM 2668 N N . ILE B 1 119 ? 10.852 -3.26 14.234 1 85.62 119 ILE B N 1
ATOM 2669 C CA . ILE B 1 119 ? 10.039 -2.197 14.812 1 85.62 119 ILE B CA 1
ATOM 2670 C C . ILE B 1 119 ? 9.406 -2.682 16.125 1 85.62 119 ILE B C 1
ATOM 2672 O O . ILE B 1 119 ? 9.352 -1.94 17.109 1 85.62 119 ILE B O 1
ATOM 2676 N N . GLY B 1 120 ? 9.164 -4.043 16.234 1 73.19 120 GLY B N 1
ATOM 2677 C CA . GLY B 1 120 ? 8.688 -4.68 17.453 1 73.19 120 GLY B CA 1
ATOM 2678 C C . GLY B 1 120 ? 7.363 -4.125 17.938 1 73.19 120 GLY B C 1
ATOM 2679 O O . GLY B 1 120 ? 6.535 -3.686 17.125 1 73.19 120 GLY B O 1
ATOM 2680 N N . LEU B 1 121 ? 7.246 -4.27 19.297 1 71.69 121 LEU B N 1
ATOM 2681 C CA . LEU B 1 121 ? 6.074 -3.713 19.953 1 71.69 121 LEU B CA 1
ATOM 2682 C C . LEU B 1 121 ? 6.137 -2.189 19.984 1 71.69 121 LEU B C 1
ATOM 2684 O O . LEU B 1 121 ? 7.125 -1.615 20.453 1 71.69 121 LEU B O 1
ATOM 2688 N N . ILE B 1 122 ? 5.219 -1.707 19.266 1 77.56 122 ILE B N 1
ATOM 2689 C CA . ILE B 1 122 ? 5.258 -0.254 19.141 1 77.56 122 ILE B CA 1
ATOM 2690 C C . ILE B 1 122 ? 4.656 0.391 20.375 1 77.56 122 ILE B C 1
ATOM 2692 O O . ILE B 1 122 ? 3.748 -0.167 21 1 77.56 122 ILE B O 1
ATOM 2696 N N . LYS B 1 123 ? 5.336 1.413 20.875 1 82.75 123 LYS B N 1
ATOM 2697 C CA . LYS B 1 123 ? 4.75 2.303 21.875 1 82.75 123 LYS B CA 1
ATOM 2698 C C . LYS B 1 123 ? 4.031 3.475 21.219 1 82.75 123 LYS B C 1
ATOM 2700 O O . LYS B 1 123 ? 4.574 4.109 20.312 1 82.75 123 LYS B O 1
ATOM 2705 N N . VAL B 1 124 ? 2.807 3.627 21.656 1 85.38 124 VAL B N 1
ATOM 2706 C CA . VAL B 1 124 ? 2.021 4.66 21 1 85.38 124 VAL B CA 1
ATOM 2707 C C . VAL B 1 124 ? 1.576 5.707 22.016 1 85.38 124 VAL B C 1
ATOM 2709 O O . VAL B 1 124 ? 1.392 5.398 23.188 1 85.38 124 VAL B O 1
ATOM 2712 N N . LYS B 1 125 ? 1.514 6.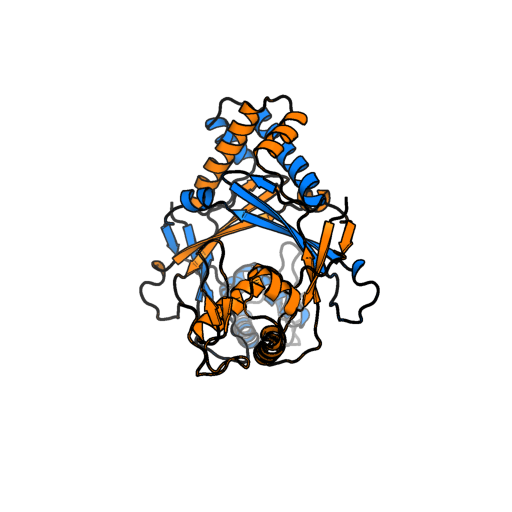918 21.594 1 86.62 125 LYS B N 1
ATOM 2713 C CA . LYS B 1 125 ? 1.002 8.039 22.375 1 86.62 125 LYS B CA 1
ATOM 2714 C C . LYS B 1 125 ? 0.011 8.867 21.562 1 86.62 125 LYS B C 1
ATOM 2716 O O . LYS B 1 125 ? 0.323 9.305 20.453 1 86.62 125 LYS B O 1
ATOM 2721 N N . GLN B 1 126 ? -1.218 9.016 22.125 1 86.44 126 GLN B N 1
ATOM 2722 C CA . GLN B 1 126 ? -2.238 9.773 21.422 1 86.44 126 GLN B CA 1
ATOM 2723 C C . GLN B 1 126 ? -1.931 11.273 21.453 1 86.44 126 GLN B C 1
ATOM 2725 O O . GLN B 1 126 ? -1.522 11.805 22.484 1 86.44 126 GLN B O 1
ATOM 2730 N N . LEU B 1 127 ? -2.145 11.875 20.297 1 80.81 127 LEU B N 1
ATOM 2731 C CA . LEU B 1 127 ? -1.921 13.312 20.203 1 80.81 127 LEU B CA 1
ATOM 2732 C C . LEU B 1 127 ? -2.945 14.078 21.031 1 80.81 127 LEU B C 1
ATOM 2734 O O . LEU B 1 127 ? -4.113 13.688 21.094 1 80.81 127 LEU B O 1
ATOM 2738 N N . LYS B 1 128 ? -2.502 14.773 22.125 1 62.06 128 LYS B N 1
ATOM 2739 C CA . LYS B 1 128 ? -3.391 15.578 22.969 1 62.06 128 LYS B CA 1
ATOM 2740 C C . LYS B 1 128 ? -4.199 16.562 22.125 1 62.06 128 LYS B C 1
ATOM 2742 O O . LYS B 1 128 ? -5.379 16.797 22.406 1 62.06 128 LYS B O 1
ATOM 2747 N N . LYS B 1 129 ? -3.672 17.516 21.375 1 57.12 129 LYS B N 1
ATOM 2748 C CA . LYS B 1 129 ? -4.367 18.641 20.75 1 57.12 129 LYS B CA 1
ATOM 2749 C C . LYS B 1 129 ? -5.004 18.219 19.422 1 57.12 129 LYS B C 1
ATOM 2751 O O . LYS B 1 129 ? -4.383 17.516 18.625 1 57.12 129 LYS B O 1
ATOM 2756 N N . ASN B 1 130 ? -6.332 18.141 19.406 1 54.16 130 ASN B N 1
ATOM 2757 C CA . ASN B 1 130 ? -7.266 17.797 18.328 1 54.16 130 ASN B CA 1
ATOM 2758 C C . ASN B 1 130 ? -6.879 18.469 17.016 1 54.16 130 ASN B C 1
ATOM 2760 O O . ASN B 1 130 ? -7.043 19.672 16.844 1 54.16 130 ASN B O 1
ATOM 2764 N N . PHE B 1 131 ? -5.867 17.969 16.406 1 62.19 131 PHE B N 1
ATOM 2765 C CA . PHE B 1 131 ? -5.516 18.562 15.125 1 62.19 131 PHE B CA 1
ATOM 2766 C C . PHE B 1 131 ?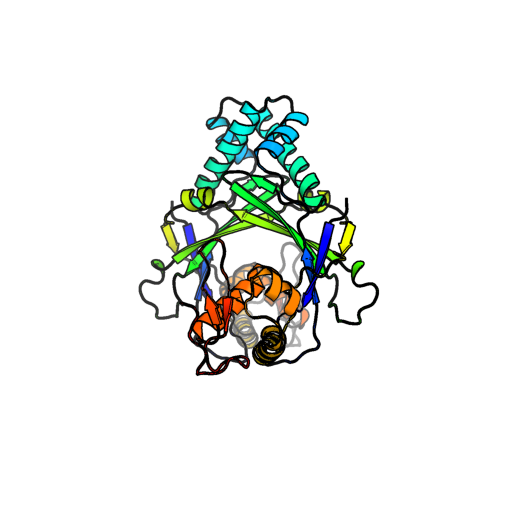 -6.594 18.312 14.086 1 62.19 131 PHE B C 1
ATOM 2768 O O . PHE B 1 131 ? -6.336 18.375 12.883 1 62.19 131 PHE B O 1
ATOM 2775 N N . HIS B 1 132 ? -7.809 17.969 14.633 1 72.62 132 HIS B N 1
ATOM 2776 C CA . HIS B 1 132 ? -8.82 17.656 13.633 1 72.62 132 HIS B CA 1
ATOM 2777 C C . HIS B 1 132 ? -9.797 18.812 13.461 1 72.62 132 HIS B C 1
ATOM 2779 O O . HIS B 1 132 ? -10.078 19.531 14.414 1 72.62 132 HIS B O 1
ATOM 2785 N N . SER B 1 133 ? -10.078 18.984 12.289 1 81.12 133 SER B N 1
ATOM 2786 C CA . SER B 1 133 ? -11.102 19.984 11.992 1 81.12 133 SER B CA 1
ATOM 2787 C C . SER B 1 133 ? -12.461 19.547 12.516 1 81.12 133 SER B C 1
ATOM 2789 O O . SER B 1 133 ? -12.805 18.359 12.469 1 81.12 133 SER B O 1
ATOM 2791 N N . SER B 1 134 ? -13.203 20.516 13.094 1 79.19 134 SER B N 1
ATOM 2792 C CA . SER B 1 134 ? -14.586 20.266 13.492 1 79.19 134 SER B CA 1
ATOM 2793 C C . SER B 1 134 ? -15.445 19.891 12.289 1 79.19 134 SER B C 1
ATOM 2795 O O . SER B 1 134 ? -15.227 20.375 11.18 1 79.19 134 SER B O 1
ATOM 2797 N N . LYS B 1 135 ? -16.312 19.031 12.516 1 81.5 135 LYS B N 1
ATOM 2798 C CA . LYS B 1 135 ? -17.25 18.641 11.461 1 81.5 135 LYS B CA 1
ATOM 2799 C C . LYS B 1 135 ? -18.516 19.5 11.484 1 81.5 135 LYS B C 1
ATOM 2801 O O . LYS B 1 135 ? -19.547 19.078 12.008 1 81.5 135 LYS B O 1
ATOM 2806 N N . LEU B 1 136 ? -18.438 20.656 10.93 1 90.69 136 LEU B N 1
ATOM 2807 C CA . LEU B 1 136 ? -19.562 21.562 10.898 1 90.69 136 LEU B CA 1
ATOM 2808 C C . LEU B 1 136 ? -20.297 21.484 9.562 1 90.69 136 LEU B C 1
ATOM 2810 O O . LEU B 1 136 ? -19.656 21.344 8.508 1 90.69 136 LEU B O 1
ATOM 2814 N N . SER B 1 137 ? -21.609 21.531 9.641 1 91.88 137 SER B N 1
ATOM 2815 C CA . SER B 1 137 ? -22.391 21.609 8.414 1 91.88 137 SER B CA 1
ATOM 2816 C C . SER B 1 137 ? -22.266 23 7.773 1 91.88 137 SER B C 1
ATOM 2818 O O . SER B 1 137 ? -21.828 23.953 8.422 1 91.88 137 SER B O 1
ATOM 2820 N N . GLU B 1 138 ? -22.672 23.031 6.5 1 93.56 138 GLU B N 1
ATOM 2821 C CA . GLU B 1 138 ? -22.625 24.312 5.789 1 93.56 138 GLU B CA 1
ATOM 2822 C C . GLU B 1 138 ? -23.516 25.359 6.469 1 93.56 138 GLU B C 1
ATOM 2824 O O . GLU B 1 138 ? -23.141 26.531 6.539 1 93.56 138 GLU B O 1
ATOM 2829 N N . VAL B 1 139 ? -24.641 24.875 6.973 1 94 139 VAL B N 1
ATOM 2830 C CA . VAL B 1 139 ? -25.578 25.766 7.629 1 94 139 VAL B CA 1
ATOM 2831 C C . VAL B 1 139 ? -24.969 26.297 8.93 1 94 139 VAL B C 1
ATOM 2833 O O . VAL B 1 139 ? -25.094 27.484 9.25 1 94 139 VAL B O 1
ATOM 2836 N N . GLU B 1 140 ? -24.328 25.422 9.648 1 95.06 140 GLU B N 1
ATOM 2837 C CA . GLU B 1 140 ? -23.672 25.812 10.898 1 95.06 140 GLU B CA 1
ATOM 2838 C C . GLU B 1 140 ? -22.578 26.844 10.641 1 95.06 140 GLU B C 1
ATOM 2840 O O . GLU B 1 140 ? -22.422 27.812 11.398 1 95.06 140 GLU B O 1
ATOM 2845 N N . ILE B 1 141 ? -21.812 26.625 9.648 1 96.19 141 ILE B N 1
ATOM 2846 C CA . ILE B 1 141 ? -20.734 27.547 9.281 1 96.19 141 ILE B CA 1
ATOM 2847 C C . ILE B 1 141 ? -21.328 28.906 8.945 1 96.19 141 ILE B C 1
ATOM 2849 O O . ILE B 1 141 ? -20.828 29.938 9.406 1 96.19 141 ILE B O 1
ATOM 2853 N N . ASP B 1 142 ? -22.406 28.922 8.211 1 94.94 142 ASP B N 1
ATOM 2854 C CA . ASP B 1 142 ? -23.062 30.172 7.836 1 94.94 142 ASP B CA 1
ATOM 2855 C C . ASP B 1 142 ? -23.547 30.938 9.07 1 94.94 142 ASP B C 1
ATOM 2857 O O . ASP B 1 142 ? -23.453 32.156 9.125 1 94.94 142 ASP B O 1
ATOM 2861 N N . MET B 1 143 ? -24.078 30.203 9.992 1 94.69 143 MET B N 1
ATOM 2862 C CA . MET B 1 143 ? -24.562 30.828 11.219 1 94.69 143 MET B CA 1
ATOM 2863 C C . MET B 1 143 ? -23.422 31.469 12 1 94.69 143 MET B C 1
ATOM 2865 O O . MET B 1 143 ? -23.562 32.562 12.531 1 94.69 143 MET B O 1
ATOM 2869 N N . LEU B 1 144 ? -22.344 30.766 12.031 1 95.69 144 LEU B N 1
ATOM 2870 C CA . LEU B 1 144 ? -21.156 31.281 12.719 1 95.69 144 LEU B CA 1
ATOM 2871 C C . LEU B 1 144 ? -20.641 32.531 12.031 1 95.69 144 LEU B C 1
ATOM 2873 O O . LEU B 1 144 ? -20.297 33.531 12.703 1 95.69 144 LEU B O 1
ATOM 2877 N N . LEU B 1 145 ? -20.625 32.531 10.805 1 96.06 145 LEU B N 1
ATOM 2878 C CA . LEU B 1 145 ? -20.156 33.688 10.047 1 96.06 145 LEU B CA 1
ATOM 2879 C C . LEU B 1 145 ? -21.078 34.906 10.242 1 96.06 145 LEU B C 1
ATOM 2881 O O . LEU B 1 145 ? -20.609 36.031 10.367 1 96.06 145 LEU B O 1
ATOM 2885 N N . LYS B 1 146 ? -22.359 34.594 10.227 1 94.75 146 LYS B N 1
ATOM 2886 C CA . LYS B 1 146 ? -23.312 35.656 10.461 1 94.75 146 LYS B CA 1
ATOM 2887 C C . LYS B 1 146 ? -23.062 36.344 11.805 1 94.75 146 LYS B C 1
ATOM 2889 O O . LYS B 1 146 ? -23.109 37.562 11.898 1 94.75 146 LYS B O 1
ATOM 2894 N N . GLU B 1 147 ? -22.828 35.5 12.766 1 94 147 GLU B N 1
ATOM 2895 C CA . GLU B 1 147 ? -22.516 36.031 14.094 1 94 147 GLU B CA 1
ATOM 2896 C C . GLU B 1 147 ? -21.188 36.812 14.078 1 94 147 GLU B C 1
ATOM 2898 O O . GLU B 1 147 ? -21.094 37.875 14.648 1 94 147 GLU B O 1
ATOM 2903 N N . TYR B 1 148 ? -20.219 36.344 13.461 1 95.56 148 TYR B N 1
ATOM 2904 C CA . TYR B 1 148 ? -18.891 36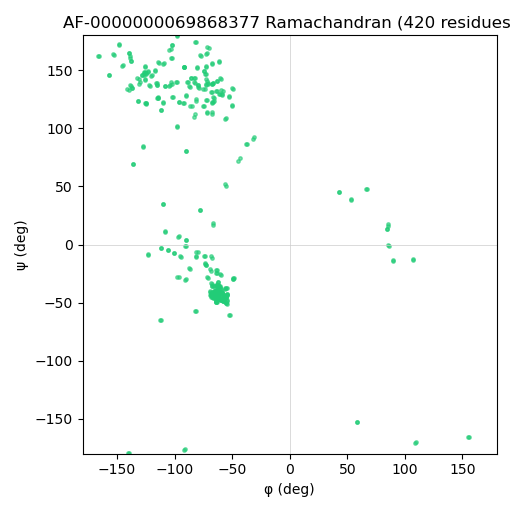.938 13.414 1 95.56 148 TYR B CA 1
ATOM 2905 C C . TYR B 1 148 ? -18.938 38.312 12.734 1 95.56 148 TYR B C 1
ATOM 2907 O O . TYR B 1 148 ? -18.391 39.281 13.25 1 95.56 148 TYR B O 1
ATOM 2915 N N . PHE B 1 149 ? -19.641 38.375 11.648 1 94.44 149 PHE B N 1
ATOM 2916 C CA . PHE B 1 149 ? -19.625 39.594 10.844 1 94.44 149 PHE B CA 1
ATOM 2917 C C . PHE B 1 149 ? -20.578 40.625 11.422 1 94.44 149 PHE B C 1
ATOM 2919 O O . PHE B 1 149 ? -20.641 41.75 10.953 1 94.44 149 PHE B O 1
ATOM 2926 N N . SER B 1 150 ? -21.328 40.281 12.398 1 92.19 150 SER B N 1
ATOM 2927 C CA . SER B 1 150 ? -22.125 41.281 13.117 1 92.19 150 SER B CA 1
ATOM 2928 C C . SER B 1 150 ? -21.25 42.219 13.922 1 92.19 150 SER B C 1
ATOM 2930 O O . SER B 1 150 ? -21.656 43.344 14.219 1 92.19 150 SER B O 1
ATOM 2932 N N . THR B 1 151 ? -20 41.75 14.227 1 93.06 151 THR B N 1
ATOM 2933 C CA . THR B 1 151 ? -19.109 42.562 15.039 1 93.06 151 THR B CA 1
ATOM 2934 C C . THR B 1 151 ? -17.797 42.812 14.305 1 93.06 151 THR B C 1
ATOM 2936 O O . THR B 1 151 ? -16.969 43.625 14.758 1 93.06 151 THR B O 1
ATOM 2939 N N . HIS B 1 152 ? -17.594 42.156 13.211 1 93.19 152 HIS B N 1
ATOM 2940 C CA . HIS B 1 152 ? -16.359 42.312 12.453 1 93.19 152 HIS B CA 1
ATOM 2941 C C . HIS B 1 152 ? -16.641 42.688 11 1 93.19 152 HIS B C 1
ATOM 2943 O O . HIS B 1 152 ? -17.609 42.219 10.414 1 93.19 152 HIS B O 1
ATOM 2949 N N . GLN B 1 153 ? -15.836 43.406 10.391 1 90.25 153 GLN B N 1
ATOM 2950 C CA . GLN B 1 153 ? -16.031 43.875 9.016 1 90.25 153 GLN B CA 1
ATOM 2951 C C . GLN B 1 153 ? -15.281 43 8.031 1 90.25 153 GLN B C 1
ATOM 2953 O O . GLN B 1 153 ? -15.617 42.938 6.844 1 90.25 153 GLN B O 1
ATOM 2958 N N . MET B 1 154 ? -14.227 42.438 8.531 1 94.06 154 MET B N 1
ATOM 2959 C CA . MET B 1 154 ? -13.391 41.594 7.664 1 94.06 154 MET B CA 1
ATOM 2960 C C . MET B 1 154 ? -12.922 40.344 8.391 1 94.06 154 MET B C 1
ATOM 2962 O O . MET B 1 154 ? -12.984 40.281 9.617 1 94.06 154 MET B O 1
ATOM 2966 N N . MET B 1 155 ? -12.484 39.375 7.582 1 95.38 155 MET B N 1
ATOM 2967 C CA . MET B 1 155 ? -12.086 38.062 8.125 1 95.38 155 MET B CA 1
ATOM 2968 C C . MET B 1 155 ? -10.859 37.531 7.402 1 95.38 155 MET B C 1
ATOM 2970 O O . MET B 1 155 ? -10.758 37.625 6.18 1 95.38 155 MET B O 1
ATOM 2974 N N . GLN B 1 156 ? -9.945 37.062 8.133 1 95.06 156 GLN B N 1
ATOM 2975 C CA . GLN B 1 156 ? -8.82 36.344 7.551 1 95.06 156 GLN B CA 1
ATOM 2976 C C . GLN B 1 156 ? -8.961 34.844 7.773 1 95.06 156 GLN B C 1
ATOM 2978 O O . GLN B 1 156 ? -9.82 34.406 8.539 1 95.06 156 GLN B O 1
ATOM 2983 N N . ARG B 1 157 ? -8.133 34.125 7.062 1 94.31 157 ARG B N 1
ATOM 2984 C CA . ARG B 1 157 ? -8.195 32.688 7.172 1 94.31 157 ARG B CA 1
ATOM 2985 C C . ARG B 1 157 ? -8.07 32.219 8.625 1 94.31 157 ARG B C 1
ATOM 2987 O O . ARG B 1 157 ? -8.797 31.344 9.07 1 94.31 157 ARG B O 1
ATOM 2994 N N . ARG B 1 158 ? -7.129 32.844 9.367 1 93.12 158 ARG B N 1
ATOM 2995 C CA . ARG B 1 158 ? -6.906 32.5 10.766 1 93.12 158 ARG B CA 1
ATOM 2996 C C . ARG B 1 158 ? -8.164 32.719 11.594 1 93.12 158 ARG B C 1
ATOM 2998 O O . ARG B 1 158 ? -8.445 31.938 12.508 1 93.12 158 ARG B O 1
ATOM 3005 N N . ASP B 1 159 ? -8.852 33.75 11.281 1 94.56 159 ASP B N 1
ATOM 3006 C CA . ASP B 1 159 ? -10.109 34 11.969 1 94.56 159 ASP B CA 1
ATOM 3007 C C . ASP B 1 159 ? -11.117 32.906 11.734 1 94.56 159 ASP B C 1
ATOM 3009 O O . ASP B 1 159 ? -11.773 32.438 12.672 1 94.56 159 ASP B O 1
ATOM 3013 N N . PHE B 1 160 ? -11.227 32.5 10.508 1 95.88 160 PHE B N 1
ATOM 3014 C CA . PHE B 1 160 ? -12.125 31.406 10.148 1 95.88 160 PHE B CA 1
ATOM 3015 C C . PHE B 1 160 ? -11.75 30.141 10.898 1 95.88 160 PHE B C 1
ATOM 3017 O O . PHE B 1 160 ? -12.633 29.438 11.414 1 95.88 160 PHE B O 1
ATOM 3024 N N . GLN B 1 161 ? -10.484 29.828 10.898 1 93.94 161 GLN B N 1
ATOM 3025 C CA . GLN B 1 161 ? -9.977 28.656 11.586 1 93.94 161 GLN B CA 1
ATOM 3026 C C . GLN B 1 161 ? -10.398 28.656 13.055 1 93.94 161 GLN B C 1
ATOM 3028 O O . GLN B 1 161 ? -10.883 27.641 13.562 1 93.94 161 GLN B O 1
ATOM 3033 N N . SER B 1 162 ? -10.195 29.75 13.688 1 93.19 162 SER B N 1
ATOM 3034 C CA . SER B 1 162 ? -10.555 29.891 15.094 1 93.19 162 SER B CA 1
ATOM 3035 C C . SER B 1 162 ? -12.062 29.812 15.289 1 93.19 162 SER B C 1
ATOM 3037 O O . SER B 1 162 ? -12.547 29.156 16.219 1 93.19 162 SER B O 1
ATOM 3039 N N . LEU B 1 163 ? -12.758 30.406 14.406 1 93.44 163 LEU B N 1
ATOM 3040 C CA . LEU B 1 163 ? -14.211 30.5 14.5 1 93.44 163 LEU B CA 1
ATOM 3041 C C . LEU B 1 163 ? -14.852 29.125 14.352 1 93.44 163 LEU B C 1
ATOM 3043 O O . LEU B 1 163 ? -15.758 28.766 15.117 1 93.44 163 LEU B O 1
ATOM 3047 N N . CYS B 1 164 ? -14.383 28.391 13.406 1 93.69 164 CYS B N 1
ATOM 3048 C CA . CYS B 1 164 ? -15.008 27.125 13.047 1 93.69 164 CYS B CA 1
ATOM 3049 C C . CYS B 1 164 ? -14.242 25.953 13.641 1 93.69 164 CYS B C 1
ATOM 3051 O O . CYS B 1 164 ? -14.672 24.797 13.531 1 93.69 164 CYS B O 1
ATOM 3053 N N . GLY B 1 165 ? -13.07 26.203 14.25 1 89.88 165 GLY B N 1
ATOM 3054 C CA . GLY B 1 165 ? -12.258 25.141 14.805 1 89.88 165 GLY B CA 1
ATOM 3055 C C . GLY B 1 165 ? -11.695 24.203 13.75 1 89.88 165 GLY B C 1
ATOM 3056 O O . GLY B 1 165 ? -11.812 22.984 13.875 1 89.88 165 GLY B O 1
ATOM 3057 N N . MET B 1 166 ? -11.141 24.797 12.734 1 90.25 166 MET B N 1
ATOM 3058 C CA . MET B 1 166 ? -10.672 24 11.602 1 90.25 166 MET B CA 1
ATOM 3059 C C . MET B 1 166 ? -9.195 24.25 11.336 1 90.25 166 MET B C 1
ATOM 3061 O O . MET B 1 166 ? -8.68 25.328 11.633 1 90.25 166 MET B O 1
ATOM 3065 N N . VAL B 1 167 ? -8.562 23.156 10.844 1 86.56 167 VAL B N 1
ATOM 3066 C CA . VAL B 1 167 ? -7.18 23.297 10.398 1 86.56 167 VAL B CA 1
ATOM 3067 C C . VAL B 1 167 ? -7.137 24.125 9.109 1 86.56 167 VAL B C 1
ATOM 3069 O O . VAL B 1 167 ? -8.18 24.391 8.508 1 86.56 167 VAL B O 1
ATOM 3072 N N . ARG B 1 168 ? -5.938 24.531 8.711 1 88.56 168 ARG B N 1
ATOM 3073 C CA . ARG B 1 168 ? -5.723 25.469 7.602 1 88.56 168 ARG B CA 1
ATOM 3074 C C . ARG B 1 168 ? -6.328 24.922 6.312 1 88.56 168 ARG B C 1
ATOM 3076 O O . ARG B 1 168 ? -7.062 25.625 5.621 1 88.56 168 ARG B O 1
ATOM 3083 N N . SER B 1 169 ? -6.082 23.734 5.977 1 90.38 169 SER B N 1
ATOM 3084 C CA . SER B 1 169 ? -6.512 23.172 4.703 1 90.38 169 SER B CA 1
ATOM 3085 C C . SER B 1 169 ? -8.031 23.078 4.625 1 90.38 169 SER B C 1
ATOM 3087 O O . SER B 1 169 ? -8.633 23.438 3.609 1 90.38 169 SER B O 1
ATOM 3089 N N . THR B 1 170 ? -8.633 22.641 5.719 1 92 170 THR B N 1
ATOM 3090 C CA . THR B 1 170 ? -10.086 22.516 5.742 1 92 170 THR B CA 1
ATOM 3091 C C . THR B 1 170 ? -10.75 23.891 5.668 1 92 170 THR B C 1
ATOM 3093 O O . THR B 1 170 ? -11.758 24.062 4.98 1 92 170 THR B O 1
ATOM 3096 N N . ALA B 1 171 ? -10.227 24.812 6.43 1 94.56 171 ALA B N 1
ATOM 3097 C CA . ALA B 1 171 ? -10.742 26.188 6.395 1 94.56 171 ALA B CA 1
ATOM 3098 C C . ALA B 1 171 ? -10.734 26.734 4.969 1 94.56 171 ALA B C 1
ATOM 3100 O O . ALA B 1 171 ? -11.727 27.312 4.523 1 94.56 171 ALA B O 1
ATOM 3101 N N . MET B 1 172 ? -9.664 26.469 4.297 1 94 172 MET B N 1
ATOM 3102 C CA . MET B 1 172 ? -9.516 27.016 2.949 1 94 172 MET B CA 1
ATOM 3103 C C . MET B 1 172 ? -10.531 26.391 1.995 1 94 172 MET B C 1
ATOM 3105 O O . MET B 1 172 ? -11.047 27.062 1.103 1 94 172 MET B O 1
ATOM 3109 N N . ILE B 1 173 ? -10.797 25.188 2.195 1 95 173 ILE B N 1
ATOM 3110 C CA . ILE B 1 173 ? -11.797 24.516 1.374 1 95 173 ILE B CA 1
ATOM 3111 C C . ILE B 1 173 ? -13.148 25.203 1.548 1 95 173 ILE B C 1
ATOM 3113 O O . ILE B 1 173 ? -13.828 25.5 0.564 1 95 173 ILE B O 1
ATOM 3117 N N . HIS B 1 174 ? -13.508 25.453 2.719 1 96.12 174 HIS B N 1
ATOM 3118 C CA . HIS B 1 174 ? -14.797 26.078 3.006 1 96.12 174 HIS B CA 1
ATOM 3119 C C . HIS B 1 174 ? -14.812 27.531 2.523 1 96.12 174 HIS B C 1
ATOM 3121 O O . HIS B 1 174 ? -15.812 27.969 1.952 1 96.12 174 HIS B O 1
ATOM 3127 N N . ILE B 1 175 ? -13.766 28.234 2.773 1 96.19 175 ILE B N 1
ATOM 3128 C CA . ILE B 1 175 ? -13.703 29.641 2.346 1 96.19 175 ILE B CA 1
ATOM 3129 C C . ILE B 1 175 ? -13.859 29.719 0.83 1 96.19 175 ILE B C 1
ATOM 3131 O O . ILE B 1 175 ? -14.617 30.547 0.322 1 96.19 175 ILE B O 1
ATOM 3135 N N . ARG B 1 176 ? -13.148 28.922 0.141 1 95.31 176 ARG B N 1
ATOM 3136 C CA . ARG B 1 176 ? -13.234 28.891 -1.315 1 95.31 176 ARG B CA 1
ATOM 3137 C C . ARG B 1 176 ? -14.664 28.578 -1.77 1 95.31 176 ARG B C 1
ATOM 3139 O O . ARG B 1 176 ? -15.172 29.203 -2.703 1 95.31 176 ARG B O 1
ATOM 3146 N N . ARG B 1 177 ? -15.211 27.578 -1.173 1 95.88 177 ARG B N 1
ATOM 3147 C CA . ARG B 1 177 ? -16.594 27.219 -1.491 1 95.88 177 ARG B CA 1
ATOM 3148 C C . ARG B 1 177 ? -17.516 28.422 -1.307 1 95.88 177 ARG B C 1
ATOM 3150 O O . ARG B 1 177 ? -18.328 28.734 -2.186 1 95.88 177 ARG B O 1
ATOM 3157 N N . ILE B 1 178 ? -17.5 29.125 -0.173 1 96 178 ILE B N 1
ATOM 3158 C CA . ILE B 1 178 ? -18.375 30.25 0.172 1 96 178 ILE B CA 1
ATOM 3159 C C . ILE B 1 178 ? -18.125 31.406 -0.803 1 96 178 ILE B C 1
ATOM 3161 O O . ILE B 1 178 ? -19.078 32.094 -1.199 1 96 178 ILE B O 1
ATOM 3165 N N . CYS B 1 179 ? -16.906 31.547 -1.215 1 94.69 179 CYS B N 1
ATOM 3166 C CA . CYS B 1 179 ? -16.578 32.562 -2.221 1 94.69 179 CYS B CA 1
ATOM 3167 C C . CYS B 1 179 ? -17.203 32.188 -3.566 1 94.69 179 CYS B C 1
ATOM 3169 O O . CYS B 1 179 ? -17.75 33.062 -4.254 1 94.69 179 CYS B O 1
ATOM 3171 N N . GLN B 1 180 ? -17.094 30.969 -3.904 1 95.06 180 GLN B N 1
ATOM 3172 C CA . GLN B 1 180 ? -17.656 30.5 -5.16 1 95.06 180 GLN B CA 1
ATOM 3173 C C . GLN B 1 180 ? -19.172 30.656 -5.168 1 95.06 180 GLN B C 1
ATOM 3175 O O . GLN B 1 180 ? -19.766 30.953 -6.207 1 95.06 180 GLN B O 1
ATOM 3180 N N . GLU B 1 181 ? -19.797 30.484 -3.998 1 94.31 181 GLU B N 1
ATOM 3181 C CA . GLU B 1 181 ? -21.25 30.656 -3.842 1 94.31 181 GLU B CA 1
ATOM 3182 C C . GLU B 1 181 ? -21.641 32.125 -3.85 1 94.31 181 GLU B C 1
ATOM 3184 O O . GLU B 1 181 ? -22.828 32.469 -3.863 1 94.31 181 GLU B O 1
ATOM 3189 N N . GLY B 1 182 ? -20.688 33.031 -3.783 1 93.12 182 GLY B N 1
ATOM 3190 C CA . GLY B 1 182 ? -20.922 34.469 -3.871 1 93.12 182 GLY B CA 1
ATOM 3191 C C . GLY B 1 182 ? -21.281 35.094 -2.537 1 93.12 182 GLY B C 1
ATOM 3192 O O . GLY B 1 182 ? -21.828 36.188 -2.494 1 93.12 182 GLY B O 1
ATOM 3193 N N . LYS B 1 183 ? -21.047 34.438 -1.47 1 94.38 183 LYS B N 1
ATOM 3194 C CA . LYS B 1 183 ? -21.406 34.938 -0.149 1 94.38 183 LYS B CA 1
ATOM 3195 C C . LYS B 1 183 ? -20.266 35.75 0.469 1 94.38 183 LYS B C 1
ATOM 3197 O O . LYS B 1 183 ? -20.5 36.625 1.313 1 94.38 183 LYS B O 1
ATOM 3202 N N . LEU B 1 184 ? -19.016 35.406 0.113 1 94.25 184 LEU B N 1
ATOM 3203 C CA . LEU B 1 184 ? -17.812 36.062 0.56 1 94.25 184 LEU B CA 1
ATOM 3204 C C . LEU B 1 184 ? -16.969 36.531 -0.63 1 94.25 184 LEU B C 1
ATOM 3206 O O . LEU B 1 184 ? -17.047 35.938 -1.71 1 94.25 184 LEU B O 1
ATOM 3210 N N . GLN B 1 185 ? -16.312 37.562 -0.482 1 93.81 185 GLN B N 1
ATOM 3211 C CA . GLN B 1 185 ? -15.406 38.062 -1.516 1 93.81 185 GLN B CA 1
ATOM 3212 C C . GLN B 1 185 ? -14.039 38.406 -0.928 1 93.81 185 GLN B C 1
ATOM 3214 O O . GLN B 1 185 ? -13.953 38.938 0.174 1 93.81 185 GLN B O 1
ATOM 3219 N N . ASN B 1 186 ? -12.984 38.062 -1.622 1 93.12 186 ASN B N 1
ATOM 3220 C CA . ASN B 1 186 ? -11.625 38.375 -1.21 1 93.12 186 ASN B CA 1
ATOM 3221 C C . ASN B 1 186 ? -11.211 39.781 -1.667 1 93.12 186 ASN B C 1
ATOM 3223 O O . ASN B 1 186 ? -11.188 40.062 -2.867 1 93.12 186 ASN B O 1
ATOM 3227 N N . LEU B 1 187 ? -10.875 40.688 -0.768 1 90.5 187 LEU B N 1
ATOM 3228 C CA . LEU B 1 187 ? -10.453 42.031 -1.101 1 90.5 187 LEU B CA 1
ATOM 3229 C C . LEU B 1 187 ? -8.953 42.188 -0.917 1 90.5 187 LEU B C 1
ATOM 3231 O O . LEU B 1 187 ? -8.391 43.25 -1.223 1 90.5 187 LEU B O 1
ATOM 3235 N N . GLY B 1 188 ? -8.352 41.156 -0.411 1 87.62 188 GLY B N 1
ATOM 3236 C CA . GLY B 1 188 ? -6.926 41.219 -0.133 1 87.62 188 GLY B CA 1
ATOM 3237 C C . GLY B 1 188 ? -6.066 40.75 -1.287 1 87.62 188 GLY B C 1
ATOM 3238 O O . GLY B 1 188 ? -6.559 40.562 -2.404 1 87.62 188 GLY B O 1
ATOM 3239 N N . LEU B 1 189 ? -4.816 40.719 -1.042 1 87 189 LEU B N 1
ATOM 3240 C CA . LEU B 1 189 ? -3.842 40.25 -2.008 1 87 189 LEU B CA 1
ATOM 3241 C C . LEU B 1 189 ? -3.832 38.719 -2.045 1 87 189 LEU B C 1
ATOM 3243 O O . LEU B 1 189 ? -4.387 38.062 -1.155 1 87 189 LEU B O 1
ATOM 3247 N N . ARG B 1 190 ? -3.268 38.188 -3.098 1 84.56 190 ARG B N 1
ATOM 3248 C CA . ARG B 1 190 ? -3.201 36.75 -3.281 1 84.56 190 ARG B CA 1
ATOM 3249 C C . ARG B 1 190 ? -2.52 36.062 -2.092 1 84.56 190 ARG B C 1
ATOM 3251 O O . ARG B 1 190 ? -2.971 35.031 -1.62 1 84.56 190 ARG B O 1
ATOM 3258 N N . ASN B 1 191 ? -1.475 36.75 -1.555 1 85.38 191 ASN B N 1
ATOM 3259 C CA . ASN B 1 191 ? -0.703 36.156 -0.463 1 85.38 191 ASN B CA 1
ATOM 3260 C C . ASN B 1 191 ? -1.214 36.625 0.897 1 85.38 191 ASN B C 1
ATOM 3262 O O . ASN B 1 191 ? -0.734 36.156 1.936 1 85.38 191 ASN B O 1
ATOM 3266 N N . GLN B 1 192 ? -2.078 37.594 0.878 1 87.81 192 GLN B N 1
ATOM 3267 C CA . GLN B 1 192 ? -2.695 38.094 2.102 1 87.81 192 GLN B CA 1
ATOM 3268 C C . GLN B 1 192 ? -4.195 38.312 1.913 1 87.81 192 GLN B C 1
ATOM 3270 O O . GLN B 1 192 ? -4.66 39.469 1.889 1 87.81 192 GLN B O 1
ATOM 3275 N N . PRO B 1 193 ? -4.906 37.219 1.773 1 92.56 193 PRO B N 1
ATOM 3276 C CA . PRO B 1 193 ? -6.336 37.375 1.49 1 92.56 193 PRO B CA 1
ATOM 3277 C C . PRO B 1 193 ? -7.113 37.969 2.656 1 92.56 193 PRO B C 1
ATOM 3279 O O . PRO B 1 193 ? -6.789 37.719 3.818 1 92.56 193 PRO B O 1
ATOM 3282 N N . ILE B 1 194 ? -8.016 38.875 2.379 1 93.81 194 ILE B N 1
ATOM 3283 C CA . ILE B 1 194 ? -8.953 39.469 3.311 1 93.81 194 ILE B CA 1
ATOM 3284 C C . ILE B 1 194 ? -10.383 39.281 2.803 1 93.81 194 ILE B C 1
ATOM 3286 O O . ILE B 1 194 ? -10.727 39.719 1.707 1 93.81 194 ILE B O 1
ATOM 3290 N N . TYR B 1 195 ? -11.18 38.625 3.643 1 95.25 195 TYR B N 1
ATOM 3291 C CA . TYR B 1 195 ? -12.516 38.25 3.186 1 95.25 195 TYR B CA 1
ATOM 3292 C C . TYR B 1 195 ? -13.57 39.188 3.803 1 95.25 195 TYR B C 1
ATOM 3294 O O . TYR B 1 195 ? -13.508 39.469 4.996 1 95.25 195 TYR B O 1
ATOM 3302 N N . VAL B 1 196 ? -14.5 39.594 2.973 1 94.06 196 VAL B N 1
ATOM 3303 C CA . VAL B 1 196 ? -15.609 40.438 3.4 1 94.06 196 VAL B CA 1
ATOM 3304 C C . VAL B 1 196 ? -16.922 39.875 2.861 1 94.06 196 VAL B C 1
ATOM 3306 O O . VAL B 1 196 ? -16.969 39.312 1.772 1 94.06 196 VAL B O 1
ATOM 3309 N N . PRO B 1 197 ? -18 40 3.723 1 94.44 197 PRO B N 1
ATOM 3310 C CA . PRO B 1 197 ? -19.297 39.531 3.217 1 94.44 197 PRO B CA 1
ATOM 3311 C C . PRO B 1 197 ? -19.781 40.312 2.006 1 94.44 197 PRO B C 1
ATOM 3313 O O . PRO B 1 197 ? -19.578 41.531 1.937 1 94.44 197 PRO B O 1
ATOM 3316 N N . VAL B 1 198 ? -20.375 39.625 1.038 1 93 198 VAL B N 1
ATOM 3317 C CA . VAL B 1 198 ? -21.062 40.25 -0.075 1 93 198 VAL B CA 1
ATOM 3318 C C . VAL B 1 198 ? -22.375 40.875 0.413 1 93 198 VAL B C 1
ATOM 3320 O O . VAL B 1 198 ? -23.062 40.312 1.265 1 93 198 VAL B O 1
ATOM 3323 N N . PRO B 1 199 ? -22.656 42.094 -0.177 1 88.44 199 PRO B N 1
ATOM 3324 C CA . PRO B 1 199 ? -23.906 42.719 0.258 1 88.44 199 PRO B CA 1
ATOM 3325 C C . PRO B 1 199 ? -25.109 41.812 0.13 1 88.44 199 PRO B C 1
ATOM 3327 O O . PRO B 1 199 ? -25.281 41.156 -0.903 1 88.44 199 PRO B O 1
ATOM 3330 N N . GLY B 1 200 ? -25.875 41.656 1.266 1 87.81 200 GLY B N 1
ATOM 3331 C CA . GLY B 1 200 ? -27.047 40.781 1.276 1 87.81 200 GLY B CA 1
ATOM 3332 C C . GLY B 1 200 ? -26.812 39.5 2.049 1 87.81 200 GLY B C 1
ATOM 3333 O O . GLY B 1 200 ? -27.766 38.781 2.328 1 87.81 200 GLY B O 1
ATOM 3334 N N . PHE B 1 201 ? -25.531 39.344 2.297 1 91.25 201 PHE B N 1
ATOM 3335 C CA . PHE B 1 201 ? -25.203 38.125 3.02 1 91.25 201 PHE B CA 1
ATOM 3336 C C . PHE B 1 201 ? -24.594 38.438 4.379 1 91.25 201 PHE B C 1
ATOM 3338 O O . PHE B 1 201 ? -23.969 39.5 4.547 1 91.25 201 PHE B O 1
ATOM 3345 N N . TYR B 1 202 ? -24.812 37.594 5.316 1 91.62 202 TYR B N 1
ATOM 3346 C CA . TYR B 1 202 ? -24.25 37.625 6.66 1 91.62 202 TYR B CA 1
ATOM 3347 C C . TYR B 1 202 ? -24.5 38.969 7.344 1 91.62 202 TYR B C 1
ATOM 3349 O O . TYR B 1 202 ? -23.609 39.5 8.023 1 91.62 202 TYR B O 1
ATOM 3357 N N . GLY B 1 203 ? -25.656 39.562 7.168 1 79.75 203 GLY B N 1
ATOM 3358 C CA . GLY B 1 203 ? -26.141 40.719 7.883 1 79.75 203 GLY B CA 1
ATOM 3359 C C . GLY B 1 203 ? -25.672 42.031 7.266 1 79.75 203 GLY B C 1
ATOM 3360 O O . GLY B 1 203 ? -25.875 43.125 7.84 1 79.75 203 GLY B O 1
ATOM 3361 N N . THR B 1 204 ? -24.891 41.938 6.176 1 75.19 204 THR B N 1
ATOM 3362 C CA . THR B 1 204 ? -24.422 43.156 5.539 1 75.19 204 THR B CA 1
ATOM 3363 C C . THR B 1 204 ? -25.484 43.75 4.617 1 75.19 204 THR B C 1
ATOM 3365 O O . THR B 1 204 ? -26.125 43 3.857 1 75.19 204 THR B O 1
ATOM 3368 N N . SER B 1 205 ? -25.828 45.062 4.91 1 73.81 205 SER B N 1
ATOM 3369 C CA . SER B 1 205 ? -26.875 45.75 4.168 1 73.81 205 SER B CA 1
ATOM 3370 C C . SER B 1 205 ? -26.562 45.812 2.676 1 73.81 205 SER B C 1
ATOM 3372 O O . SER B 1 205 ? -25.391 45.906 2.285 1 73.81 205 SER B O 1
ATOM 3374 N N . ARG B 1 206 ? -27.531 45.406 1.806 1 65.88 206 ARG B N 1
ATOM 3375 C CA . ARG B 1 206 ? -27.406 45.469 0.353 1 65.88 206 ARG B CA 1
ATOM 3376 C C . ARG B 1 206 ? -26.922 46.844 -0.103 1 65.88 206 ARG B C 1
ATOM 3378 O O . ARG B 1 206 ? -26.328 46.969 -1.168 1 65.88 206 ARG B O 1
ATOM 3385 N N . ASP B 1 207 ? -27.234 47.844 0.608 1 59 207 ASP B N 1
ATOM 3386 C CA . ASP B 1 207 ? -26.891 49.219 0.249 1 59 207 ASP B CA 1
ATOM 3387 C C . ASP B 1 207 ? -25.453 49.562 0.632 1 59 207 ASP B C 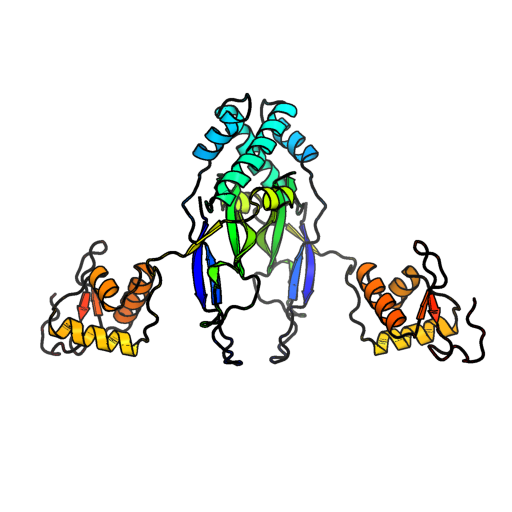1
ATOM 3389 O O . ASP B 1 207 ? -24.984 50.688 0.403 1 59 207 ASP B O 1
ATOM 3393 N N . GLN B 1 208 ? -24.781 48.75 1.372 1 52.91 208 GLN B N 1
ATOM 3394 C CA . GLN B 1 208 ? -23.422 49.062 1.796 1 52.91 208 GLN B CA 1
ATOM 3395 C C . GLN B 1 208 ? -22.438 48.875 0.644 1 52.91 208 GLN B C 1
ATOM 3397 O O . GLN B 1 208 ? -22.453 47.875 -0.049 1 52.91 208 GLN B O 1
ATOM 3402 N N . PRO B 1 209 ? -21.703 49.875 0.174 1 46.44 209 PRO B N 1
ATOM 3403 C CA . PRO B 1 209 ? -20.812 49.875 -0.982 1 46.44 209 PRO B CA 1
ATOM 3404 C C . PRO B 1 209 ? -19.734 48.781 -0.876 1 46.44 209 PRO B C 1
ATOM 3406 O O . PRO B 1 209 ? -19.297 48.438 0.226 1 46.44 209 PRO B O 1
ATOM 3409 N N . THR B 1 210 ? -19.797 47.719 -1.642 1 47.38 210 THR B N 1
ATOM 3410 C CA . THR B 1 210 ? -18.688 46.781 -1.792 1 47.38 210 THR B CA 1
ATOM 3411 C C . THR B 1 210 ? -17.344 47.5 -1.643 1 47.38 210 THR B C 1
ATOM 3413 O O . THR B 1 210 ? -17.109 48.5 -2.293 1 47.38 210 THR B O 1
ATOM 3416 N N . LEU B 1 211 ? -16.828 47.531 -0.494 1 43.22 211 LEU B N 1
ATOM 3417 C CA . LEU B 1 211 ? -15.508 48.125 -0.409 1 43.22 211 LEU B CA 1
ATOM 3418 C C . LEU B 1 211 ? -14.656 47.75 -1.617 1 43.22 211 LEU B C 1
ATOM 3420 O O . LEU B 1 211 ? -14.445 46.562 -1.893 1 43.22 211 LEU B O 1
ATOM 3424 N N . ARG B 1 212 ? -14.773 48.562 -2.74 1 39.38 212 ARG B N 1
ATOM 3425 C CA . ARG B 1 212 ? -13.773 48.5 -3.807 1 39.38 212 ARG B CA 1
ATOM 3426 C C . ARG B 1 212 ? -12.406 48.938 -3.295 1 39.38 212 ARG B C 1
ATOM 3428 O O . ARG B 1 212 ? -12.289 49.875 -2.518 1 39.38 212 ARG B O 1
#

Radius of gyration: 30.17 Å; Cα contacts (8 Å, |Δi|>4): 710; chains: 2; bounding box: 61×102×55 Å

Organism: Bacteroides thetaiotaomicron (strain ATCC 29148 / DSM 2079 / JCM 5827 / CCUG 10774 / NCTC 10582 / VPI-5482 / E50) (NCBI:txid226186)

Solvent-accessible surface area (backbone atoms only — not comparable to full-atom values): 23286 Å² total; per-residue (Å²): 115,53,22,34,24,44,79,38,75,52,87,70,55,87,87,51,83,61,81,71,32,46,40,48,40,65,44,64,68,47,70,44,43,42,70,57,47,36,56,57,31,29,76,67,45,95,52,52,57,69,55,49,48,47,50,53,52,29,43,31,52,52,50,21,56,43,35,38,39,28,18,30,40,35,38,79,49,43,26,38,36,34,61,39,47,32,49,78,58,90,33,45,90,78,49,75,72,55,80,76,37,58,42,79,62,46,57,42,53,46,62,26,67,60,28,56,52,59,32,51,84,67,48,71,40,71,61,81,74,78,81,56,54,54,90,69,49,72,66,56,50,50,53,51,46,29,58,49,42,71,79,37,78,64,41,39,69,68,52,49,16,66,73,61,44,29,41,72,70,60,34,49,52,52,51,51,50,39,34,73,72,58,45,33,43,73,78,41,47,94,92,54,56,32,33,30,65,27,62,68,26,52,85,37,54,66,84,51,74,72,88,122,114,54,22,34,24,44,82,40,74,53,87,68,55,88,87,51,83,60,81,71,34,46,42,47,40,64,46,66,68,48,70,43,44,42,71,59,46,37,54,56,32,28,76,66,46,93,50,52,57,69,56,48,47,47,51,52,51,27,44,31,53,53,48,20,55,42,36,38,39,27,18,30,40,36,40,78,49,43,24,37,37,34,60,39,47,31,49,80,56,91,34,46,92,78,49,75,73,55,81,74,37,54,42,79,60,48,58,43,52,44,61,26,69,61,27,58,53,60,32,50,83,69,49,69,40,70,60,82,73,76,82,57,53,54,91,69,50,73,67,55,50,50,53,50,46,28,59,50,41,70,80,35,78,63,41,39,70,69,52,50,17,66,73,60,43,31,40,72,69,60,36,48,52,52,51,51,50,40,34,73,72,57,43,32,43,73,78,40,47,93,92,53,57,31,34,29,66,28,61,67,26,52,84,38,55,67,84,50,77,72,85,122